Protein AF-A0A139HG02-F1 (afdb_monomer_lite)

Organism: NCBI:txid321146

Radius of gyration: 39.72 Å; chains: 1; bounding box: 131×90×153 Å

InterPro domains:
  IPR017946 PLC-like phosphodiesterase, TIM beta/alpha-barrel domain superfamily [G3DSA:3.20.20.190] (86-419)
  IPR017946 PLC-like phosphodiesterase, TIM beta/alpha-barrel domain superfamily [SSF51695] (91-421)
  IPR019258 Mediator complex, subunit Med4 [PF10018] (516-733)
  IPR051057 Phosphoinositide phospholipase C domain-containing protein [PTHR13593] (82-419)

Foldseek 3Di:
DDDDDDDDDDDPVVVVVVVVVVVVVVVVVVVVVPPDDDDDDDDDDDDDDDDDDDDDDDPDPVVVVVVLVVLQVLQCLQQNHPPPPLPPQDCLLQVLLQFDQQQFLLLALAEEAAQQRLQNQDPVQVVVCVVVCVVQVFDPPDSLQQRQANDHNNVCSSNNHAEYEFEWDARSVSPAIATDGASDGSDPRNGPLSNVSVLLVSLVSRQSDFHEYEYAYHDDDDALSRLVRVLCSCVPPSNVVAAQQAALGRGGSNSRGSHYAYEYQDDNVNDDVVSVVRGGHFYDDVVQPDVLALWHWAQRDPVVSAIEIEGRNQAQPDDAPDFLQVSQVSLLVSQLVLQVCCFDNPCVPHAYAYESFHFHCVHVVGGGRCCQQFNPPDPSNPQGHSQSVVLVVLVVQAQTGRHYYHHGHNPVPPCRSVSSNRRHRSVSSVVSVCPVPPVPDDDDDDDDDDDDDDDDDDDDDDDDDDPDPVVVVVVVVVVVVVVLVVQLVVLVVQLVVLVVVQVVCVVVVHGDPVSVVSNVVSVVSNVVSVVVVVVVVVVVVVVVVVVVVVVVVVVVVVVVVVVVVVVVVVVVPDDDPPPPDDPPDDPVNVVVVCVVCVVVDDDPDPDDDDDDPDPDDDDDDDDDDDDDDDDDDDDDDDDDDDDDDDDDDDDDDDDDDDDDDDDDDPDPDDPCDVDDDPVVCCVDPVVVCVVCVVVVHDPVPDDPPVNVVVVVVVVVVVVVVVVVVVVVVVVVVVVVVVVPPDDDDDDDDDDPPDD

pLDDT: mean 73.69, std 25.15, range [20.31, 98.88]

Structure (mmCIF, N/CA/C/O backbone):
data_AF-A0A139HG02-F1
#
_entry.id   AF-A0A139HG02-F1
#
loop_
_atom_site.group_PDB
_atom_site.id
_atom_site.type_symbol
_atom_site.label_atom_id
_atom_site.label_alt_id
_atom_site.label_comp_id
_atom_site.label_asym_id
_atom_site.label_entity_id
_atom_site.label_seq_id
_atom_site.pdbx_PDB_ins_code
_atom_site.Cartn_x
_atom_site.Cartn_y
_atom_site.Cartn_z
_atom_site.occupancy
_atom_site.B_iso_or_equiv
_atom_site.auth_seq_id
_atom_site.auth_comp_id
_atom_site.auth_asym_id
_atom_site.auth_atom_id
_atom_site.pdbx_PDB_model_num
ATOM 1 N N . MET A 1 1 ? -33.030 -2.960 -78.072 1.00 33.94 1 MET A N 1
ATOM 2 C CA . MET A 1 1 ? -32.926 -1.686 -78.810 1.00 33.94 1 MET A CA 1
ATOM 3 C C . MET A 1 1 ? -33.630 -0.615 -77.997 1.00 33.94 1 MET A C 1
ATOM 5 O O . MET A 1 1 ? -34.845 -0.666 -77.882 1.00 33.94 1 MET A O 1
ATOM 9 N N . SER A 1 2 ? -32.875 0.294 -77.387 1.00 34.50 2 SER A N 1
ATOM 10 C CA . SER A 1 2 ? -33.403 1.589 -76.930 1.00 34.50 2 SER A CA 1
ATOM 11 C C . SER A 1 2 ? -33.631 2.479 -78.164 1.00 34.50 2 SER A C 1
ATOM 13 O O . SER A 1 2 ? -32.903 2.297 -79.146 1.00 34.50 2 SER A O 1
ATOM 15 N N . PRO A 1 3 ? -34.607 3.411 -78.148 1.00 44.06 3 PRO A N 1
ATOM 16 C CA . PRO A 1 3 ? -34.309 4.747 -77.619 1.00 44.06 3 PRO A CA 1
ATOM 17 C C . PRO A 1 3 ? -35.466 5.489 -76.897 1.00 44.06 3 PRO A C 1
ATOM 19 O O . PRO A 1 3 ? -36.642 5.343 -77.203 1.00 44.06 3 PRO A O 1
ATOM 22 N N . THR A 1 4 ? -35.045 6.303 -75.923 1.00 37.75 4 THR A N 1
ATOM 23 C CA . THR A 1 4 ? -35.511 7.637 -75.473 1.00 37.75 4 THR A CA 1
ATOM 24 C C . THR A 1 4 ? -36.967 8.107 -75.650 1.00 37.75 4 THR A C 1
ATOM 26 O O . THR A 1 4 ? -37.408 8.368 -76.764 1.00 37.75 4 THR A O 1
ATOM 29 N N . CYS A 1 5 ? -37.583 8.501 -74.524 1.00 30.02 5 CYS A N 1
ATOM 30 C CA . CYS A 1 5 ? -38.516 9.634 -74.427 1.00 30.02 5 CYS A CA 1
ATOM 31 C C . CYS A 1 5 ? -38.403 10.308 -73.038 1.00 30.02 5 CYS A C 1
ATOM 33 O O . CYS A 1 5 ? -38.447 9.628 -72.015 1.00 30.02 5 CYS A O 1
ATOM 35 N N . ARG A 1 6 ? -38.239 11.642 -73.007 1.00 37.41 6 ARG A N 1
ATOM 36 C CA . ARG A 1 6 ? -38.422 12.511 -71.817 1.00 37.41 6 ARG A CA 1
ATOM 37 C C . ARG A 1 6 ? -39.921 12.713 -71.526 1.00 37.41 6 ARG A C 1
ATOM 39 O O . ARG A 1 6 ? -40.717 12.629 -72.460 1.00 37.41 6 ARG A O 1
ATOM 46 N N . PRO A 1 7 ? -40.278 13.094 -70.286 1.00 37.56 7 PRO A N 1
ATOM 47 C CA . PRO A 1 7 ? -40.934 14.399 -70.043 1.00 37.56 7 PRO A CA 1
ATOM 48 C C . PRO A 1 7 ? -40.360 15.104 -68.784 1.00 37.56 7 PRO A C 1
ATOM 50 O O . PRO A 1 7 ? -40.078 14.467 -67.780 1.00 37.56 7 PRO A O 1
ATOM 53 N N . SER A 1 8 ? -39.866 16.345 -68.866 1.00 35.78 8 SER A N 1
ATOM 54 C CA . SER A 1 8 ? -40.541 17.640 -68.603 1.00 35.78 8 SER A CA 1
ATOM 55 C C . SER A 1 8 ? -40.883 17.961 -67.128 1.00 35.78 8 SER A C 1
ATOM 57 O O . SER A 1 8 ? -41.797 17.398 -66.541 1.00 35.78 8 SER A O 1
ATOM 59 N N . CYS A 1 9 ? -40.123 18.941 -66.619 1.00 43.62 9 CYS A N 1
ATOM 60 C CA . CYS A 1 9 ? -40.184 19.812 -65.434 1.00 43.62 9 CYS A CA 1
ATOM 61 C C . CYS A 1 9 ? -41.458 19.948 -64.575 1.00 43.62 9 CYS A C 1
ATOM 63 O O . CYS A 1 9 ? -42.548 20.191 -65.082 1.00 43.62 9 CYS A O 1
ATOM 65 N N . SER A 1 10 ? -41.237 20.130 -63.266 1.00 41.66 10 SER A N 1
ATOM 66 C CA . SER A 1 10 ? -41.460 21.395 -62.518 1.00 41.66 10 SER A CA 1
ATOM 67 C C . SER A 1 10 ? -40.918 21.234 -61.085 1.00 41.66 10 SER A C 1
ATOM 69 O O . SER A 1 10 ? -40.721 20.099 -60.680 1.00 41.66 10 SER A O 1
ATOM 71 N N . HIS A 1 11 ? -40.703 22.318 -60.325 1.00 47.59 11 HIS A N 1
ATOM 72 C CA . HIS A 1 11 ? -40.311 22.417 -58.887 1.00 47.59 11 HIS A CA 1
ATOM 73 C C . HIS A 1 11 ? -38.894 22.941 -58.559 1.00 47.59 11 HIS A C 1
ATOM 75 O O . HIS A 1 11 ? -38.659 23.346 -57.423 1.00 47.59 11 HIS A O 1
ATOM 81 N N . ALA A 1 12 ? -37.978 23.079 -59.522 1.00 48.41 12 ALA A N 1
ATOM 82 C CA . ALA A 1 12 ? -36.640 23.632 -59.248 1.00 48.41 12 ALA A CA 1
ATOM 83 C C . ALA A 1 12 ? -36.593 25.114 -58.772 1.00 48.41 12 ALA A C 1
ATOM 85 O O . ALA A 1 12 ? -35.780 25.415 -57.897 1.00 48.41 12 ALA A O 1
ATOM 86 N N . PRO A 1 13 ? -37.434 26.056 -59.257 1.00 48.25 13 PRO A N 1
ATOM 87 C CA . PRO A 1 13 ? -37.307 27.459 -58.845 1.00 48.25 13 PRO A CA 1
ATOM 88 C C . PRO A 1 13 ? -37.924 27.763 -57.469 1.00 48.25 13 PRO A C 1
ATOM 90 O O . PRO A 1 13 ? -37.571 28.771 -56.865 1.00 48.25 13 PRO A O 1
ATOM 93 N N . LEU A 1 14 ? -38.801 26.897 -56.941 1.00 50.59 14 LEU A N 1
ATOM 94 C CA . LEU A 1 14 ? -39.416 27.087 -55.620 1.00 50.59 14 LEU A CA 1
ATOM 95 C C . LEU A 1 14 ? -38.447 26.709 -54.487 1.00 50.59 14 LEU A C 1
ATOM 97 O O . LEU A 1 14 ? -38.392 27.386 -53.464 1.00 50.59 14 LEU A O 1
ATOM 101 N N . LEU A 1 15 ? -37.635 25.666 -54.700 1.00 50.88 15 LEU A N 1
ATOM 102 C CA . LEU A 1 15 ? -36.619 25.240 -53.735 1.0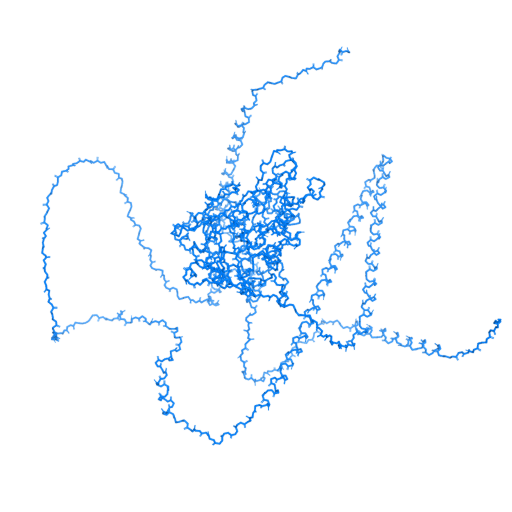0 50.88 15 LEU A CA 1
ATOM 103 C C . LEU A 1 15 ? -35.509 26.286 -53.588 1.00 50.88 15 LEU A C 1
ATOM 105 O O . LEU A 1 15 ? -35.099 26.590 -52.472 1.00 50.88 15 LEU A O 1
ATOM 109 N N . LEU A 1 16 ? -35.063 26.886 -54.696 1.00 52.38 16 LEU A N 1
ATOM 110 C CA . LEU A 1 16 ? -34.003 27.894 -54.659 1.00 52.38 16 LEU A CA 1
ATOM 111 C C . LEU A 1 16 ? -34.452 29.178 -53.937 1.00 52.38 16 LEU A C 1
ATOM 113 O O . LEU A 1 16 ? -33.644 29.811 -53.266 1.00 52.38 16 LEU A O 1
ATOM 117 N N . PHE A 1 17 ? -35.741 29.527 -54.020 1.00 56.34 17 PHE A N 1
ATOM 118 C CA . PHE A 1 17 ? -36.314 30.696 -53.343 1.00 56.34 17 PHE A CA 1
ATOM 119 C C . PHE A 1 17 ? -36.539 30.469 -51.838 1.00 56.34 17 PHE A C 1
ATOM 121 O O . PHE A 1 17 ? -36.362 31.380 -51.031 1.00 56.34 17 PHE A O 1
ATOM 128 N N . LEU A 1 18 ? -36.895 29.243 -51.441 1.00 54.66 18 LEU A N 1
ATOM 129 C CA . LEU A 1 18 ? -37.015 28.862 -50.030 1.00 54.66 18 LEU A CA 1
ATOM 130 C C . LEU A 1 18 ? -35.646 28.815 -49.339 1.00 54.66 18 LEU A C 1
ATOM 132 O O . LEU A 1 18 ? -35.521 29.285 -48.210 1.00 54.66 18 LEU A O 1
ATOM 136 N N . PHE A 1 19 ? -34.607 28.330 -50.026 1.00 56.47 19 PHE A N 1
ATOM 137 C CA . PHE A 1 19 ? -33.247 28.295 -49.481 1.00 56.47 19 PHE A CA 1
ATOM 138 C C . PHE A 1 19 ? -32.631 29.689 -49.310 1.00 56.47 19 PHE A C 1
ATOM 140 O O . PHE A 1 19 ? -31.953 29.935 -48.312 1.00 56.47 19 PHE A O 1
ATOM 147 N N . THR A 1 20 ? -32.891 30.626 -50.226 1.00 57.34 20 THR A N 1
ATOM 148 C CA . THR A 1 20 ? -32.394 32.005 -50.090 1.00 57.34 20 THR A CA 1
ATOM 149 C C . THR A 1 20 ? -33.116 32.774 -48.986 1.00 57.34 20 THR A C 1
ATOM 151 O O . THR A 1 20 ? -32.465 33.497 -48.235 1.00 57.34 20 THR A O 1
ATOM 154 N N . MET A 1 21 ? -34.425 32.568 -48.804 1.00 61.12 21 MET A N 1
ATOM 155 C CA . MET A 1 21 ? -35.171 33.175 -47.693 1.00 61.12 21 MET A CA 1
ATOM 156 C C . MET A 1 21 ? -34.748 32.624 -46.324 1.00 61.12 21 MET A C 1
ATOM 158 O O . MET A 1 21 ? -34.620 33.394 -45.372 1.00 61.12 21 MET A O 1
ATOM 162 N N . LEU A 1 22 ? -34.462 31.320 -46.222 1.00 55.12 22 LEU A N 1
ATOM 163 C CA . LEU A 1 22 ? -33.982 30.716 -44.974 1.00 55.12 22 LEU A CA 1
ATOM 164 C C . LEU A 1 22 ? -32.573 31.211 -44.603 1.00 55.12 22 LEU A C 1
ATOM 166 O O . LEU A 1 22 ? -32.296 31.463 -43.432 1.00 55.12 22 LEU A O 1
ATOM 170 N N . ALA A 1 23 ? -31.702 31.405 -45.599 1.00 56.62 23 ALA A N 1
ATOM 171 C CA . ALA A 1 23 ? -30.357 31.942 -45.398 1.00 56.62 23 ALA A CA 1
ATOM 172 C C . ALA A 1 23 ? -30.380 33.409 -44.936 1.00 56.62 23 ALA A C 1
ATOM 174 O O . ALA A 1 23 ? -29.629 33.779 -44.036 1.00 56.62 23 ALA A O 1
ATOM 175 N N . ILE A 1 24 ? -31.276 34.232 -45.491 1.00 56.09 24 ILE A N 1
ATOM 176 C CA . ILE A 1 24 ? -31.432 35.633 -45.072 1.00 56.09 24 ILE A CA 1
ATOM 177 C C . ILE A 1 24 ? -31.978 35.711 -43.637 1.00 56.09 24 ILE A C 1
ATOM 179 O O . ILE A 1 24 ? -31.460 36.494 -42.844 1.00 56.09 24 ILE A O 1
ATOM 183 N N . LEU A 1 25 ? -32.934 34.848 -43.266 1.00 51.19 25 LEU A N 1
ATOM 184 C CA . LEU A 1 25 ? -33.480 34.785 -41.904 1.00 51.19 25 LEU A CA 1
ATOM 185 C C . LEU A 1 25 ? -32.407 34.400 -40.864 1.00 51.19 25 LEU A C 1
ATOM 187 O O . LEU A 1 25 ? -32.317 35.018 -39.800 1.00 51.19 25 LEU A O 1
ATOM 191 N N . LEU A 1 26 ? -31.550 33.427 -41.191 1.00 49.06 26 LEU A N 1
ATOM 192 C CA . LEU A 1 26 ? -30.442 32.992 -40.332 1.00 49.06 26 LEU A CA 1
ATOM 193 C C . LEU A 1 26 ? -29.360 34.070 -40.170 1.00 49.06 26 LEU A C 1
ATOM 195 O O . LEU A 1 26 ? -28.855 34.261 -39.066 1.00 49.06 26 LEU A O 1
ATOM 199 N N . ILE A 1 27 ? -29.052 34.825 -41.228 1.00 52.62 27 ILE A N 1
ATOM 200 C CA . ILE A 1 27 ? -28.083 35.930 -41.161 1.00 52.62 27 ILE A CA 1
ATOM 201 C C . ILE A 1 27 ? -28.640 37.098 -40.326 1.00 52.62 27 ILE A C 1
ATOM 203 O O . ILE A 1 27 ? -27.899 37.705 -39.554 1.00 52.62 27 ILE A O 1
ATOM 207 N N . THR A 1 28 ? -29.949 37.372 -40.389 1.00 45.06 28 THR A N 1
ATOM 208 C CA . THR A 1 28 ? -30.578 38.407 -39.548 1.00 45.06 28 THR A CA 1
ATOM 209 C C . THR A 1 28 ? -30.662 38.032 -38.065 1.00 45.06 28 THR A C 1
ATOM 211 O O . THR A 1 28 ? -30.508 38.904 -37.215 1.00 45.06 28 THR A O 1
ATOM 214 N N . LEU A 1 29 ? -30.832 36.749 -37.726 1.00 42.75 29 LEU A N 1
ATOM 215 C CA . LEU A 1 29 ? -30.878 36.284 -36.330 1.00 42.75 29 LEU A CA 1
ATOM 216 C C . LEU A 1 29 ? -29.500 36.308 -35.647 1.00 42.75 29 LEU A C 1
ATOM 218 O O . LEU A 1 29 ? -29.413 36.618 -34.461 1.00 42.75 29 LEU A O 1
ATOM 222 N N . VAL A 1 30 ? -28.419 36.067 -36.395 1.00 44.09 30 VAL A N 1
ATOM 223 C CA . VAL A 1 30 ? -27.041 36.150 -35.873 1.00 44.09 30 VAL A CA 1
ATOM 224 C C . VAL A 1 30 ? -26.601 37.604 -35.646 1.00 44.09 30 VAL A C 1
ATOM 226 O O . VAL A 1 30 ? -25.858 37.876 -34.707 1.00 44.09 30 VAL A O 1
ATOM 229 N N . ALA A 1 31 ? -27.114 38.560 -36.428 1.00 38.41 31 ALA A N 1
ATOM 230 C CA . ALA A 1 31 ? -26.829 39.984 -36.232 1.00 38.41 31 ALA A CA 1
ATOM 231 C C . ALA A 1 31 ? -27.541 40.595 -35.004 1.00 38.41 31 ALA A C 1
ATOM 233 O O . ALA A 1 31 ? -27.031 41.546 -34.418 1.00 38.41 31 ALA A O 1
ATOM 234 N N . ILE A 1 32 ? -28.686 40.040 -34.579 1.00 41.84 32 ILE A N 1
ATOM 235 C CA . ILE A 1 32 ? -29.447 40.529 -33.410 1.00 41.84 32 ILE A CA 1
ATOM 236 C C . ILE A 1 32 ? -28.875 39.988 -32.085 1.00 41.84 32 ILE A C 1
ATOM 238 O O . ILE A 1 32 ? -28.971 40.657 -31.062 1.00 41.84 32 ILE A O 1
ATOM 242 N N . ALA A 1 33 ? -28.207 38.830 -32.092 1.00 41.16 33 ALA A N 1
ATOM 243 C CA . ALA A 1 33 ? -27.561 38.268 -30.899 1.00 41.16 33 ALA A CA 1
ATOM 244 C C . ALA A 1 33 ? -26.152 38.841 -30.609 1.00 41.16 33 ALA A C 1
ATOM 246 O O . ALA A 1 33 ? -25.582 38.552 -29.561 1.00 41.16 33 ALA A O 1
ATOM 247 N N . GLY A 1 34 ? -25.587 39.645 -31.520 1.00 38.16 34 GLY A N 1
ATOM 248 C CA . GLY A 1 34 ? -24.236 40.216 -31.411 1.00 38.16 34 GLY A CA 1
ATOM 249 C C . GLY A 1 34 ? -24.152 41.644 -30.853 1.00 38.16 34 GLY A C 1
ATOM 250 O O . GLY A 1 34 ? -23.065 42.213 -30.836 1.00 38.16 34 GLY A O 1
ATOM 251 N N . LEU A 1 35 ? -25.268 42.243 -30.423 1.00 38.25 35 LEU A N 1
ATOM 252 C CA . LEU A 1 35 ? -25.324 43.617 -29.903 1.00 38.25 35 LEU A CA 1
ATOM 253 C C . LEU A 1 35 ? -26.102 43.675 -28.577 1.00 38.25 35 LEU A C 1
ATOM 255 O O . LEU A 1 35 ? -27.202 44.215 -28.517 1.00 38.25 35 LEU A O 1
ATOM 259 N N . ALA A 1 36 ? -25.533 43.117 -27.508 1.00 33.19 36 ALA A N 1
ATOM 260 C CA . ALA A 1 36 ? -25.916 43.443 -26.131 1.00 33.19 36 ALA A CA 1
ATOM 261 C C . ALA A 1 36 ? -24.731 43.165 -25.190 1.00 33.19 36 ALA A C 1
ATOM 263 O O . ALA A 1 36 ? -24.519 42.045 -24.736 1.00 33.19 36 ALA A O 1
ATOM 264 N N . ASP A 1 37 ? -23.939 44.206 -24.956 1.00 33.44 37 ASP A N 1
ATOM 265 C CA . ASP A 1 37 ? -22.829 44.266 -24.003 1.00 33.44 37 ASP A CA 1
ATOM 266 C C . ASP A 1 37 ? -23.398 44.556 -22.591 1.00 33.44 37 ASP A C 1
ATOM 268 O O . ASP A 1 37 ? -24.159 45.521 -22.452 1.00 33.44 37 ASP A O 1
ATOM 272 N N . PRO A 1 38 ? -23.136 43.749 -21.540 1.00 38.75 38 PRO A N 1
ATOM 273 C CA . PRO A 1 38 ? -23.718 43.967 -20.221 1.00 38.75 38 PRO A CA 1
ATOM 274 C C . PRO A 1 38 ? -22.762 44.775 -19.335 1.00 38.75 38 PRO A C 1
ATOM 276 O O . PRO A 1 38 ? -21.902 44.232 -18.644 1.00 38.75 38 PRO A O 1
ATOM 279 N N . GLY A 1 39 ? -22.956 46.092 -19.303 1.00 32.38 39 GLY A N 1
ATOM 280 C CA . GLY A 1 39 ? -22.269 46.976 -18.370 1.00 32.38 39 GLY A CA 1
ATOM 281 C C . GLY A 1 39 ? -23.038 48.272 -18.132 1.00 32.38 39 GLY A C 1
ATOM 282 O O . GLY A 1 39 ? -23.148 49.098 -19.029 1.00 32.38 39 GLY A O 1
ATOM 283 N N . LEU A 1 40 ? -23.466 48.457 -16.879 1.00 27.50 40 LEU A N 1
ATOM 284 C CA . LEU A 1 40 ? -24.012 49.668 -16.246 1.00 27.50 40 LEU A CA 1
ATOM 285 C C . LEU A 1 40 ? -25.533 49.944 -16.327 1.00 27.50 40 LEU A C 1
ATOM 287 O O . LEU A 1 40 ? -26.157 49.927 -17.379 1.00 27.50 40 LEU A O 1
ATOM 291 N N . VAL A 1 41 ? -26.043 50.379 -15.163 1.00 26.69 41 VAL A N 1
ATOM 292 C CA . VAL A 1 41 ? -27.340 51.022 -14.853 1.00 26.69 41 VAL A CA 1
ATOM 293 C C . VAL A 1 41 ? -28.464 50.095 -14.356 1.00 26.69 41 VAL A C 1
ATOM 295 O O . VAL A 1 41 ? -29.357 49.721 -15.102 1.00 26.69 41 VAL A O 1
ATOM 298 N N . LEU A 1 42 ? -28.483 49.830 -13.041 1.00 26.95 42 LEU A N 1
ATOM 299 C CA . LEU A 1 42 ? -29.572 50.289 -12.155 1.00 26.95 42 LEU A CA 1
ATOM 300 C C . LEU A 1 42 ? -29.269 49.968 -10.685 1.00 26.95 42 LEU A C 1
ATOM 302 O O . LEU A 1 42 ? -29.398 48.840 -10.216 1.00 26.95 42 LEU A O 1
ATOM 306 N N . ALA A 1 43 ? -28.888 51.014 -9.957 1.00 26.22 43 ALA A N 1
ATOM 307 C CA . ALA A 1 43 ? -29.032 51.084 -8.516 1.00 26.22 43 ALA A CA 1
ATOM 308 C C . ALA A 1 43 ? -30.457 51.564 -8.168 1.00 26.22 43 ALA A C 1
ATOM 310 O O . ALA A 1 43 ? -31.017 52.393 -8.883 1.00 26.22 43 ALA A O 1
ATOM 311 N N . PHE A 1 44 ? -30.955 51.088 -7.022 1.00 25.28 44 PHE A N 1
ATOM 312 C CA . PHE A 1 44 ? -32.141 51.524 -6.266 1.00 25.28 44 PHE A CA 1
ATOM 313 C C . PHE A 1 44 ? -33.532 51.206 -6.851 1.00 25.28 44 PHE A C 1
ATOM 315 O O . PHE A 1 44 ? -33.996 51.842 -7.788 1.00 25.28 44 PHE A O 1
ATOM 322 N N . VAL A 1 45 ? -34.256 50.283 -6.202 1.00 26.69 45 VAL A N 1
ATOM 323 C CA . VAL A 1 45 ? -35.392 50.564 -5.288 1.00 26.69 45 VAL A CA 1
ATOM 324 C C . VAL A 1 45 ? -35.959 49.224 -4.776 1.00 26.69 45 VAL A C 1
ATOM 326 O O . VAL A 1 45 ? -36.263 48.321 -5.550 1.00 26.69 45 VAL A O 1
ATOM 329 N N . SER A 1 46 ? -36.077 49.102 -3.451 1.00 25.08 46 SER A N 1
ATOM 330 C CA . SER A 1 46 ? -36.625 47.955 -2.712 1.00 25.08 46 SER A CA 1
ATOM 331 C C . SER A 1 46 ? -38.063 47.575 -3.093 1.00 25.08 46 SER A C 1
ATOM 333 O O . SER A 1 46 ? -38.863 48.435 -3.463 1.00 25.08 46 SER A O 1
ATOM 335 N N . PRO A 1 47 ? -38.464 46.343 -2.739 1.00 27.45 47 PRO A N 1
ATOM 336 C CA . PRO A 1 47 ? -39.586 46.199 -1.817 1.00 27.45 47 PRO A CA 1
ATOM 337 C C . PRO A 1 47 ? -39.223 45.366 -0.576 1.00 27.45 47 PRO A C 1
ATOM 339 O O . PRO A 1 47 ? -38.551 44.342 -0.645 1.00 27.45 47 PRO A O 1
ATOM 342 N N . SER A 1 48 ? -39.680 45.858 0.576 1.00 25.61 48 SER A N 1
ATOM 343 C CA . SER A 1 48 ? -39.618 45.224 1.902 1.00 25.61 48 SER A CA 1
ATOM 344 C C . SER A 1 48 ? -40.499 43.951 1.973 1.00 25.61 48 SER A C 1
ATOM 346 O O . SER A 1 48 ? -41.363 43.764 1.112 1.00 25.61 48 SER A O 1
ATOM 348 N N . PRO A 1 49 ? -40.304 43.072 2.978 1.00 31.77 49 PRO A N 1
ATOM 349 C CA . PRO A 1 49 ? -40.618 41.651 2.912 1.00 31.77 49 PRO A CA 1
ATOM 350 C C . PRO A 1 49 ? -42.075 41.348 3.268 1.00 31.77 49 PRO A C 1
ATOM 352 O O . PRO A 1 49 ? -42.671 41.972 4.149 1.00 31.77 49 PRO A O 1
ATOM 355 N N . ARG A 1 50 ? -42.630 40.309 2.641 1.00 24.39 50 ARG A N 1
ATOM 356 C CA . ARG A 1 50 ? -43.832 39.638 3.137 1.00 24.39 50 ARG A CA 1
ATOM 357 C C . ARG A 1 50 ? -43.368 38.466 4.006 1.00 24.39 50 ARG A C 1
ATOM 359 O O . ARG A 1 50 ? -42.672 37.583 3.520 1.00 24.39 50 ARG A O 1
ATOM 366 N N . LYS A 1 51 ? -43.692 38.526 5.301 1.00 30.94 51 LYS A N 1
ATOM 367 C CA . LYS A 1 51 ? -43.497 37.440 6.267 1.00 30.94 51 LYS A CA 1
ATOM 368 C C . LYS A 1 51 ? -44.265 36.205 5.795 1.00 30.94 51 LYS A C 1
ATOM 370 O O . LYS A 1 51 ? -45.489 36.262 5.748 1.00 30.94 51 LYS A O 1
ATOM 375 N N . GLU A 1 52 ? -43.561 35.114 5.536 1.00 27.28 52 GLU A N 1
ATOM 376 C CA . GLU A 1 52 ? -44.095 33.775 5.760 1.00 27.28 52 GLU A CA 1
ATOM 377 C C . GLU A 1 52 ? -43.128 33.019 6.667 1.00 27.28 52 GLU A C 1
ATOM 379 O O . GLU A 1 52 ? -41.906 33.093 6.547 1.00 27.28 52 GLU A O 1
ATOM 384 N N . GLU A 1 53 ? -43.736 32.417 7.673 1.00 28.56 53 GLU A N 1
ATOM 385 C CA . GLU A 1 53 ? -43.149 31.878 8.880 1.00 28.56 53 GLU A CA 1
ATOM 386 C C . GLU A 1 53 ? -42.950 30.368 8.689 1.00 28.56 53 GLU A C 1
ATOM 388 O O . GLU A 1 53 ? -43.881 29.658 8.326 1.00 28.56 53 GLU A O 1
ATOM 393 N N . SER A 1 54 ? -41.740 29.895 8.994 1.00 29.20 54 SER A N 1
ATOM 394 C CA . SER A 1 54 ? -41.367 28.504 9.294 1.00 29.20 54 SER A CA 1
ATOM 395 C C . SER A 1 54 ? -41.507 27.426 8.198 1.00 29.20 54 SER A C 1
ATOM 397 O O . SER A 1 54 ? -42.596 26.987 7.850 1.00 29.20 54 SER A O 1
ATOM 399 N N . SER A 1 55 ? -40.369 26.843 7.808 1.00 27.20 55 SER A N 1
ATOM 400 C CA . SER A 1 55 ? -40.024 25.492 8.280 1.00 27.20 55 SER A CA 1
ATOM 401 C C . SER A 1 55 ? -38.527 25.226 8.075 1.00 27.20 55 SER A C 1
ATOM 403 O O . SER A 1 55 ? -38.077 24.893 6.980 1.00 27.20 55 SER A O 1
ATOM 405 N N . ASP A 1 56 ? -37.756 25.371 9.151 1.00 39.16 56 ASP A N 1
ATOM 406 C CA . ASP A 1 56 ? -36.406 24.824 9.267 1.00 39.16 56 ASP A CA 1
ATOM 407 C C . ASP A 1 56 ? -36.442 23.296 9.135 1.00 39.16 56 ASP A C 1
ATOM 409 O O . ASP A 1 56 ? -37.140 22.632 9.907 1.00 39.16 56 ASP A O 1
ATOM 413 N N . LYS A 1 57 ? -35.657 22.752 8.194 1.00 39.12 57 LYS A N 1
ATOM 414 C CA . LYS A 1 57 ? -34.814 21.543 8.329 1.00 39.12 57 LYS A CA 1
ATOM 415 C C . LYS A 1 57 ? -34.182 21.194 6.973 1.00 39.12 57 LYS A C 1
ATOM 417 O O . LYS A 1 57 ? -34.903 21.003 6.002 1.00 39.12 57 LYS A O 1
ATOM 422 N N . HIS A 1 58 ? -32.856 21.008 6.983 1.00 36.91 58 HIS A N 1
ATOM 423 C CA . HIS A 1 58 ? -31.922 20.684 5.879 1.00 36.91 58 HIS A CA 1
ATOM 424 C C . HIS A 1 58 ? -31.136 21.862 5.280 1.00 36.91 58 HIS A C 1
ATOM 426 O O . HIS A 1 58 ? -31.030 22.023 4.071 1.00 36.91 58 HIS A O 1
ATOM 432 N N . SER A 1 59 ? -30.482 22.634 6.149 1.00 39.19 59 SER A N 1
ATOM 433 C CA . SER A 1 59 ? -29.203 23.264 5.812 1.00 39.19 59 SER A CA 1
ATOM 434 C C . SER A 1 59 ? -28.097 22.317 6.286 1.00 39.19 59 SER A C 1
ATOM 436 O O . SER A 1 59 ? -27.712 22.333 7.456 1.00 39.19 59 SER A O 1
ATOM 438 N N . ALA A 1 60 ? -27.644 21.406 5.422 1.00 52.19 60 ALA A N 1
ATOM 439 C CA . ALA A 1 60 ? -26.358 20.760 5.654 1.00 52.19 60 ALA A CA 1
ATOM 440 C C . ALA A 1 60 ? -25.283 21.846 5.502 1.00 52.19 60 ALA A C 1
ATOM 442 O O . ALA A 1 60 ? -25.279 22.582 4.515 1.00 52.19 60 ALA A O 1
ATOM 443 N N . SER A 1 61 ? -24.408 21.986 6.498 1.00 56.09 61 SER A N 1
ATOM 444 C CA . SER A 1 61 ? -23.318 22.960 6.444 1.00 56.09 61 SER A CA 1
ATOM 445 C C . SER A 1 61 ? -22.465 22.711 5.196 1.00 56.09 61 SER A C 1
ATOM 447 O O . SER A 1 61 ? -21.983 21.603 4.971 1.00 56.09 61 SER A O 1
ATOM 449 N N . ILE A 1 62 ? -22.281 23.747 4.383 1.00 75.19 62 ILE A N 1
ATOM 450 C CA . ILE A 1 62 ? -21.506 23.701 3.135 1.00 75.19 62 ILE A CA 1
ATOM 451 C C . ILE A 1 62 ? -19.991 23.575 3.424 1.00 75.19 62 ILE A C 1
ATOM 453 O O . ILE A 1 62 ? -19.221 23.094 2.594 1.00 75.19 62 ILE A O 1
ATOM 457 N N . LEU A 1 63 ? -19.549 23.973 4.623 1.00 73.50 63 LEU A N 1
ATOM 458 C CA . LEU A 1 63 ? -18.134 24.011 4.995 1.00 73.50 63 LEU A CA 1
ATOM 459 C C . LEU A 1 63 ? -17.489 22.611 5.127 1.00 73.50 63 LEU A C 1
ATOM 461 O O . LEU A 1 63 ? -16.445 22.413 4.511 1.00 73.50 63 LEU A O 1
ATOM 465 N N . PRO A 1 64 ? -18.076 21.622 5.840 1.00 78.88 64 PRO A N 1
ATOM 466 C CA . PRO A 1 64 ? -17.574 20.244 5.857 1.00 78.88 64 PRO A CA 1
ATOM 467 C C . PRO A 1 64 ? -17.404 19.631 4.468 1.00 78.88 64 PRO A C 1
ATOM 469 O O . PRO A 1 64 ? -16.432 18.922 4.227 1.00 78.88 64 PRO A O 1
ATOM 472 N N . TYR A 1 65 ? -18.316 19.936 3.543 1.00 77.00 65 TYR A N 1
ATOM 473 C CA . TYR A 1 65 ? -18.231 19.453 2.169 1.00 77.00 65 TYR A CA 1
ATOM 474 C C . TYR A 1 65 ? -16.993 20.005 1.452 1.00 77.00 65 TYR A C 1
ATOM 476 O O . TYR A 1 65 ? -16.204 19.233 0.912 1.00 77.00 65 TYR A O 1
ATOM 484 N N . PHE A 1 66 ? -16.768 21.323 1.496 1.00 84.19 66 PHE A N 1
ATOM 485 C CA . PHE A 1 66 ? -15.573 21.918 0.889 1.00 84.19 66 PHE A CA 1
ATOM 486 C C . PHE A 1 66 ? -14.274 21.506 1.590 1.00 84.19 66 PHE A C 1
ATOM 488 O O . PHE A 1 66 ? -13.258 21.333 0.919 1.00 84.19 66 PHE A O 1
ATOM 495 N N . ALA A 1 67 ? -14.300 21.310 2.911 1.00 84.44 67 ALA A N 1
ATOM 496 C CA . ALA A 1 67 ? -13.153 20.798 3.655 1.00 84.44 67 ALA A CA 1
ATOM 497 C C . ALA A 1 67 ? -12.779 19.384 3.190 1.00 84.44 67 ALA A C 1
ATOM 499 O O . ALA A 1 67 ? -11.621 19.140 2.861 1.00 84.44 67 ALA A O 1
ATOM 500 N N . LEU A 1 68 ? -13.761 18.485 3.068 1.00 85.69 68 LEU A N 1
ATOM 501 C CA . LEU A 1 68 ? -13.539 17.143 2.536 1.00 85.69 68 LEU A CA 1
ATOM 502 C C . LEU A 1 68 ? -13.017 17.193 1.094 1.00 85.69 68 LEU A C 1
ATOM 504 O O . LEU A 1 68 ? -12.045 16.521 0.777 1.00 85.69 68 LEU A O 1
ATOM 508 N N . GLN A 1 69 ? -13.601 18.024 0.226 1.00 86.38 69 GLN A N 1
ATOM 509 C CA . GLN A 1 69 ? -13.115 18.173 -1.150 1.00 86.38 69 GLN A CA 1
ATOM 510 C C . GLN A 1 69 ? -11.664 18.659 -1.226 1.00 86.38 69 GLN A C 1
ATOM 512 O O . GLN A 1 69 ? -10.915 18.192 -2.083 1.00 86.38 69 GLN A O 1
ATOM 517 N N . LYS A 1 70 ? -11.261 19.587 -0.349 1.00 88.56 70 LYS A N 1
ATOM 518 C CA . LYS A 1 70 ? -9.871 20.045 -0.256 1.00 88.56 70 LYS A CA 1
ATOM 519 C C . LYS A 1 70 ? -8.947 18.887 0.121 1.00 88.56 70 LYS A C 1
ATOM 521 O O . LYS A 1 70 ? -7.991 18.647 -0.607 1.00 88.56 70 LYS A O 1
ATOM 526 N N . VAL A 1 71 ? -9.283 18.146 1.176 1.00 91.50 71 VAL A N 1
ATOM 527 C CA . VAL A 1 71 ? -8.503 16.989 1.646 1.00 91.50 71 VAL A CA 1
ATOM 528 C C . VAL A 1 71 ? -8.367 15.927 0.552 1.00 91.50 71 VAL A C 1
ATOM 530 O O . VAL A 1 71 ? -7.262 15.502 0.233 1.00 91.50 71 VAL A O 1
ATOM 533 N N . LEU A 1 72 ? -9.469 15.555 -0.110 1.00 89.62 72 LEU A N 1
ATOM 534 C CA . LEU A 1 72 ? -9.445 14.579 -1.209 1.00 89.62 72 LEU A CA 1
ATOM 535 C C . LEU A 1 72 ? -8.593 15.058 -2.396 1.00 89.62 72 LEU A C 1
ATOM 537 O O . LEU A 1 72 ? -7.938 14.259 -3.064 1.00 89.62 72 LEU A O 1
ATOM 541 N N . LYS A 1 73 ? -8.588 16.367 -2.671 1.00 90.75 73 LYS A N 1
ATOM 542 C CA . LYS A 1 73 ? -7.748 16.959 -3.716 1.00 90.75 73 LYS A CA 1
ATOM 543 C C . LYS A 1 73 ? -6.267 16.919 -3.333 1.00 90.75 73 LYS A C 1
ATOM 545 O O . LYS A 1 73 ? -5.447 16.567 -4.179 1.00 90.75 73 LYS A O 1
ATOM 550 N N . GLU A 1 74 ? -5.928 17.266 -2.096 1.00 92.88 74 GLU A N 1
ATOM 551 C CA . GLU A 1 74 ? -4.550 17.258 -1.583 1.00 92.88 74 GLU A CA 1
ATOM 552 C C . GLU A 1 74 ? -3.984 15.838 -1.499 1.00 92.88 74 GLU A C 1
ATOM 554 O O . GLU A 1 74 ? -2.838 15.623 -1.883 1.00 92.88 74 GLU A O 1
ATOM 559 N N . ALA A 1 75 ? -4.816 14.852 -1.148 1.00 95.00 75 ALA A N 1
ATOM 560 C CA . ALA A 1 75 ? -4.456 13.436 -1.160 1.00 95.00 75 ALA A CA 1
ATOM 561 C C . ALA A 1 75 ? -4.206 12.871 -2.569 1.00 95.00 75 ALA A C 1
ATOM 563 O O . ALA A 1 75 ? -3.549 11.838 -2.701 1.00 95.00 75 ALA A O 1
ATOM 564 N N . SER A 1 76 ? -4.736 13.496 -3.627 1.00 93.31 76 SER A N 1
ATOM 565 C CA . SER A 1 76 ? -4.819 12.889 -4.965 1.00 93.31 76 SER A CA 1
ATOM 566 C C . SER A 1 76 ? -3.494 12.423 -5.594 1.00 93.31 76 SER A C 1
ATOM 568 O O . SER A 1 76 ? -3.539 11.403 -6.283 1.00 93.31 76 SER A O 1
ATOM 570 N N . PRO A 1 77 ? -2.315 13.036 -5.354 1.00 93.56 77 PRO A N 1
ATOM 571 C CA . PRO A 1 77 ? -1.047 12.501 -5.861 1.00 93.56 77 PRO A CA 1
ATOM 572 C C . PRO A 1 77 ? -0.693 11.109 -5.323 1.00 93.56 77 PRO A C 1
ATOM 574 O O . PRO A 1 77 ? 0.017 10.367 -5.993 1.00 93.56 77 PRO A O 1
ATOM 577 N N . ILE A 1 78 ? -1.206 10.741 -4.144 1.00 95.94 78 ILE A N 1
ATOM 578 C CA . ILE A 1 78 ? -0.942 9.456 -3.479 1.00 95.94 78 ILE A CA 1
ATOM 579 C C . ILE A 1 78 ? -2.184 8.565 -3.499 1.00 95.94 78 ILE A C 1
ATOM 581 O O . ILE A 1 78 ? -2.117 7.406 -3.899 1.00 95.94 78 ILE A O 1
ATOM 585 N N . TYR A 1 79 ? -3.341 9.104 -3.129 1.00 95.69 79 TYR A N 1
ATOM 586 C CA . TYR A 1 79 ? -4.593 8.358 -3.094 1.00 95.69 79 TYR A CA 1
ATOM 587 C C . TYR A 1 79 ? -5.196 8.137 -4.494 1.00 95.69 79 TYR A C 1
ATOM 589 O O . TYR A 1 79 ? -5.812 7.104 -4.764 1.00 95.69 79 TYR A O 1
ATOM 597 N N . GLY A 1 80 ? -4.965 9.071 -5.419 1.00 92.06 80 GLY A N 1
ATOM 598 C CA . GLY A 1 80 ? -5.629 9.151 -6.720 1.00 92.06 80 GLY A CA 1
ATOM 599 C C . GLY A 1 80 ? -6.875 10.029 -6.700 1.00 92.06 80 GLY A C 1
ATOM 600 O O . GLY A 1 80 ? -7.385 10.409 -5.646 1.00 92.06 80 GLY A O 1
ATOM 601 N N . THR A 1 81 ? -7.383 10.363 -7.884 1.00 82.44 81 THR A N 1
ATOM 602 C CA . THR A 1 81 ? -8.667 11.050 -8.001 1.00 82.44 81 THR A CA 1
ATOM 603 C C . THR A 1 81 ? -9.793 10.044 -7.813 1.00 82.44 81 THR A C 1
ATOM 605 O O . THR A 1 81 ? -9.901 9.058 -8.540 1.00 82.44 81 THR A O 1
ATOM 608 N N . THR A 1 82 ? -10.675 10.303 -6.853 1.00 60.78 82 THR A N 1
ATOM 609 C CA . THR A 1 82 ? -11.952 9.602 -6.801 1.00 60.78 82 THR A CA 1
ATOM 610 C C . THR A 1 82 ? -12.777 10.076 -7.990 1.00 60.78 82 THR A C 1
ATOM 612 O O . THR A 1 82 ? -13.265 11.207 -8.027 1.00 60.78 82 THR A O 1
ATOM 615 N N . ALA A 1 83 ? -12.956 9.225 -9.002 1.00 49.16 83 ALA A N 1
ATOM 616 C CA . ALA A 1 83 ? -14.190 9.328 -9.760 1.00 49.16 83 ALA A CA 1
ATOM 617 C C . ALA A 1 83 ? -15.280 9.047 -8.730 1.00 49.16 83 ALA A C 1
ATOM 619 O O . ALA A 1 83 ? -15.380 7.939 -8.215 1.00 49.16 83 ALA A O 1
ATOM 620 N N . VAL A 1 84 ? -16.018 10.080 -8.340 1.00 44.97 84 VAL A N 1
ATOM 621 C CA . VAL A 1 84 ? -17.152 9.975 -7.427 1.00 44.97 84 VAL A CA 1
ATOM 622 C C . VAL A 1 84 ? -18.274 9.230 -8.163 1.00 44.97 84 VAL A C 1
ATOM 624 O O . VAL A 1 84 ? -19.282 9.814 -8.533 1.00 44.97 84 VAL A O 1
ATOM 627 N N . ASN A 1 85 ? -18.062 7.950 -8.460 1.00 44.19 85 ASN A N 1
ATOM 628 C CA . ASN A 1 85 ? -19.041 7.030 -9.019 1.00 44.19 85 ASN A CA 1
ATOM 629 C C . ASN A 1 85 ? -19.550 6.148 -7.877 1.00 44.19 85 ASN A C 1
ATOM 631 O O . ASN A 1 85 ? -19.422 4.927 -7.896 1.00 44.19 85 ASN A O 1
ATOM 635 N N . TYR A 1 86 ? -20.136 6.792 -6.864 1.00 48.81 86 TYR A N 1
ATOM 636 C CA . TYR A 1 86 ? -20.964 6.105 -5.879 1.00 48.81 86 TYR A CA 1
ATOM 637 C C . TYR A 1 86 ? -22.145 5.466 -6.634 1.00 48.81 86 TYR A C 1
ATOM 639 O O . TYR A 1 86 ? -23.076 6.171 -7.026 1.00 48.81 86 TYR A O 1
ATOM 647 N N . GLY A 1 87 ? -22.077 4.159 -6.916 1.00 41.78 87 GLY A N 1
ATOM 648 C CA . GLY A 1 87 ? -23.176 3.401 -7.533 1.00 41.78 87 GLY A CA 1
ATOM 649 C C . GLY A 1 87 ? -22.823 2.465 -8.695 1.00 41.78 87 GLY A C 1
ATOM 650 O O . GLY A 1 87 ? -23.706 1.743 -9.151 1.00 41.78 87 GLY A O 1
ATOM 651 N N . ALA A 1 88 ? -21.574 2.437 -9.170 1.00 45.16 88 ALA A N 1
ATOM 652 C CA . ALA A 1 88 ? -21.085 1.414 -10.105 1.00 45.16 88 ALA A CA 1
ATOM 653 C C . ALA A 1 88 ? -19.964 0.605 -9.437 1.00 45.16 88 ALA A C 1
ATOM 655 O O . ALA A 1 88 ? -18.827 0.596 -9.900 1.00 45.16 88 ALA A O 1
ATOM 656 N N . GLU A 1 89 ? -20.277 0.005 -8.291 1.00 61.22 89 GLU A N 1
ATOM 657 C CA . GLU A 1 89 ? -19.328 -0.808 -7.531 1.00 61.22 89 GLU A CA 1
ATOM 658 C C . GLU A 1 89 ? -19.062 -2.107 -8.298 1.00 61.22 89 GLU A C 1
ATOM 660 O O . GLU A 1 89 ? -19.991 -2.823 -8.675 1.00 61.22 89 GLU A O 1
ATOM 665 N N . SER A 1 90 ? -17.792 -2.393 -8.584 1.00 71.56 90 SER A N 1
ATOM 666 C CA . SER A 1 90 ? -17.392 -3.705 -9.084 1.00 71.56 90 SER A CA 1
ATOM 667 C C . SER A 1 90 ? -17.595 -4.747 -7.982 1.00 71.56 90 SER A C 1
ATOM 669 O O . SER A 1 90 ? -17.449 -4.444 -6.797 1.00 71.56 90 SER A O 1
ATOM 671 N N . ASP A 1 91 ? -17.849 -6.004 -8.352 1.00 79.94 91 ASP A N 1
ATOM 672 C CA . ASP A 1 91 ? -17.926 -7.104 -7.376 1.00 79.94 91 ASP A CA 1
ATOM 673 C C . ASP A 1 91 ? -16.632 -7.214 -6.536 1.00 79.94 91 ASP A C 1
ATOM 675 O O . ASP A 1 91 ? -16.649 -7.638 -5.381 1.00 79.94 91 ASP A O 1
ATOM 679 N N . THR A 1 92 ? -15.493 -6.779 -7.090 1.00 87.69 92 THR A N 1
ATOM 680 C CA . THR A 1 92 ? -14.202 -6.709 -6.392 1.00 87.69 92 THR A CA 1
ATOM 681 C C . THR A 1 92 ? -14.085 -5.521 -5.434 1.00 87.69 92 THR A C 1
ATOM 683 O O . THR A 1 92 ? -13.266 -5.566 -4.524 1.00 87.69 92 THR A O 1
ATOM 686 N N . ALA A 1 93 ? -14.889 -4.466 -5.559 1.00 90.62 93 ALA A N 1
ATOM 687 C CA . ALA A 1 93 ? -14.902 -3.361 -4.598 1.00 90.62 93 ALA A CA 1
ATOM 688 C C . ALA A 1 93 ? -15.612 -3.737 -3.283 1.00 90.62 93 ALA A C 1
ATOM 690 O O . ALA A 1 93 ? -15.349 -3.123 -2.253 1.00 90.62 93 ALA A O 1
ATOM 691 N N . THR A 1 94 ? -16.451 -4.778 -3.287 1.00 94.06 94 THR A N 1
ATOM 692 C CA . THR A 1 94 ? -17.249 -5.217 -2.126 1.00 94.06 94 THR A CA 1
ATOM 693 C C . THR A 1 94 ? -17.079 -6.704 -1.797 1.00 94.06 94 THR A C 1
ATOM 695 O O . THR A 1 94 ? -17.939 -7.319 -1.162 1.00 94.06 94 THR A O 1
ATOM 698 N N . TRP A 1 95 ? -15.971 -7.318 -2.220 1.00 95.56 95 TRP A N 1
ATOM 699 C CA . TRP A 1 95 ? -15.782 -8.771 -2.144 1.00 95.56 95 TRP A CA 1
ATOM 700 C C . TRP A 1 95 ? -15.813 -9.334 -0.715 1.00 95.56 95 TRP A C 1
ATOM 702 O O . TRP A 1 95 ? -16.235 -10.477 -0.516 1.00 95.56 95 TRP A O 1
ATOM 712 N N . MET A 1 96 ? -15.411 -8.554 0.298 1.00 97.00 96 MET A N 1
ATOM 713 C CA . MET A 1 96 ? -15.456 -9.016 1.686 1.00 97.00 96 MET A CA 1
ATOM 714 C C . MET A 1 96 ? -16.896 -9.148 2.200 1.00 97.00 96 MET A C 1
ATOM 716 O O . MET A 1 96 ? -17.120 -9.887 3.162 1.00 97.00 96 MET A O 1
ATOM 720 N N . SER A 1 97 ? -17.889 -8.498 1.579 1.00 95.56 97 SER A N 1
ATOM 721 C CA . SER A 1 97 ? -19.313 -8.621 1.945 1.00 95.56 97 SER A CA 1
ATOM 722 C C . SER A 1 97 ? -19.845 -10.057 1.892 1.00 95.56 97 SER A C 1
ATOM 724 O O . SER A 1 97 ? -20.760 -10.394 2.640 1.00 95.56 97 SER A O 1
ATOM 726 N N . ALA A 1 98 ? -19.248 -10.916 1.061 1.00 94.75 98 ALA A N 1
ATOM 727 C CA . ALA A 1 98 ? -19.650 -12.312 0.917 1.00 94.75 98 ALA A CA 1
ATOM 728 C C . ALA A 1 98 ? -19.176 -13.215 2.072 1.00 94.75 98 ALA A C 1
ATOM 730 O O . ALA A 1 98 ? -19.690 -14.320 2.235 1.00 94.75 98 ALA A O 1
ATOM 731 N N . TYR A 1 99 ? -18.188 -12.774 2.857 1.00 95.44 99 TYR A N 1
ATOM 732 C CA . TYR A 1 99 ? -17.614 -13.535 3.969 1.00 95.44 99 TYR A CA 1
ATOM 733 C C . TYR A 1 99 ? -18.428 -13.355 5.248 1.00 95.44 99 TYR A C 1
ATOM 735 O O . TYR A 1 99 ? -19.001 -12.296 5.478 1.00 95.44 99 TYR A O 1
ATOM 743 N N . HIS A 1 100 ? -18.445 -14.377 6.106 1.00 95.50 100 HIS A N 1
ATOM 744 C CA . HIS A 1 100 ? -19.109 -14.313 7.413 1.00 95.50 100 HIS A CA 1
ATOM 745 C C . HIS A 1 100 ? -18.314 -13.447 8.393 1.00 95.50 100 HIS A C 1
ATOM 747 O O . HIS A 1 100 ? -17.078 -13.447 8.363 1.00 95.50 100 HIS A O 1
ATOM 753 N N . ASP A 1 101 ? -19.008 -12.754 9.293 1.00 96.62 101 ASP A N 1
ATOM 754 C CA . ASP A 1 101 ? -18.400 -11.832 10.258 1.00 96.62 101 ASP A CA 1
ATOM 755 C C . ASP A 1 101 ? -17.445 -12.532 11.232 1.00 96.62 101 ASP A C 1
ATOM 757 O O . ASP A 1 101 ? -16.460 -11.929 11.649 1.00 96.62 101 ASP A O 1
ATOM 761 N N . GLU A 1 102 ? -17.673 -13.809 11.543 1.00 95.69 102 GLU A N 1
ATOM 762 C CA . GLU A 1 102 ? -16.833 -14.636 12.417 1.00 95.69 102 GLU A CA 1
ATOM 763 C C . GLU A 1 102 ? -15.546 -15.140 11.737 1.00 95.69 102 GLU A C 1
ATOM 765 O O . GLU A 1 102 ? -14.716 -15.804 12.369 1.00 95.69 102 GLU A O 1
ATOM 770 N N . THR A 1 103 ? -15.358 -14.858 10.445 1.00 95.88 103 THR A N 1
ATOM 771 C CA . THR A 1 103 ? -14.128 -15.221 9.730 1.00 95.88 103 THR A CA 1
ATOM 772 C C . THR A 1 103 ? -12.951 -14.482 10.359 1.00 95.88 103 THR A C 1
ATOM 774 O O . THR A 1 103 ? -12.952 -13.255 10.425 1.00 95.88 103 THR A O 1
ATOM 777 N N . LEU A 1 104 ? -11.934 -15.204 10.829 1.00 95.81 104 LEU A N 1
ATOM 778 C CA . LEU A 1 104 ? -10.721 -14.575 11.350 1.00 95.81 104 LEU A CA 1
ATOM 779 C C . LEU A 1 104 ? -9.935 -13.955 10.195 1.00 95.81 104 LEU A C 1
ATOM 781 O O . LEU A 1 104 ? -9.761 -14.609 9.168 1.00 95.81 104 LEU A O 1
ATOM 785 N N . LEU A 1 105 ? -9.410 -12.737 10.368 1.00 96.94 105 LEU A N 1
ATOM 786 C CA . LEU A 1 105 ? -8.627 -12.075 9.311 1.00 96.94 105 LEU A CA 1
ATOM 787 C C . LEU A 1 105 ? -7.410 -12.907 8.902 1.00 96.94 105 LEU A C 1
ATOM 789 O O . LEU A 1 105 ? -7.065 -12.969 7.725 1.00 96.94 105 LEU A O 1
ATOM 793 N N . VAL A 1 106 ? -6.796 -13.607 9.863 1.00 96.19 106 VAL A N 1
ATOM 794 C CA . VAL A 1 106 ? -5.704 -14.536 9.566 1.00 96.19 106 VAL A CA 1
ATOM 795 C C . VAL A 1 106 ? -6.150 -15.638 8.607 1.00 96.19 106 VAL A C 1
ATOM 797 O O . VAL A 1 106 ? -5.351 -16.039 7.780 1.00 96.19 106 VAL A O 1
ATOM 800 N N . HIS A 1 107 ? -7.405 -16.089 8.615 1.00 95.25 107 HIS A N 1
ATOM 801 C CA . HIS A 1 107 ? -7.902 -17.185 7.771 1.00 95.25 107 HIS A CA 1
ATOM 802 C C . HIS A 1 107 ? -8.289 -16.788 6.341 1.00 95.25 107 HIS A C 1
ATOM 804 O O . HIS A 1 107 ? -8.744 -17.639 5.577 1.00 95.25 107 HIS A O 1
ATOM 810 N N . MET A 1 108 ? -8.109 -15.523 5.967 1.00 96.62 108 MET A N 1
ATOM 811 C CA . MET A 1 108 ? -8.466 -15.012 4.646 1.00 96.62 108 MET A CA 1
ATOM 812 C C . MET A 1 108 ? -7.254 -14.944 3.713 1.00 96.62 108 MET A C 1
ATOM 814 O O . MET A 1 108 ? -6.113 -14.810 4.156 1.00 96.62 108 MET A O 1
ATOM 818 N N . ASN A 1 109 ? -7.528 -14.976 2.408 1.00 97.69 109 ASN A N 1
ATOM 819 C CA . ASN A 1 109 ? -6.569 -14.598 1.374 1.00 97.69 109 ASN A CA 1
ATOM 820 C C . ASN A 1 109 ? -6.804 -13.127 1.048 1.00 97.69 109 ASN A C 1
ATOM 822 O O . ASN A 1 109 ? -7.854 -12.785 0.510 1.00 97.69 109 ASN A O 1
ATOM 826 N N . ILE A 1 110 ? -5.872 -12.252 1.424 1.00 98.44 110 ILE A N 1
ATOM 827 C CA . ILE A 1 110 ? -6.066 -10.801 1.318 1.00 98.44 110 ILE A CA 1
ATOM 828 C C . ILE A 1 110 ? -4.982 -10.216 0.406 1.00 98.44 110 ILE A C 1
ATOM 830 O O . ILE A 1 110 ? -3.806 -10.237 0.776 1.00 98.44 110 ILE A O 1
ATOM 834 N N . PRO A 1 111 ? -5.335 -9.716 -0.792 1.00 98.56 111 PRO A N 1
ATOM 835 C CA . PRO A 1 111 ? -4.353 -9.136 -1.688 1.00 98.56 111 PRO A CA 1
ATOM 836 C C . PRO A 1 111 ? -3.921 -7.765 -1.167 1.00 98.56 111 PRO A C 1
ATOM 838 O O . PRO A 1 111 ? -4.728 -6.962 -0.677 1.00 98.56 111 PRO A O 1
ATOM 841 N N . GLY A 1 112 ? -2.626 -7.510 -1.281 1.00 98.69 112 GLY A N 1
ATOM 842 C CA . GLY A 1 112 ? -1.984 -6.291 -0.840 1.00 98.69 112 GLY A CA 1
ATOM 843 C C . GLY A 1 112 ? -1.055 -5.703 -1.887 1.00 98.69 112 GLY A C 1
ATOM 844 O O . GLY A 1 112 ? -0.688 -6.363 -2.856 1.00 98.69 112 GLY A O 1
ATOM 845 N N . THR A 1 113 ? -0.639 -4.464 -1.672 1.00 98.69 113 THR A N 1
ATOM 846 C CA . THR A 1 113 ? 0.308 -3.761 -2.545 1.00 98.69 113 THR A CA 1
ATOM 847 C C . THR A 1 113 ? 1.471 -3.218 -1.740 1.00 98.69 113 THR A C 1
ATOM 849 O O . THR A 1 113 ? 1.269 -2.517 -0.741 1.00 98.69 113 THR A O 1
ATOM 852 N N . HIS A 1 114 ? 2.680 -3.538 -2.186 1.00 98.31 114 HIS A N 1
ATOM 853 C CA . HIS A 1 114 ? 3.915 -2.998 -1.638 1.00 98.31 114 HIS A CA 1
ATOM 854 C C . HIS A 1 114 ? 4.124 -1.556 -2.126 1.00 98.31 114 HIS A C 1
ATOM 856 O O . HIS A 1 114 ? 3.814 -1.236 -3.277 1.00 98.31 114 HIS A O 1
ATOM 862 N N . HIS A 1 115 ? 4.583 -0.673 -1.229 1.00 96.75 115 HIS A N 1
ATOM 863 C CA . HIS A 1 115 ? 4.821 0.749 -1.513 1.00 96.75 115 HIS A CA 1
ATOM 864 C C . HIS A 1 115 ? 3.694 1.412 -2.323 1.00 96.75 115 HIS A C 1
ATOM 866 O O . HIS A 1 115 ? 3.912 1.999 -3.388 1.00 96.75 115 HIS A O 1
ATOM 872 N N . ALA A 1 116 ? 2.458 1.317 -1.824 1.00 97.56 116 ALA A N 1
ATOM 873 C CA . ALA A 1 116 ? 1.256 1.703 -2.572 1.00 97.56 116 ALA A CA 1
ATOM 874 C C . ALA A 1 116 ? 1.241 3.187 -2.993 1.00 97.56 116 ALA A C 1
ATOM 876 O O . ALA A 1 116 ? 0.677 3.554 -4.024 1.00 97.56 116 ALA A O 1
ATOM 877 N N . ALA A 1 117 ? 1.915 4.037 -2.216 1.00 96.50 117 ALA A N 1
ATOM 878 C CA . ALA A 1 117 ? 2.066 5.464 -2.479 1.00 96.50 117 ALA A CA 1
ATOM 879 C C . ALA A 1 117 ? 2.893 5.793 -3.736 1.00 96.50 117 ALA A C 1
ATOM 881 O O . ALA A 1 117 ? 2.815 6.910 -4.239 1.00 96.50 117 ALA A O 1
ATOM 882 N N . SER A 1 118 ? 3.656 4.835 -4.268 1.00 95.38 118 SER A N 1
ATOM 883 C CA . SER A 1 118 ? 4.614 5.077 -5.353 1.00 95.38 118 SER A CA 1
ATOM 884 C C . SER A 1 118 ? 4.018 5.139 -6.758 1.00 95.38 118 SER A C 1
ATOM 886 O O . SER A 1 118 ? 4.744 5.318 -7.734 1.00 95.38 118 SER A O 1
ATOM 888 N N . TRP A 1 119 ? 2.698 5.000 -6.900 1.00 94.06 119 TRP A N 1
ATOM 889 C CA . TRP A 1 119 ? 2.068 4.804 -8.207 1.00 94.06 119 TRP A CA 1
ATOM 890 C C . TRP A 1 119 ? 2.296 5.944 -9.207 1.00 94.06 119 TRP A C 1
ATOM 892 O O . TRP A 1 119 ? 2.381 5.703 -10.417 1.00 94.06 119 TRP A O 1
ATOM 902 N N . ASN A 1 120 ? 2.393 7.171 -8.691 1.00 91.31 120 ASN A N 1
ATOM 903 C CA . ASN A 1 120 ? 2.569 8.392 -9.467 1.00 91.31 120 ASN A CA 1
ATOM 904 C C . ASN A 1 120 ? 4.046 8.808 -9.596 1.00 91.31 120 ASN A C 1
ATOM 906 O O . ASN A 1 120 ? 4.340 9.839 -10.196 1.00 91.31 120 ASN A O 1
ATOM 910 N N . HIS A 1 121 ? 4.986 8.029 -9.049 1.00 86.81 121 HIS A N 1
ATOM 911 C CA . HIS A 1 121 ? 6.412 8.355 -9.044 1.00 86.81 121 HIS A CA 1
ATOM 912 C C . HIS A 1 121 ? 7.059 8.079 -10.413 1.00 86.81 121 HIS A C 1
ATOM 914 O O . HIS A 1 121 ? 7.758 7.090 -10.628 1.00 86.81 121 HIS A O 1
ATOM 920 N N . ALA A 1 122 ? 6.761 8.944 -11.380 1.00 84.75 122 ALA A N 1
ATOM 921 C CA . ALA A 1 122 ? 7.341 8.964 -12.721 1.00 84.75 122 ALA A CA 1
ATOM 922 C C . ALA A 1 122 ? 8.221 10.212 -12.914 1.00 84.75 122 ALA A C 1
ATOM 924 O O . ALA A 1 122 ? 8.235 11.091 -12.056 1.00 84.75 122 ALA A O 1
ATOM 925 N N . SER A 1 123 ? 8.903 10.328 -14.062 1.00 82.31 123 SER A N 1
ATOM 926 C CA . SER A 1 123 ? 9.787 11.468 -14.365 1.00 82.31 123 SER A CA 1
ATOM 927 C C . SER A 1 123 ? 9.120 12.821 -14.114 1.00 82.31 123 SER A C 1
ATOM 929 O O . SER A 1 123 ? 9.669 13.627 -13.386 1.00 82.31 123 SER A O 1
ATOM 931 N N . ALA A 1 124 ? 7.879 13.025 -14.569 1.00 80.75 124 ALA A N 1
ATOM 932 C CA . ALA A 1 124 ? 7.164 14.285 -14.341 1.00 80.75 124 ALA A CA 1
ATOM 933 C C . ALA A 1 124 ? 6.933 14.612 -12.851 1.00 80.75 124 ALA A C 1
ATOM 935 O O . ALA A 1 124 ? 6.979 15.776 -12.459 1.00 80.75 124 ALA A O 1
ATOM 936 N N . ALA A 1 125 ? 6.678 13.600 -12.014 1.00 82.31 125 ALA A N 1
ATOM 937 C CA . ALA A 1 125 ? 6.542 13.804 -10.574 1.00 82.31 125 ALA A CA 1
ATOM 938 C C . ALA A 1 125 ? 7.902 14.128 -9.946 1.00 82.31 125 ALA A C 1
ATOM 940 O O . ALA A 1 125 ? 8.004 15.043 -9.138 1.00 82.31 125 ALA A O 1
ATOM 941 N N . GLN A 1 126 ? 8.957 13.435 -10.365 1.00 81.00 126 GLN A N 1
ATOM 942 C CA . GLN A 1 126 ? 10.312 13.699 -9.900 1.00 81.00 126 GLN A CA 1
ATOM 943 C C . GLN A 1 126 ? 10.804 15.098 -10.303 1.00 81.00 126 GLN A C 1
ATOM 945 O O . GLN A 1 126 ? 11.357 15.798 -9.459 1.00 81.00 126 GLN A O 1
ATOM 950 N N . ASP A 1 127 ? 10.521 15.535 -11.532 1.00 82.38 127 ASP A N 1
ATOM 951 C CA . ASP A 1 127 ? 10.815 16.882 -12.033 1.00 82.38 127 ASP A CA 1
ATOM 952 C C . ASP A 1 127 ? 10.062 17.938 -11.209 1.00 82.38 127 ASP A C 1
ATOM 954 O O . ASP A 1 127 ? 10.626 18.954 -10.813 1.00 82.38 127 ASP A O 1
ATOM 958 N N . SER A 1 128 ? 8.796 17.676 -10.856 1.00 83.44 128 SER A N 1
ATOM 959 C CA . SER A 1 128 ? 8.030 18.584 -9.986 1.00 83.44 128 SER A CA 1
ATOM 960 C C . SER A 1 128 ? 8.607 18.706 -8.570 1.00 83.44 128 SER A C 1
ATOM 962 O O . SER A 1 128 ? 8.383 19.712 -7.902 1.00 83.44 128 SER A O 1
ATOM 964 N N . LEU A 1 129 ? 9.374 17.705 -8.128 1.00 84.88 129 LEU A N 1
ATOM 965 C CA . LEU A 1 129 ? 10.040 17.669 -6.828 1.00 84.88 129 LEU A CA 1
ATOM 966 C C . LEU A 1 129 ? 11.503 18.131 -6.898 1.00 84.88 129 LEU A C 1
ATOM 968 O O . LEU A 1 129 ? 12.149 18.203 -5.856 1.00 84.88 129 LEU A O 1
ATOM 972 N N . GLU A 1 130 ? 12.035 18.469 -8.079 1.00 82.62 130 GLU A N 1
ATOM 973 C CA . GLU A 1 130 ? 13.452 18.800 -8.297 1.00 82.62 130 GLU A CA 1
ATOM 974 C C . GLU A 1 130 ? 13.951 19.871 -7.317 1.00 82.62 130 GLU A C 1
ATOM 976 O O . GLU A 1 130 ? 14.973 19.686 -6.655 1.00 82.62 130 GLU A O 1
ATOM 981 N N . TYR A 1 131 ? 13.193 20.957 -7.144 1.00 83.00 131 TYR A N 1
ATOM 982 C CA . TYR A 1 131 ? 13.556 22.037 -6.223 1.00 83.00 131 TYR A CA 1
ATOM 983 C C . TYR A 1 131 ? 13.682 21.559 -4.767 1.00 83.00 131 TYR A C 1
ATOM 985 O O . TYR A 1 131 ? 14.642 21.898 -4.072 1.00 83.00 131 TYR A O 1
ATOM 993 N N . ILE A 1 132 ? 12.732 20.745 -4.305 1.00 83.56 132 ILE A N 1
ATOM 994 C CA . ILE A 1 132 ? 12.704 20.214 -2.936 1.00 83.56 132 ILE A CA 1
ATOM 995 C C . ILE A 1 132 ? 13.812 19.186 -2.744 1.00 83.56 132 ILE A C 1
ATOM 997 O O . ILE A 1 132 ? 14.499 19.202 -1.724 1.00 83.56 132 ILE A O 1
ATOM 1001 N N . ASN A 1 133 ? 14.028 18.338 -3.747 1.00 82.06 133 ASN A N 1
ATOM 1002 C CA . ASN A 1 133 ? 15.102 17.357 -3.761 1.00 82.06 133 ASN A CA 1
ATOM 1003 C C . ASN A 1 133 ? 16.467 18.045 -3.670 1.00 82.06 133 ASN A C 1
ATOM 1005 O O . ASN A 1 133 ? 17.311 17.613 -2.888 1.00 82.06 133 ASN A O 1
ATOM 1009 N N . HIS A 1 134 ? 16.668 19.155 -4.384 1.00 81.19 134 HIS A N 1
ATOM 1010 C CA . HIS A 1 134 ? 17.875 19.969 -4.255 1.00 81.19 134 HIS A CA 1
ATOM 1011 C C . HIS A 1 134 ? 18.016 20.599 -2.871 1.00 81.19 134 HIS A C 1
ATOM 1013 O O . HIS A 1 134 ? 19.102 20.542 -2.295 1.00 81.19 134 HIS A O 1
ATOM 1019 N N . LEU A 1 135 ? 16.939 21.167 -2.321 1.00 80.56 135 LEU A N 1
ATOM 1020 C CA . LEU A 1 135 ? 16.957 21.775 -0.988 1.00 80.56 135 LEU A CA 1
ATOM 1021 C C . LEU A 1 135 ? 17.332 20.757 0.100 1.00 80.56 135 LEU A C 1
ATOM 1023 O O . LEU A 1 135 ? 18.081 21.081 1.019 1.00 80.56 135 LEU A O 1
ATOM 1027 N N . ALA A 1 136 ? 16.835 19.528 -0.024 1.00 76.50 136 ALA A N 1
ATOM 1028 C CA . ALA A 1 136 ? 17.087 18.428 0.901 1.00 76.50 136 ALA A CA 1
ATOM 1029 C C . ALA A 1 136 ? 18.315 17.570 0.544 1.00 76.50 136 ALA A C 1
ATOM 1031 O O . ALA A 1 136 ? 18.591 16.597 1.244 1.00 76.50 136 ALA A O 1
ATOM 1032 N N . ASN A 1 137 ? 19.053 17.916 -0.518 1.00 78.81 137 ASN A N 1
ATOM 1033 C CA . ASN A 1 137 ? 20.193 17.148 -1.026 1.00 78.81 137 ASN A CA 1
ATOM 1034 C C . ASN A 1 137 ? 19.874 15.648 -1.237 1.00 78.81 137 ASN A C 1
ATOM 1036 O O . ASN A 1 137 ? 20.652 14.772 -0.854 1.00 78.81 137 ASN A O 1
ATOM 1040 N N . LEU A 1 138 ? 18.705 15.355 -1.814 1.00 76.94 138 LEU A N 1
ATOM 1041 C CA . LEU A 1 138 ? 18.241 13.994 -2.094 1.00 76.94 138 LEU A CA 1
ATOM 1042 C C . LEU A 1 138 ? 18.898 13.432 -3.362 1.00 76.94 138 LEU A C 1
ATOM 1044 O O . LEU A 1 138 ? 19.067 14.138 -4.356 1.00 76.94 138 LEU A O 1
ATOM 1048 N N . SER A 1 139 ? 19.250 12.143 -3.330 1.00 71.31 139 SER A N 1
ATOM 1049 C CA . SER A 1 139 ? 19.977 11.443 -4.401 1.00 71.31 139 SER A CA 1
ATOM 1050 C C . SER A 1 139 ? 19.099 10.577 -5.307 1.00 71.31 139 SER A C 1
ATOM 1052 O O . SER A 1 139 ? 19.621 9.876 -6.176 1.00 71.31 139 SER A O 1
ATOM 1054 N N . ALA A 1 140 ? 17.777 10.626 -5.150 1.00 73.69 140 ALA A N 1
ATOM 1055 C CA . ALA A 1 140 ? 16.848 9.876 -5.981 1.00 73.69 140 ALA A CA 1
ATOM 1056 C C . ALA A 1 140 ? 16.848 10.431 -7.416 1.00 73.69 140 ALA A C 1
ATOM 1058 O O . ALA A 1 140 ? 16.163 11.407 -7.720 1.00 73.69 140 ALA A O 1
ATOM 1059 N N . VAL A 1 141 ? 17.636 9.813 -8.307 1.00 69.00 141 VAL A N 1
ATOM 1060 C CA . VAL A 1 141 ? 17.756 10.217 -9.727 1.00 69.00 141 VAL A CA 1
ATOM 1061 C C . VAL A 1 141 ? 16.960 9.299 -10.664 1.00 69.00 141 VAL A C 1
ATOM 1063 O O . VAL A 1 141 ? 16.616 9.695 -11.774 1.00 69.00 141 VAL A O 1
ATOM 1066 N N . ARG A 1 142 ? 16.624 8.077 -10.237 1.00 84.62 142 ARG A N 1
ATOM 1067 C CA . ARG A 1 142 ? 16.005 7.049 -11.090 1.00 84.62 142 ARG A CA 1
ATOM 1068 C C . ARG A 1 142 ? 14.588 6.709 -10.618 1.00 84.62 142 ARG A C 1
ATOM 1070 O O . ARG A 1 142 ? 14.458 5.914 -9.693 1.00 84.62 142 ARG A O 1
ATOM 1077 N N . PRO A 1 143 ? 13.524 7.244 -11.246 1.00 86.06 143 PRO A N 1
ATOM 1078 C CA . PRO A 1 143 ? 12.155 7.043 -10.760 1.00 86.06 143 PRO A CA 1
ATOM 1079 C C . PRO A 1 143 ? 11.734 5.571 -10.858 1.00 86.06 143 PRO A C 1
ATOM 1081 O O . PRO A 1 143 ? 10.980 5.062 -10.033 1.00 86.06 143 PRO A O 1
ATOM 1084 N N . ASP A 1 144 ? 12.294 4.846 -11.826 1.00 90.56 144 ASP A N 1
ATOM 1085 C CA . ASP A 1 144 ? 12.098 3.413 -12.014 1.00 90.56 144 ASP A CA 1
ATOM 1086 C C . ASP A 1 144 ? 12.691 2.549 -10.891 1.00 90.56 144 ASP A C 1
ATOM 1088 O O . ASP A 1 144 ? 12.379 1.365 -10.833 1.00 90.56 144 ASP A O 1
ATOM 1092 N N . PHE A 1 145 ? 13.516 3.101 -9.993 1.00 92.81 145 PHE A N 1
ATOM 1093 C CA . PHE A 1 145 ? 14.023 2.374 -8.821 1.00 92.81 145 PHE A CA 1
ATOM 1094 C C . PHE A 1 145 ? 13.023 2.383 -7.659 1.00 92.81 145 PHE A C 1
ATOM 1096 O O . PHE A 1 145 ? 13.046 1.466 -6.843 1.00 92.81 145 PHE A O 1
ATOM 1103 N N . TYR A 1 146 ? 12.144 3.387 -7.612 1.00 92.81 146 TYR A N 1
ATOM 1104 C CA . TYR A 1 146 ? 11.230 3.637 -6.493 1.00 92.81 146 TYR A CA 1
ATOM 1105 C C . TYR A 1 146 ? 9.761 3.406 -6.855 1.00 92.81 146 TYR A C 1
ATOM 1107 O O . TYR A 1 146 ? 8.901 3.314 -5.980 1.00 92.81 146 TYR A O 1
ATOM 1115 N N . ARG A 1 147 ? 9.428 3.318 -8.142 1.00 94.81 147 ARG A N 1
ATOM 1116 C CA . ARG A 1 147 ? 8.057 3.045 -8.565 1.00 94.81 147 ARG A CA 1
ATOM 1117 C C . ARG A 1 147 ? 7.734 1.557 -8.430 1.00 94.81 147 ARG A C 1
ATOM 1119 O O . ARG A 1 147 ? 8.317 0.738 -9.136 1.00 94.81 147 ARG A O 1
ATOM 1126 N N . CYS A 1 148 ? 6.755 1.234 -7.589 1.00 97.00 148 CYS A N 1
ATOM 1127 C CA . CYS A 1 148 ? 6.270 -0.131 -7.345 1.00 97.00 148 CYS A CA 1
ATOM 1128 C C . CYS A 1 148 ? 4.852 -0.381 -7.880 1.00 97.00 148 CYS A C 1
ATOM 1130 O O . CYS A 1 148 ? 4.405 -1.523 -7.949 1.00 97.00 148 CYS A O 1
ATOM 1132 N N . GLN A 1 149 ? 4.125 0.675 -8.256 1.00 97.00 149 GLN A N 1
ATOM 1133 C CA . GLN A 1 149 ? 2.734 0.576 -8.702 1.00 97.00 149 GLN A CA 1
ATOM 1134 C C . GLN A 1 149 ? 2.470 1.438 -9.944 1.00 97.00 149 GLN A C 1
ATOM 1136 O O . GLN A 1 149 ? 3.162 2.427 -10.206 1.00 97.00 149 GLN A O 1
ATOM 1141 N N . ALA A 1 150 ? 1.436 1.081 -10.708 1.00 94.19 150 ALA A N 1
ATOM 1142 C CA . ALA A 1 150 ? 0.948 1.867 -11.847 1.00 94.19 150 ALA A CA 1
ATOM 1143 C C . ALA A 1 150 ? -0.432 2.505 -11.604 1.00 94.19 150 ALA A C 1
ATOM 1145 O O . ALA A 1 150 ? -0.833 3.416 -12.332 1.00 94.19 150 ALA A O 1
ATOM 1146 N N . ARG A 1 151 ? -1.155 2.048 -10.576 1.00 94.56 151 ARG A N 1
ATOM 1147 C CA . ARG A 1 151 ? -2.514 2.483 -10.227 1.00 94.56 151 ARG A CA 1
ATOM 1148 C C . ARG A 1 151 ? -2.542 3.150 -8.873 1.00 94.56 151 ARG A C 1
ATOM 1150 O O . ARG A 1 151 ? -1.770 2.772 -8.011 1.00 94.56 151 ARG A O 1
ATOM 1157 N N . SER A 1 152 ? -3.444 4.105 -8.686 1.00 95.56 152 SER A N 1
ATOM 1158 C CA . SER A 1 152 ? -3.614 4.789 -7.407 1.00 95.56 152 SER A CA 1
ATOM 1159 C C . SER A 1 152 ? -4.303 3.913 -6.363 1.00 95.56 152 SER A C 1
ATOM 1161 O O . SER A 1 152 ? -4.984 2.949 -6.714 1.00 95.56 152 SER A O 1
ATOM 1163 N N . ILE A 1 153 ? -4.198 4.288 -5.085 1.00 97.19 153 ILE A N 1
ATOM 1164 C CA . ILE A 1 153 ? -4.855 3.581 -3.971 1.00 97.19 153 ILE A CA 1
ATOM 1165 C C . ILE A 1 153 ? -6.371 3.458 -4.196 1.00 97.19 153 ILE A C 1
ATOM 1167 O O . ILE A 1 153 ? -6.932 2.392 -3.965 1.00 97.19 153 ILE A O 1
ATOM 1171 N N . ALA A 1 154 ? -7.033 4.501 -4.709 1.00 94.50 154 ALA A N 1
ATOM 1172 C CA . ALA A 1 154 ? -8.454 4.446 -5.063 1.00 94.50 154 ALA A CA 1
ATOM 1173 C C . ALA A 1 154 ? -8.769 3.307 -6.055 1.00 94.50 154 ALA A C 1
ATOM 1175 O O . ALA A 1 154 ? -9.676 2.517 -5.823 1.00 94.50 154 ALA A O 1
ATOM 1176 N N . VAL A 1 155 ? -7.969 3.163 -7.116 1.00 93.81 155 VAL A N 1
ATOM 1177 C CA . VAL A 1 155 ? -8.148 2.090 -8.108 1.00 93.81 155 VAL A CA 1
ATOM 1178 C C . VAL A 1 155 ? -7.782 0.721 -7.525 1.00 93.81 155 VAL A C 1
ATOM 1180 O O . VAL A 1 155 ? -8.440 -0.268 -7.831 1.00 93.81 155 VAL A O 1
ATOM 1183 N N . MET A 1 156 ? -6.762 0.647 -6.663 1.00 96.00 156 MET A N 1
ATOM 1184 C CA . MET A 1 156 ? -6.403 -0.584 -5.945 1.00 96.00 156 MET A CA 1
ATOM 1185 C C . MET A 1 156 ? -7.562 -1.102 -5.088 1.00 96.00 156 MET A C 1
ATOM 1187 O O . MET A 1 156 ? -7.843 -2.301 -5.093 1.00 96.00 156 MET A O 1
ATOM 1191 N N . LEU A 1 157 ? -8.253 -0.208 -4.374 1.00 96.19 157 LEU A N 1
ATOM 1192 C CA . LEU A 1 157 ? -9.431 -0.553 -3.579 1.00 96.19 157 LEU A CA 1
ATOM 1193 C C . LEU A 1 157 ? -10.537 -1.151 -4.461 1.00 96.19 157 LEU A C 1
ATOM 1195 O O . LEU A 1 157 ? -11.044 -2.231 -4.150 1.00 96.19 157 LEU A O 1
ATOM 1199 N N . ASP A 1 158 ? -10.842 -0.522 -5.595 1.00 91.81 158 ASP A N 1
ATOM 1200 C CA . ASP A 1 158 ? -11.858 -1.013 -6.537 1.00 91.81 158 ASP A CA 1
ATOM 1201 C C . ASP A 1 158 ? -11.464 -2.359 -7.179 1.00 91.81 158 ASP A C 1
ATOM 1203 O O . ASP A 1 158 ? -12.318 -3.195 -7.489 1.00 91.81 158 ASP A O 1
ATOM 1207 N N . ALA A 1 159 ? -10.162 -2.614 -7.333 1.00 93.56 159 ALA A N 1
ATOM 1208 C CA . ALA A 1 159 ? -9.624 -3.880 -7.832 1.00 93.56 159 ALA A CA 1
ATOM 1209 C C . ALA A 1 159 ? -9.594 -5.009 -6.781 1.00 93.56 159 ALA A C 1
ATOM 1211 O O . ALA A 1 159 ? -9.258 -6.146 -7.110 1.00 93.56 159 ALA A O 1
ATOM 1212 N N . GLY A 1 160 ? -9.953 -4.722 -5.526 1.00 95.81 160 GLY A N 1
ATOM 1213 C CA . GLY A 1 160 ? -10.035 -5.707 -4.445 1.00 95.81 160 GLY A CA 1
ATOM 1214 C C . GLY A 1 160 ? -8.836 -5.748 -3.497 1.00 95.81 160 GLY A C 1
ATOM 1215 O O . GLY A 1 160 ? -8.852 -6.547 -2.560 1.00 95.81 160 GLY A O 1
ATOM 1216 N N . ILE A 1 161 ? -7.835 -4.875 -3.667 1.00 98.25 161 ILE A N 1
ATOM 1217 C CA . ILE A 1 161 ? -6.714 -4.733 -2.724 1.00 98.25 161 ILE A CA 1
ATOM 1218 C C . ILE A 1 161 ? -7.232 -4.230 -1.374 1.00 98.25 161 ILE A C 1
ATOM 1220 O O . ILE A 1 161 ? -8.016 -3.280 -1.302 1.00 98.25 161 ILE A O 1
ATOM 1224 N N . ARG A 1 162 ? -6.793 -4.867 -0.285 1.00 98.62 162 ARG A N 1
ATOM 1225 C CA . ARG A 1 162 ? -7.190 -4.501 1.087 1.00 98.62 162 ARG A CA 1
ATOM 1226 C C . ARG A 1 162 ? -6.012 -4.357 2.044 1.00 98.62 162 ARG A C 1
ATOM 1228 O O . ARG A 1 162 ? -6.231 -3.918 3.168 1.00 98.62 162 ARG A O 1
ATOM 1235 N N . VAL A 1 163 ? -4.786 -4.683 1.623 1.00 98.88 163 VAL A N 1
ATOM 1236 C CA . VAL A 1 163 ? -3.573 -4.443 2.423 1.00 98.88 163 VAL A CA 1
ATOM 1237 C C . VAL A 1 163 ? -2.664 -3.433 1.732 1.00 98.88 163 VAL A C 1
ATOM 1239 O O . VAL A 1 163 ? -2.213 -3.664 0.616 1.00 98.88 163 VAL A O 1
ATOM 1242 N N . PHE A 1 164 ? -2.358 -2.324 2.395 1.00 98.88 164 PHE A N 1
ATOM 1243 C CA . PHE A 1 164 ? -1.486 -1.289 1.834 1.00 98.88 164 PHE A CA 1
ATOM 1244 C C . PHE A 1 164 ? -0.213 -1.174 2.662 1.00 98.88 164 PHE A C 1
ATOM 1246 O O . PHE A 1 164 ? -0.295 -0.969 3.871 1.00 98.88 164 PHE A O 1
ATOM 1253 N N . ASP A 1 165 ? 0.950 -1.297 2.020 1.00 98.69 165 ASP A N 1
ATOM 1254 C CA . ASP A 1 165 ? 2.222 -0.874 2.606 1.00 98.69 165 ASP A CA 1
ATOM 1255 C C . ASP A 1 165 ? 2.452 0.599 2.280 1.00 98.69 165 ASP A C 1
ATOM 1257 O O . ASP A 1 165 ? 2.657 0.970 1.120 1.00 98.69 165 ASP A O 1
ATOM 1261 N N . LEU A 1 166 ? 2.363 1.439 3.308 1.00 98.12 166 LEU A N 1
ATOM 1262 C CA . LEU A 1 166 ? 2.606 2.868 3.223 1.00 98.12 166 LEU A CA 1
ATOM 1263 C C . LEU A 1 166 ? 3.766 3.229 4.138 1.00 98.12 166 LEU A C 1
ATOM 1265 O O . LEU A 1 166 ? 3.765 2.914 5.331 1.00 98.12 166 LEU A O 1
ATOM 1269 N N . ARG A 1 167 ? 4.751 3.921 3.572 1.00 97.31 167 ARG A N 1
ATOM 1270 C CA . ARG A 1 167 ? 5.959 4.277 4.300 1.00 97.31 167 ARG A CA 1
ATOM 1271 C C . ARG A 1 167 ? 6.075 5.776 4.444 1.00 97.31 167 ARG A C 1
ATOM 1273 O O . ARG A 1 167 ? 5.947 6.513 3.467 1.00 97.31 167 ARG A O 1
ATOM 1280 N N . TYR A 1 168 ? 6.231 6.214 5.684 1.00 96.44 168 TYR A N 1
ATOM 1281 C CA . TYR A 1 168 ? 6.116 7.610 6.061 1.00 96.44 168 TYR A CA 1
ATOM 1282 C C . TYR A 1 168 ? 7.431 8.138 6.622 1.00 96.44 168 TYR A C 1
ATOM 1284 O O . TYR A 1 168 ? 8.247 7.412 7.196 1.00 96.44 168 TYR A O 1
ATOM 1292 N N . ALA A 1 169 ? 7.592 9.443 6.493 1.00 94.62 169 ALA A N 1
ATOM 1293 C CA . ALA A 1 169 ? 8.533 10.239 7.255 1.00 94.62 169 ALA A CA 1
ATOM 1294 C C . ALA A 1 169 ? 8.071 11.696 7.229 1.00 94.62 169 ALA A C 1
ATOM 1296 O O . ALA A 1 169 ? 7.062 12.035 6.608 1.00 94.62 169 ALA A O 1
ATOM 1297 N N . LEU A 1 170 ? 8.800 12.556 7.927 1.00 92.75 170 LEU A N 1
ATOM 1298 C CA . LEU A 1 170 ? 8.591 13.989 7.818 1.00 92.75 170 LEU A CA 1
ATOM 1299 C C . LEU A 1 170 ? 8.872 14.494 6.399 1.00 92.75 170 LEU A C 1
ATOM 1301 O O . LEU A 1 170 ? 9.742 13.971 5.705 1.00 92.75 170 LEU A O 1
ATOM 1305 N N . ASP A 1 171 ? 8.135 15.520 5.985 1.00 90.50 171 ASP A N 1
ATOM 1306 C CA . ASP A 1 171 ? 8.492 16.345 4.835 1.00 90.50 171 ASP A CA 1
ATOM 1307 C C . ASP A 1 171 ? 9.809 17.105 5.089 1.00 90.50 171 ASP A C 1
ATOM 1309 O O . ASP A 1 171 ? 10.337 17.165 6.204 1.00 90.50 171 ASP A O 1
ATOM 1313 N N . VAL A 1 172 ? 10.359 17.702 4.030 1.00 86.06 172 VAL A N 1
ATOM 1314 C CA . VAL A 1 172 ? 11.638 18.433 4.086 1.00 86.06 172 VAL A CA 1
ATOM 1315 C C . VAL A 1 172 ? 11.585 19.614 5.063 1.00 86.06 172 VAL A C 1
ATOM 1317 O O . VAL A 1 172 ? 12.581 19.939 5.707 1.00 86.06 172 VAL A O 1
ATOM 1320 N N . THR A 1 173 ? 10.416 20.234 5.221 1.00 86.69 173 THR A N 1
ATOM 1321 C CA . THR A 1 173 ? 10.169 21.334 6.164 1.00 86.69 173 THR A CA 1
ATOM 1322 C C . THR A 1 173 ? 9.906 20.864 7.594 1.00 86.69 173 THR A C 1
ATOM 1324 O O . THR A 1 173 ? 9.845 21.695 8.500 1.00 86.69 173 THR A O 1
ATOM 1327 N N . ARG A 1 174 ? 9.791 19.549 7.822 1.00 88.88 174 ARG A N 1
ATOM 1328 C CA . ARG A 1 174 ? 9.486 18.913 9.111 1.00 88.88 174 ARG A CA 1
ATOM 1329 C C . ARG A 1 174 ? 8.172 19.390 9.739 1.00 88.88 174 ARG A C 1
ATOM 1331 O O . ARG A 1 174 ? 8.054 19.485 10.961 1.00 88.88 174 ARG A O 1
ATOM 1338 N N . THR A 1 175 ? 7.193 19.688 8.897 1.00 89.56 175 THR A N 1
ATOM 1339 C CA . THR A 1 175 ? 5.866 20.195 9.250 1.00 89.56 175 THR A CA 1
ATOM 1340 C C . THR A 1 175 ? 4.771 19.147 9.143 1.00 89.56 175 THR A C 1
ATOM 1342 O O . THR A 1 175 ? 3.835 19.189 9.937 1.00 89.56 175 THR A O 1
ATOM 1345 N N . ASN A 1 176 ? 4.879 18.213 8.198 1.00 93.00 176 ASN A N 1
ATOM 1346 C CA . ASN A 1 176 ? 3.859 17.196 7.958 1.00 93.00 176 ASN A CA 1
ATOM 1347 C C . ASN A 1 176 ? 4.494 15.822 7.787 1.00 93.00 176 ASN A C 1
ATOM 1349 O O . ASN A 1 176 ? 5.612 15.690 7.292 1.00 93.00 176 ASN A O 1
ATOM 1353 N N . LEU A 1 177 ? 3.749 14.780 8.147 1.00 95.81 177 LEU A N 1
ATOM 1354 C CA . LEU A 1 177 ? 4.085 13.430 7.717 1.00 95.81 177 LEU A CA 1
ATOM 1355 C C . LEU A 1 177 ? 3.641 13.248 6.267 1.00 95.81 177 LEU A C 1
ATOM 1357 O O . LEU A 1 177 ? 2.484 13.503 5.937 1.00 95.81 177 LEU A O 1
ATOM 1361 N N . VAL A 1 178 ? 4.553 12.778 5.425 1.00 95.88 178 VAL A N 1
ATOM 1362 C CA . VAL A 1 178 ? 4.345 12.491 4.000 1.00 95.88 178 VAL A CA 1
ATOM 1363 C C . VAL A 1 178 ? 4.920 11.114 3.661 1.00 95.88 178 VAL A C 1
ATOM 1365 O O . VAL A 1 178 ? 5.469 10.427 4.528 1.00 95.88 178 VAL A O 1
ATOM 1368 N N . PHE A 1 179 ? 4.775 10.688 2.407 1.00 96.19 179 PHE A N 1
ATOM 1369 C CA . PHE A 1 179 ? 5.167 9.350 1.964 1.00 96.19 179 PHE A CA 1
ATOM 1370 C C . PHE A 1 179 ? 6.508 9.337 1.232 1.00 96.19 179 PHE A C 1
ATOM 1372 O O . PHE A 1 179 ? 6.801 10.222 0.425 1.00 96.19 179 PHE A O 1
ATOM 1379 N N . TRP A 1 180 ? 7.287 8.288 1.485 1.00 93.94 180 TRP A N 1
ATOM 1380 C CA . TRP A 1 180 ? 8.648 8.107 0.984 1.00 93.94 180 TRP A CA 1
ATOM 1381 C C . TRP A 1 180 ? 8.870 6.675 0.497 1.00 93.94 180 TRP A C 1
ATOM 1383 O O . TRP A 1 180 ? 8.224 5.743 0.971 1.00 93.94 180 TRP A O 1
ATOM 1393 N N . HIS A 1 181 ? 9.822 6.502 -0.416 1.00 93.50 181 HIS A N 1
ATOM 1394 C CA . HIS A 1 181 ? 10.404 5.204 -0.750 1.00 93.50 181 HIS A CA 1
ATOM 1395 C C . HIS A 1 181 ? 11.917 5.385 -0.848 1.00 93.50 181 HIS A C 1
ATOM 1397 O O . HIS A 1 181 ? 12.396 6.084 -1.736 1.00 93.50 181 HIS A O 1
ATOM 1403 N N . GLY A 1 182 ? 12.674 4.810 0.088 1.00 88.81 182 GLY A N 1
ATOM 1404 C CA . GLY A 1 182 ? 14.078 5.162 0.276 1.00 88.81 182 GLY A CA 1
ATOM 1405 C C . GLY A 1 182 ? 14.247 6.674 0.463 1.00 88.81 182 GLY A C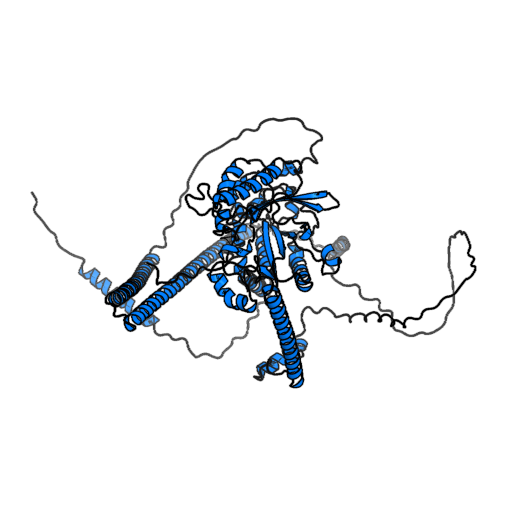 1
ATOM 1406 O O . GLY A 1 182 ? 13.570 7.292 1.281 1.00 88.81 182 GLY A O 1
ATOM 1407 N N . ASP A 1 183 ? 15.122 7.282 -0.330 1.00 86.25 183 ASP A N 1
ATOM 1408 C CA . ASP A 1 183 ? 15.358 8.728 -0.380 1.00 86.25 183 ASP A CA 1
ATOM 1409 C C . ASP A 1 183 ? 14.441 9.476 -1.369 1.00 86.25 183 ASP A C 1
ATOM 1411 O O . ASP A 1 183 ? 14.614 10.677 -1.576 1.00 86.25 183 ASP A O 1
ATOM 1415 N N . ALA A 1 184 ? 13.460 8.799 -1.977 1.00 89.44 184 ALA A N 1
ATOM 1416 C CA . ALA A 1 184 ? 12.526 9.402 -2.920 1.00 89.44 184 ALA A CA 1
ATOM 1417 C C . ALA A 1 184 ? 11.233 9.861 -2.230 1.00 89.44 184 ALA A C 1
ATOM 1419 O O . ALA A 1 184 ? 10.408 9.046 -1.795 1.00 89.44 184 ALA A O 1
ATOM 1420 N N . LEU A 1 185 ? 11.025 11.179 -2.188 1.00 92.12 185 LEU A N 1
ATOM 1421 C CA . LEU A 1 185 ? 9.755 11.784 -1.793 1.00 92.12 185 LEU A CA 1
ATOM 1422 C C . LEU A 1 185 ? 8.670 11.431 -2.823 1.00 92.12 185 LEU A C 1
ATOM 1424 O O . LEU A 1 185 ? 8.880 11.560 -4.029 1.00 92.12 185 LEU A O 1
ATOM 1428 N N . GLN A 1 186 ? 7.504 10.977 -2.359 1.00 92.81 186 GLN A N 1
ATOM 1429 C CA . GLN A 1 186 ? 6.420 10.546 -3.253 1.00 92.81 186 GLN A CA 1
ATOM 1430 C C . GLN A 1 186 ? 5.470 11.689 -3.630 1.00 92.81 186 GLN A C 1
ATOM 1432 O O . GLN A 1 186 ? 4.880 11.677 -4.708 1.00 92.81 186 GLN A O 1
ATOM 1437 N N . SER A 1 187 ? 5.322 12.684 -2.754 1.00 91.25 187 SER A N 1
ATOM 1438 C CA . SER A 1 187 ? 4.510 13.877 -2.994 1.00 91.25 187 SER A CA 1
ATOM 1439 C C . SER A 1 187 ? 4.877 14.982 -2.005 1.00 91.25 187 SER A C 1
ATOM 1441 O O . SER A 1 187 ? 5.048 14.708 -0.823 1.00 91.25 187 SER A O 1
ATOM 1443 N N . GLU A 1 188 ? 4.868 16.237 -2.457 1.00 85.88 188 GLU A N 1
ATOM 1444 C CA . GLU A 1 188 ? 4.961 17.415 -1.579 1.00 85.88 188 GLU A CA 1
ATOM 1445 C C . GLU A 1 188 ? 3.626 17.721 -0.881 1.00 85.88 188 GLU A C 1
ATOM 1447 O O . GLU A 1 188 ? 3.605 18.135 0.272 1.00 85.88 188 GLU A O 1
ATOM 1452 N N . THR A 1 189 ? 2.499 17.522 -1.572 1.00 87.56 189 THR A N 1
ATOM 1453 C CA . THR A 1 189 ? 1.201 18.036 -1.102 1.00 87.56 189 THR A CA 1
ATOM 1454 C C . THR A 1 189 ? 0.352 17.037 -0.322 1.00 87.56 189 THR A C 1
ATOM 1456 O O . THR A 1 189 ? -0.485 17.456 0.467 1.00 87.56 189 THR A O 1
ATOM 1459 N N . ALA A 1 190 ? 0.505 15.735 -0.569 1.00 94.69 190 ALA A N 1
ATOM 1460 C CA . ALA A 1 190 ? -0.296 14.701 0.072 1.00 94.69 190 ALA A CA 1
ATOM 1461 C C . ALA A 1 190 ? 0.323 14.280 1.409 1.00 94.69 190 ALA A C 1
ATOM 1463 O O . ALA A 1 190 ? 1.327 13.559 1.440 1.00 94.69 190 ALA A O 1
ATOM 1464 N N . SER A 1 191 ? -0.305 14.694 2.508 1.00 96.81 191 SER A N 1
ATOM 1465 C CA . SER A 1 191 ? 0.087 14.252 3.844 1.00 96.81 191 SER A CA 1
ATOM 1466 C C . SER A 1 191 ? -0.488 12.875 4.193 1.00 96.81 191 SER A C 1
ATOM 1468 O O . SER A 1 191 ? -1.413 12.363 3.551 1.00 96.81 191 SER A O 1
ATOM 1470 N N . VAL A 1 192 ? 0.046 12.272 5.256 1.00 97.88 192 VAL A N 1
ATOM 1471 C CA . VAL A 1 192 ? -0.508 11.049 5.849 1.00 97.88 192 VAL A CA 1
ATOM 1472 C C . VAL A 1 192 ? -1.954 11.263 6.295 1.00 97.88 192 VAL A C 1
ATOM 1474 O O . VAL A 1 192 ? -2.790 10.396 6.035 1.00 97.88 192 VAL A O 1
ATOM 1477 N N . ASP A 1 193 ? -2.269 12.403 6.917 1.00 96.25 193 ASP A N 1
ATOM 1478 C CA . ASP A 1 193 ? -3.639 12.739 7.310 1.00 96.25 193 ASP A CA 1
ATOM 1479 C C . ASP A 1 193 ? -4.573 12.733 6.096 1.00 96.25 193 ASP A C 1
ATOM 1481 O O . ASP A 1 193 ? -5.606 12.063 6.127 1.00 96.25 193 ASP A O 1
ATOM 1485 N N . ASP A 1 194 ? -4.197 13.392 4.996 1.00 96.62 194 ASP A N 1
ATOM 1486 C CA . ASP A 1 194 ? -5.061 13.502 3.814 1.00 96.62 194 ASP A CA 1
ATOM 1487 C C . ASP A 1 194 ? -5.410 12.132 3.217 1.00 96.62 194 ASP A C 1
ATOM 1489 O O . ASP A 1 194 ? -6.563 11.853 2.858 1.00 96.62 194 ASP A O 1
ATOM 1493 N N . VAL A 1 195 ? -4.421 11.239 3.150 1.00 98.00 195 VAL A N 1
ATOM 1494 C CA . VAL A 1 195 ? -4.611 9.873 2.649 1.00 98.00 195 VAL A CA 1
ATOM 1495 C C . VAL A 1 195 ? -5.447 9.038 3.620 1.00 98.00 195 VAL A C 1
ATOM 1497 O O . VAL A 1 195 ? -6.341 8.317 3.174 1.00 98.00 195 VAL A O 1
ATOM 1500 N N . LEU A 1 196 ? -5.238 9.162 4.934 1.00 98.06 196 LEU A N 1
ATOM 1501 C CA . LEU A 1 196 ? -6.069 8.480 5.930 1.00 98.06 196 LEU A CA 1
ATOM 1502 C C . LEU A 1 196 ? -7.530 8.938 5.861 1.00 98.06 196 LEU A C 1
ATOM 1504 O O . LEU A 1 196 ? -8.422 8.094 5.825 1.00 98.06 196 LEU A O 1
ATOM 1508 N N . TYR A 1 197 ? -7.796 10.243 5.759 1.00 96.00 197 TYR A N 1
ATOM 1509 C CA . TYR A 1 197 ? -9.157 10.759 5.572 1.00 96.00 197 TYR A CA 1
ATOM 1510 C C . TYR A 1 197 ? -9.797 10.268 4.271 1.00 96.00 197 TYR A C 1
ATOM 1512 O O . TYR A 1 197 ? -10.997 9.988 4.247 1.00 96.00 197 TYR A O 1
ATOM 1520 N N . SER A 1 198 ? -9.009 10.106 3.208 1.00 95.75 198 SER A N 1
ATOM 1521 C CA . SER A 1 198 ? -9.487 9.530 1.948 1.00 95.75 198 SER A CA 1
ATOM 1522 C C . SER A 1 198 ? -9.882 8.054 2.106 1.00 95.75 198 SER A C 1
ATOM 1524 O O . SER A 1 198 ? -10.940 7.646 1.622 1.00 95.75 198 SER A O 1
ATOM 1526 N N . LEU A 1 199 ? -9.104 7.267 2.860 1.00 97.06 199 LEU A N 1
ATOM 1527 C CA . LEU A 1 199 ? -9.448 5.884 3.216 1.00 97.06 199 LEU A CA 1
ATOM 1528 C C . LEU A 1 199 ? -10.689 5.809 4.119 1.00 97.06 199 LEU A C 1
ATOM 1530 O O . LEU A 1 199 ? -11.560 4.971 3.890 1.00 97.06 199 LEU A O 1
ATOM 1534 N N . TYR A 1 200 ? -10.813 6.701 5.107 1.00 96.69 200 TYR A N 1
ATOM 1535 C CA . TYR A 1 200 ? -12.000 6.791 5.966 1.00 96.69 200 TYR A CA 1
ATOM 1536 C C . TYR A 1 200 ? -13.252 7.102 5.145 1.00 96.69 200 TYR A C 1
ATOM 1538 O O . TYR A 1 200 ? -14.286 6.463 5.326 1.00 96.69 200 TYR A O 1
ATOM 1546 N N . ASN A 1 201 ? -13.148 8.045 4.204 1.00 93.44 201 ASN A N 1
ATOM 1547 C CA . ASN A 1 201 ? -14.236 8.365 3.290 1.00 93.44 201 ASN A CA 1
ATOM 1548 C C . ASN A 1 201 ? -14.617 7.152 2.431 1.00 93.44 201 ASN A C 1
ATOM 1550 O O . ASN A 1 201 ? -15.799 6.878 2.278 1.00 93.44 201 ASN A O 1
ATOM 1554 N N . TRP A 1 202 ? -13.653 6.392 1.906 1.00 94.00 202 TRP A N 1
ATOM 1555 C CA . TRP A 1 202 ? -13.962 5.181 1.138 1.00 94.00 202 TRP A CA 1
ATOM 1556 C C . TRP A 1 202 ? -14.698 4.126 1.977 1.00 94.00 202 TRP A C 1
ATOM 1558 O O . TRP A 1 202 ? -15.704 3.581 1.523 1.00 94.00 202 TRP A O 1
ATOM 1568 N N . LEU A 1 203 ? -14.274 3.912 3.227 1.00 95.62 203 LEU A N 1
ATOM 1569 C CA . LEU A 1 203 ? -14.946 3.019 4.182 1.00 95.62 203 LEU A CA 1
ATOM 1570 C C . LEU A 1 203 ? -16.345 3.506 4.591 1.00 95.62 203 LEU A C 1
ATOM 1572 O O . LEU A 1 203 ? -17.149 2.706 5.066 1.00 95.62 203 LEU A O 1
ATOM 1576 N N . GLU A 1 204 ? -16.667 4.793 4.424 1.00 91.19 204 GLU A N 1
ATOM 1577 C CA . GLU A 1 204 ? -18.034 5.293 4.620 1.00 91.19 204 GLU A CA 1
ATOM 1578 C C . GLU A 1 204 ? -19.008 4.695 3.603 1.00 91.19 204 GLU A C 1
ATOM 1580 O O . GLU A 1 204 ? -20.140 4.368 3.951 1.00 91.19 204 GLU A O 1
ATOM 1585 N N . TRP A 1 205 ? -18.541 4.477 2.377 1.00 89.62 205 TRP A N 1
ATOM 1586 C CA . TRP A 1 205 ? -19.340 3.901 1.298 1.00 89.62 205 TRP A CA 1
ATOM 1587 C C . TRP A 1 205 ? -19.198 2.380 1.203 1.00 89.62 205 TRP A C 1
ATOM 1589 O O . TRP A 1 205 ? -20.127 1.710 0.774 1.00 89.62 205 TRP A O 1
ATOM 1599 N N . HIS A 1 206 ? -18.100 1.820 1.712 1.00 93.50 206 HIS A N 1
ATOM 1600 C CA . HIS A 1 206 ? -17.799 0.388 1.665 1.00 93.50 206 HIS A CA 1
ATOM 1601 C C . HIS A 1 206 ? -17.785 -0.215 3.073 1.00 93.50 206 HIS A C 1
ATOM 1603 O O . HIS A 1 206 ? -16.790 -0.772 3.536 1.00 93.50 206 HIS A O 1
ATOM 1609 N N . LYS A 1 207 ? -18.915 -0.102 3.786 1.00 95.19 207 LYS A N 1
ATOM 1610 C CA . LYS A 1 207 ? -19.055 -0.566 5.180 1.00 95.19 207 LYS A CA 1
ATOM 1611 C C . LYS A 1 207 ? -18.855 -2.069 5.349 1.00 95.19 207 LYS A C 1
ATOM 1613 O O . LYS A 1 207 ? -18.566 -2.504 6.460 1.00 95.19 207 LYS A O 1
ATOM 1618 N N . SER A 1 208 ? -19.017 -2.860 4.288 1.00 96.56 208 SER A N 1
ATOM 1619 C CA . SER A 1 208 ? -18.732 -4.291 4.335 1.00 96.56 208 SER A CA 1
ATOM 1620 C C . SER A 1 208 ? -17.235 -4.599 4.315 1.00 96.56 208 SER A C 1
ATOM 1622 O O . SER A 1 208 ? -16.840 -5.691 4.703 1.00 96.56 208 SER A O 1
ATOM 1624 N N . GLU A 1 209 ? -16.389 -3.673 3.879 1.00 98.00 209 GLU A N 1
ATOM 1625 C CA . GLU A 1 209 ? -14.974 -3.928 3.633 1.00 98.00 209 GLU A CA 1
ATOM 1626 C C . GLU A 1 209 ? -14.113 -3.555 4.841 1.00 98.00 209 GLU A C 1
ATOM 1628 O O . GLU A 1 209 ? -14.504 -2.752 5.687 1.00 98.00 209 GLU A O 1
ATOM 1633 N N . ALA A 1 210 ? -12.921 -4.138 4.926 1.00 98.44 210 ALA A N 1
ATOM 1634 C CA . ALA A 1 210 ? -11.931 -3.854 5.956 1.00 98.44 210 ALA A CA 1
ATOM 1635 C C . ALA A 1 210 ? -10.563 -3.639 5.308 1.00 98.44 210 ALA A C 1
ATOM 1637 O O . ALA A 1 210 ? -10.211 -4.330 4.354 1.00 98.44 210 ALA A O 1
ATOM 1638 N N . ILE A 1 211 ? -9.779 -2.700 5.833 1.00 98.81 211 ILE A N 1
ATOM 1639 C CA . ILE A 1 211 ? -8.444 -2.383 5.311 1.00 98.81 211 ILE A CA 1
ATOM 1640 C C . ILE A 1 211 ? -7.394 -2.784 6.345 1.00 98.81 211 ILE A C 1
ATOM 1642 O O . ILE A 1 211 ? -7.548 -2.511 7.532 1.00 98.81 211 ILE A O 1
ATOM 1646 N N . LEU A 1 212 ? -6.304 -3.408 5.914 1.00 98.88 212 LEU A N 1
ATOM 1647 C CA . LEU A 1 212 ? -5.105 -3.585 6.726 1.00 98.88 212 LEU A CA 1
ATOM 1648 C C . LEU A 1 212 ? -4.064 -2.576 6.248 1.00 98.88 212 LEU A C 1
ATOM 1650 O O . LEU A 1 212 ? -3.737 -2.511 5.065 1.00 98.88 212 LEU A O 1
ATOM 1654 N N . LEU A 1 213 ? -3.542 -1.775 7.168 1.00 98.75 213 LEU A N 1
ATOM 1655 C CA . LEU A 1 213 ? -2.567 -0.744 6.840 1.00 98.75 213 LEU A CA 1
ATOM 1656 C C . LEU A 1 213 ? -1.219 -1.096 7.462 1.00 98.75 213 LEU A C 1
ATOM 1658 O O . LEU A 1 213 ? -1.054 -0.975 8.674 1.00 98.75 213 LEU A O 1
ATOM 1662 N N . SER A 1 214 ? -0.272 -1.533 6.632 1.00 98.50 214 SER A N 1
ATOM 1663 C CA . SER A 1 214 ? 1.139 -1.634 7.002 1.00 98.50 214 SER A CA 1
ATOM 1664 C C . SER A 1 214 ? 1.752 -0.248 6.977 1.00 98.50 214 SER A C 1
ATOM 1666 O O . SER A 1 214 ? 1.723 0.432 5.953 1.00 98.50 214 SER A O 1
ATOM 1668 N N . PHE A 1 215 ? 2.270 0.174 8.126 1.00 96.31 215 PHE A N 1
ATOM 1669 C CA . PHE A 1 215 ? 2.898 1.475 8.283 1.00 96.31 215 PHE A CA 1
ATOM 1670 C C . PHE A 1 215 ? 4.337 1.297 8.734 1.00 96.31 215 PHE A C 1
ATOM 1672 O O . PHE A 1 215 ? 4.584 0.709 9.789 1.00 96.31 215 PHE A O 1
ATOM 1679 N N . GLN A 1 216 ? 5.271 1.807 7.938 1.00 95.88 216 GLN A N 1
ATOM 1680 C CA . GLN A 1 216 ? 6.706 1.717 8.184 1.00 95.88 216 GLN A CA 1
ATOM 1681 C C . GLN A 1 216 ? 7.344 3.103 8.123 1.00 95.88 216 GLN A C 1
ATOM 1683 O O . GLN A 1 216 ? 6.972 3.940 7.306 1.00 95.88 216 GLN A O 1
ATOM 1688 N N . TYR A 1 217 ? 8.327 3.334 8.982 1.00 93.81 217 TYR A N 1
ATOM 1689 C CA . TYR A 1 217 ? 9.181 4.511 8.905 1.00 93.81 217 TYR A CA 1
ATOM 1690 C C . TYR A 1 217 ? 10.304 4.310 7.865 1.00 93.81 217 TYR A C 1
ATOM 1692 O O . TYR A 1 217 ? 10.971 3.277 7.914 1.00 93.81 217 TYR A O 1
ATOM 1700 N N . GLU A 1 218 ? 10.538 5.277 6.964 1.00 87.69 218 GLU A N 1
ATOM 1701 C CA . GLU A 1 218 ? 11.489 5.119 5.837 1.00 87.69 218 GLU A CA 1
ATOM 1702 C C . GLU A 1 218 ? 12.715 6.061 5.876 1.00 87.69 218 GLU A C 1
ATOM 1704 O O . GLU A 1 218 ? 13.841 5.591 5.723 1.00 87.69 218 GLU A O 1
ATOM 1709 N N . ALA A 1 219 ? 12.539 7.380 6.069 1.00 69.62 219 ALA A N 1
ATOM 1710 C CA . ALA A 1 219 ? 13.575 8.385 5.762 1.00 69.62 219 ALA A CA 1
ATOM 1711 C C . ALA A 1 219 ? 13.769 9.480 6.838 1.00 69.62 219 ALA A C 1
ATOM 1713 O O . ALA A 1 219 ? 12.823 9.875 7.516 1.00 69.62 219 ALA A O 1
ATOM 1714 N N . GLY A 1 220 ? 14.986 10.036 6.968 1.00 62.12 220 GLY A N 1
ATOM 1715 C CA . GLY A 1 220 ? 15.228 11.324 7.659 1.00 62.12 220 GLY A CA 1
ATOM 1716 C C . GLY A 1 220 ? 15.618 11.306 9.150 1.00 62.12 220 GLY A C 1
ATOM 1717 O O . GLY A 1 220 ? 15.604 12.361 9.778 1.00 62.12 220 GLY A O 1
ATOM 1718 N N . GLY A 1 221 ? 15.994 10.151 9.711 1.00 67.44 221 GLY A N 1
ATOM 1719 C CA . GLY A 1 221 ? 16.257 9.963 11.148 1.00 67.44 221 GLY A CA 1
ATOM 1720 C C . GLY A 1 221 ? 14.979 9.918 12.004 1.00 67.44 221 GLY A C 1
ATOM 1721 O O . GLY A 1 221 ? 14.299 10.927 12.169 1.00 67.44 221 GLY A O 1
ATOM 1722 N N . ASN A 1 222 ? 14.639 8.743 12.554 1.00 83.56 222 ASN A N 1
ATOM 1723 C CA . ASN A 1 222 ? 13.456 8.598 13.408 1.00 83.56 222 ASN A CA 1
ATOM 1724 C C . ASN A 1 222 ? 13.703 9.363 14.712 1.00 83.56 222 ASN A C 1
ATOM 1726 O O . ASN A 1 222 ? 14.650 9.057 15.437 1.00 83.56 222 ASN A O 1
ATOM 1730 N N . ASP A 1 223 ? 12.870 10.358 15.004 1.00 91.25 223 ASP A N 1
ATOM 1731 C CA . ASP A 1 223 ? 13.008 11.209 16.180 1.00 91.25 223 ASP A CA 1
ATOM 1732 C C . ASP A 1 223 ? 11.691 11.342 16.958 1.00 91.25 223 ASP A C 1
ATOM 1734 O O . ASP A 1 223 ? 10.610 10.973 16.492 1.00 91.25 223 ASP A O 1
ATOM 1738 N N . ALA A 1 224 ? 11.776 11.880 18.178 1.00 94.38 224 ALA A N 1
ATOM 1739 C CA . ALA A 1 224 ? 10.617 12.024 19.058 1.00 94.38 224 ALA A CA 1
ATOM 1740 C C . ALA A 1 224 ? 9.507 12.901 18.447 1.00 94.38 224 ALA A C 1
ATOM 1742 O O . ALA A 1 224 ? 8.331 12.695 18.738 1.00 94.38 224 ALA A O 1
ATOM 1743 N N . VAL A 1 225 ? 9.856 13.862 17.585 1.00 93.31 225 VAL A N 1
ATOM 1744 C CA . VAL A 1 225 ? 8.884 14.734 16.909 1.00 93.31 225 VAL A CA 1
ATOM 1745 C C . VAL A 1 225 ? 8.084 13.928 15.887 1.00 93.31 225 VAL A C 1
ATOM 1747 O O . VAL A 1 225 ? 6.854 13.955 15.910 1.00 93.31 225 VAL A O 1
ATOM 1750 N N . THR A 1 226 ? 8.770 13.140 15.061 1.00 94.88 226 THR A N 1
ATOM 1751 C CA . THR A 1 226 ? 8.173 12.219 14.087 1.00 94.88 226 THR A CA 1
ATOM 1752 C C . THR A 1 226 ? 7.249 11.218 14.776 1.00 94.88 226 THR A C 1
ATOM 1754 O O . THR A 1 226 ? 6.091 11.073 14.382 1.00 94.88 226 THR A O 1
ATOM 1757 N N . GLN A 1 227 ? 7.717 10.580 15.855 1.00 96.50 227 GLN A N 1
ATOM 1758 C CA . GLN A 1 227 ? 6.914 9.630 16.629 1.00 96.50 227 GLN A CA 1
ATOM 1759 C C . GLN A 1 227 ? 5.680 10.298 17.262 1.00 96.50 227 GLN A C 1
ATOM 1761 O O . GLN A 1 227 ? 4.590 9.723 17.245 1.00 96.50 227 GLN A O 1
ATOM 1766 N N . ALA A 1 228 ? 5.815 11.521 17.791 1.00 96.50 228 ALA A N 1
ATOM 1767 C CA . ALA A 1 228 ? 4.702 12.251 18.399 1.00 96.50 228 ALA A CA 1
ATOM 1768 C C . ALA A 1 228 ? 3.632 12.644 17.370 1.00 96.50 228 ALA A C 1
ATOM 1770 O O . ALA A 1 228 ? 2.442 12.462 17.633 1.00 96.50 228 ALA A O 1
ATOM 1771 N N . MET A 1 229 ? 4.035 13.140 16.194 1.00 96.50 229 MET A N 1
ATOM 1772 C CA . MET A 1 229 ? 3.102 13.459 15.106 1.00 96.50 229 MET A CA 1
ATOM 1773 C C . MET A 1 229 ? 2.397 12.216 14.583 1.00 96.50 229 MET A C 1
ATOM 1775 O O . MET A 1 229 ? 1.183 12.239 14.376 1.00 96.50 229 MET A O 1
ATOM 1779 N N . LEU A 1 230 ? 3.125 11.111 14.432 1.00 97.25 230 LEU A N 1
ATOM 1780 C CA . LEU A 1 230 ? 2.531 9.855 14.002 1.00 97.25 230 LEU A CA 1
ATOM 1781 C C . LEU A 1 230 ? 1.483 9.381 15.004 1.00 97.25 230 LEU A C 1
ATOM 1783 O O . LEU A 1 230 ? 0.359 9.055 14.626 1.00 97.25 230 LEU A O 1
ATOM 1787 N N . TYR A 1 231 ? 1.827 9.378 16.292 1.00 97.88 231 TYR A N 1
ATOM 1788 C CA . TYR A 1 231 ? 0.883 9.010 17.335 1.00 97.88 231 TYR A CA 1
ATOM 1789 C C . TYR A 1 231 ? -0.352 9.919 17.328 1.00 97.88 231 TYR A C 1
ATOM 1791 O O . TYR A 1 231 ? -1.474 9.422 17.428 1.00 97.88 231 TYR A O 1
ATOM 1799 N N . ALA A 1 232 ? -0.178 11.236 17.181 1.00 97.69 232 ALA A N 1
ATOM 1800 C CA . ALA A 1 232 ? -1.290 12.182 17.101 1.00 97.69 232 ALA A CA 1
ATOM 1801 C C . ALA A 1 232 ? -2.209 11.886 15.902 1.00 97.69 232 ALA A C 1
ATOM 1803 O O . ALA A 1 232 ? -3.429 11.853 16.061 1.00 97.69 232 ALA A O 1
ATOM 1804 N N . THR A 1 233 ? -1.622 11.584 14.743 1.00 97.56 233 THR A N 1
ATOM 1805 C CA . THR A 1 233 ? -2.329 11.218 13.507 1.00 97.56 233 THR A CA 1
ATOM 1806 C C . THR A 1 233 ? -3.156 9.941 13.703 1.00 97.56 233 THR A C 1
ATOM 1808 O O . THR A 1 233 ? -4.374 9.929 13.504 1.00 97.56 233 THR A O 1
ATOM 1811 N N . LEU A 1 234 ? -2.513 8.876 14.198 1.00 97.62 234 LEU A N 1
ATOM 1812 C CA . LEU A 1 234 ? -3.103 7.542 14.370 1.00 97.62 234 LEU A CA 1
ATOM 1813 C C . LEU A 1 234 ? -4.031 7.417 15.593 1.00 97.62 234 LEU A C 1
ATOM 1815 O O . LEU A 1 234 ? -4.719 6.410 15.748 1.00 97.62 234 LEU A O 1
ATOM 1819 N N . THR A 1 235 ? -4.073 8.417 16.477 1.00 96.62 235 THR A N 1
ATOM 1820 C CA . THR A 1 235 ? -4.966 8.434 17.654 1.00 96.62 235 THR A CA 1
ATOM 1821 C C . THR A 1 235 ? -5.906 9.637 17.698 1.00 96.62 235 THR A C 1
ATOM 1823 O O . THR A 1 235 ? -6.589 9.854 18.711 1.00 96.62 235 THR A O 1
ATOM 1826 N N . SER A 1 236 ? -5.981 10.387 16.594 1.00 97.00 236 SER A N 1
ATOM 1827 C CA . SER A 1 236 ? -6.936 11.474 16.386 1.00 97.00 236 SER A CA 1
ATOM 1828 C C . SER A 1 236 ? -8.386 10.993 16.577 1.00 97.00 236 SER A C 1
ATOM 1830 O O . SER A 1 236 ? -8.667 9.796 16.464 1.00 97.00 236 SER A O 1
ATOM 1832 N N . PRO A 1 237 ? -9.353 11.887 16.859 1.00 96.19 237 PRO A N 1
ATOM 1833 C CA . PRO A 1 237 ? -10.755 11.492 17.003 1.00 96.19 237 PRO A CA 1
ATOM 1834 C C . PRO A 1 237 ? -11.300 10.712 15.796 1.00 96.19 237 PRO A C 1
ATOM 1836 O O . PRO A 1 237 ? -12.006 9.724 15.984 1.00 96.19 237 PRO A O 1
ATOM 1839 N N . ALA A 1 238 ? -10.918 11.108 14.575 1.00 94.75 238 ALA A N 1
ATOM 1840 C CA . ALA A 1 238 ? -11.271 10.388 13.354 1.00 94.75 238 ALA A CA 1
ATOM 1841 C C . ALA A 1 238 ? -10.601 9.005 13.304 1.00 94.75 238 ALA A C 1
ATOM 1843 O O . ALA A 1 238 ? -11.285 8.002 13.102 1.00 94.75 238 ALA A O 1
ATOM 1844 N N . ALA A 1 239 ? -9.296 8.920 13.581 1.00 96.81 239 ALA A N 1
ATOM 1845 C CA . ALA A 1 239 ? -8.592 7.640 13.624 1.00 96.81 239 ALA A CA 1
ATOM 1846 C C . ALA A 1 239 ? -9.201 6.677 14.656 1.00 96.81 239 ALA A C 1
ATOM 1848 O O . ALA A 1 239 ? -9.393 5.504 14.362 1.00 96.81 239 ALA A O 1
ATOM 1849 N N . ARG A 1 240 ? -9.620 7.151 15.837 1.00 96.38 240 ARG A N 1
ATOM 1850 C CA . ARG A 1 240 ? -10.296 6.300 16.840 1.00 96.38 240 ARG A CA 1
ATOM 1851 C C . ARG A 1 240 ? -11.618 5.706 16.354 1.00 96.38 240 ARG A C 1
ATOM 1853 O O . ARG A 1 240 ? -12.000 4.631 16.812 1.00 96.38 240 ARG A O 1
ATOM 1860 N N . GLN A 1 241 ? -12.321 6.399 15.461 1.00 96.50 241 GLN A N 1
ATOM 1861 C CA . GLN A 1 241 ? -13.565 5.914 14.866 1.00 96.50 241 GLN A CA 1
ATOM 1862 C C . GLN A 1 241 ? -13.301 4.871 13.774 1.00 96.50 241 GLN A C 1
ATOM 1864 O O . GLN A 1 241 ? -13.985 3.846 13.729 1.00 96.50 241 GLN A O 1
ATOM 1869 N N . TYR A 1 242 ? -12.317 5.131 12.913 1.00 97.75 242 TYR A N 1
ATOM 1870 C CA . TYR A 1 242 ? -12.048 4.320 11.725 1.00 97.75 242 TYR A CA 1
ATOM 1871 C C . TYR A 1 242 ? -10.940 3.285 11.901 1.00 97.75 242 TYR A C 1
ATOM 1873 O O . TYR A 1 242 ? -10.744 2.477 11.007 1.00 97.75 242 TYR A O 1
ATOM 1881 N N . MET A 1 243 ? -10.230 3.247 13.025 1.00 97.56 243 MET A N 1
ATOM 1882 C CA . MET A 1 243 ? -9.258 2.196 13.327 1.00 97.56 243 MET A CA 1
ATOM 1883 C C . MET A 1 243 ? -9.829 1.172 14.298 1.00 97.56 243 MET A C 1
ATOM 1885 O O . MET A 1 243 ? -10.529 1.503 15.262 1.00 97.56 243 MET A O 1
ATOM 1889 N N . VAL A 1 244 ? -9.471 -0.091 14.093 1.00 98.00 244 VAL A N 1
ATOM 1890 C CA . VAL A 1 244 ? -9.702 -1.147 15.078 1.00 98.00 244 VAL A CA 1
ATOM 1891 C C . VAL A 1 244 ? -8.862 -0.845 16.317 1.00 98.00 244 VAL A C 1
ATOM 1893 O O . VAL A 1 244 ? -7.643 -0.778 16.247 1.00 98.00 244 VAL A O 1
ATOM 1896 N N . GLN A 1 245 ? -9.521 -0.664 17.464 1.00 96.50 245 GLN A N 1
ATOM 1897 C CA . GLN A 1 245 ? -8.857 -0.261 18.712 1.00 96.50 245 GLN A CA 1
ATOM 1898 C C . GLN A 1 245 ? -8.154 -1.420 19.444 1.00 96.50 245 GLN A C 1
ATOM 1900 O O . GLN A 1 245 ? -7.474 -1.195 20.445 1.00 96.50 245 GLN A O 1
ATOM 1905 N N . ALA A 1 246 ? -8.332 -2.661 18.976 1.00 94.44 246 ALA A N 1
ATOM 1906 C CA . ALA A 1 246 ? -7.675 -3.834 19.544 1.00 94.44 246 ALA A CA 1
ATOM 1907 C C . ALA A 1 246 ? -6.146 -3.742 19.401 1.00 94.44 246 ALA A C 1
ATOM 1909 O O . ALA A 1 246 ? -5.627 -3.095 18.491 1.00 94.44 246 ALA A O 1
ATOM 1910 N N . ARG A 1 247 ? -5.423 -4.389 20.322 1.00 94.31 247 ARG A N 1
ATOM 1911 C CA . ARG A 1 247 ? -3.955 -4.367 20.390 1.00 94.31 247 ARG A CA 1
ATOM 1912 C C . ARG A 1 247 ? -3.409 -5.784 20.428 1.00 94.31 247 ARG A C 1
ATOM 1914 O O . ARG A 1 247 ? -3.861 -6.588 21.239 1.00 94.31 247 ARG A O 1
ATOM 1921 N N . GLY A 1 248 ? -2.431 -6.069 19.570 1.00 93.88 248 GLY A N 1
ATOM 1922 C CA . GLY A 1 248 ? -1.797 -7.390 19.487 1.00 93.88 248 GLY A CA 1
ATOM 1923 C C . GLY A 1 248 ? -2.734 -8.510 19.019 1.00 93.88 248 GLY A C 1
ATOM 1924 O O . GLY A 1 248 ? -2.428 -9.680 19.223 1.00 93.88 248 GLY A O 1
ATOM 1925 N N . ASP A 1 249 ? -3.873 -8.180 18.417 1.00 93.56 249 ASP A N 1
ATOM 1926 C CA . ASP A 1 249 ? -4.807 -9.146 17.843 1.00 93.56 249 ASP A CA 1
ATOM 1927 C C . ASP A 1 249 ? -5.391 -8.581 16.543 1.00 93.56 249 ASP A C 1
ATOM 1929 O O . ASP A 1 249 ? -5.699 -7.391 16.466 1.00 93.56 249 ASP A O 1
ATOM 1933 N N . LEU A 1 250 ? -5.509 -9.438 15.529 1.00 95.56 250 LEU A N 1
ATOM 1934 C CA . LEU A 1 250 ? -6.154 -9.113 14.256 1.00 95.56 250 LEU A CA 1
ATOM 1935 C C . LEU A 1 250 ? -7.669 -9.332 14.328 1.00 95.56 250 LEU A C 1
ATOM 1937 O O . LEU A 1 250 ? -8.411 -8.640 13.637 1.00 95.56 250 LEU A O 1
ATOM 1941 N N . GLY A 1 251 ? -8.132 -10.257 15.172 1.00 95.19 251 GLY A N 1
ATOM 1942 C CA . GLY A 1 251 ? -9.550 -10.534 15.360 1.00 95.19 251 GLY A CA 1
ATOM 1943 C C . GLY A 1 251 ? -10.271 -11.048 14.107 1.00 95.19 251 GLY A C 1
ATOM 1944 O O . GLY A 1 251 ? -9.712 -11.743 13.251 1.00 95.19 251 GLY A O 1
ATOM 1945 N N . THR A 1 252 ? -11.561 -10.732 14.045 1.00 97.25 252 THR A N 1
ATOM 1946 C CA . THR A 1 252 ? -12.503 -11.192 13.014 1.00 97.25 252 THR A CA 1
ATOM 1947 C C . THR A 1 252 ? -12.799 -10.113 11.975 1.00 97.25 252 THR A C 1
ATOM 1949 O O . THR A 1 252 ? -12.666 -8.918 12.244 1.00 97.25 252 THR A O 1
ATOM 1952 N N . LEU A 1 253 ? -13.264 -10.527 10.796 1.00 98.12 253 LEU A N 1
ATOM 1953 C CA . LEU A 1 253 ? -13.693 -9.627 9.734 1.00 98.12 253 LEU A CA 1
ATOM 1954 C C . LEU A 1 253 ? -14.806 -8.695 10.223 1.00 98.12 253 LEU A C 1
ATOM 1956 O O . LEU A 1 253 ? -14.698 -7.491 10.020 1.00 98.12 253 LEU A O 1
ATOM 1960 N N . GLY A 1 254 ? -15.811 -9.208 10.942 1.00 98.00 254 GLY A N 1
ATOM 1961 C CA . GLY A 1 254 ? -16.919 -8.406 11.476 1.00 98.00 254 GLY A CA 1
ATOM 1962 C C . GLY A 1 254 ? -16.465 -7.268 12.397 1.00 98.00 254 GLY A C 1
ATOM 1963 O O . GLY A 1 254 ? -17.029 -6.177 12.368 1.00 98.00 254 GLY A O 1
ATOM 1964 N N . GLN A 1 255 ? -15.395 -7.476 13.173 1.00 97.38 255 GLN A N 1
ATOM 1965 C CA . GLN A 1 255 ? -14.793 -6.423 14.005 1.00 97.38 255 GLN A CA 1
ATOM 1966 C C . GLN A 1 255 ? -14.044 -5.365 13.179 1.00 97.38 255 GLN A C 1
ATOM 1968 O O . GLN A 1 255 ? -13.944 -4.211 13.614 1.00 97.38 255 GLN A O 1
ATOM 1973 N N . ALA A 1 256 ? -13.512 -5.761 12.021 1.00 98.38 256 ALA A N 1
ATOM 1974 C CA . ALA A 1 256 ? -12.699 -4.933 11.139 1.00 98.38 256 ALA A CA 1
ATOM 1975 C C . ALA A 1 256 ? -13.502 -4.211 10.041 1.00 98.38 256 ALA A C 1
ATOM 1977 O O . ALA A 1 256 ? -12.996 -3.250 9.464 1.00 98.38 256 ALA A O 1
ATOM 1978 N N . ARG A 1 257 ? -14.744 -4.627 9.758 1.00 98.44 257 ARG A N 1
ATOM 1979 C CA . ARG A 1 257 ? -15.604 -3.988 8.751 1.00 98.44 257 ARG A CA 1
ATOM 1980 C C . ARG A 1 257 ? -15.795 -2.492 9.008 1.00 98.44 257 ARG A C 1
ATOM 1982 O O . ARG A 1 257 ? -16.014 -2.055 10.141 1.00 98.44 257 ARG A O 1
ATOM 1989 N N . GLY A 1 258 ? -15.708 -1.707 7.938 1.00 98.06 258 GLY A N 1
ATOM 1990 C CA . GLY A 1 258 ? -15.759 -0.248 7.961 1.00 98.06 258 GLY A CA 1
ATOM 1991 C C . GLY A 1 258 ? -14.560 0.405 8.658 1.00 98.06 258 GLY A C 1
ATOM 1992 O O . GLY A 1 258 ? -14.645 1.586 9.001 1.00 98.06 258 GLY A O 1
ATOM 1993 N N . LYS A 1 259 ? -13.477 -0.342 8.921 1.00 98.62 259 LYS A N 1
ATOM 1994 C CA . LYS A 1 259 ? -12.312 0.116 9.688 1.00 98.62 259 LYS A CA 1
ATOM 1995 C C . LYS A 1 259 ? -10.980 -0.321 9.076 1.00 98.62 259 LYS A C 1
ATOM 1997 O O . LYS A 1 259 ? -10.903 -1.158 8.178 1.00 98.62 259 LYS A O 1
ATOM 2002 N N . ILE A 1 260 ? -9.919 0.270 9.615 1.00 98.75 260 ILE A N 1
ATOM 2003 C CA . ILE A 1 260 ? -8.519 -0.032 9.350 1.00 98.75 260 ILE A CA 1
ATOM 2004 C C . ILE A 1 260 ? -7.923 -0.795 10.537 1.00 98.75 260 ILE A C 1
ATOM 2006 O O . ILE A 1 260 ? -7.947 -0.322 11.676 1.00 98.75 260 ILE A O 1
ATOM 2010 N N . THR A 1 261 ? -7.332 -1.952 10.265 1.00 98.62 261 THR A N 1
ATOM 2011 C CA . THR A 1 261 ? -6.472 -2.685 11.198 1.00 98.62 261 THR A CA 1
ATOM 2012 C C . THR A 1 261 ? -5.018 -2.313 10.923 1.00 98.62 261 THR A C 1
ATOM 2014 O O . THR A 1 261 ? -4.498 -2.554 9.835 1.00 98.62 261 THR A O 1
ATOM 2017 N N . LEU A 1 262 ? -4.348 -1.711 11.904 1.00 98.44 262 LEU A N 1
ATOM 2018 C CA . LEU A 1 262 ? -2.977 -1.227 11.747 1.00 98.44 262 LEU A CA 1
ATOM 2019 C C . LEU A 1 262 ? -1.956 -2.361 11.957 1.00 98.44 262 LEU A C 1
ATOM 2021 O O . LEU A 1 262 ? -1.952 -3.008 13.007 1.00 98.44 262 LEU A O 1
ATOM 2025 N N . LEU A 1 263 ? -1.067 -2.560 10.983 1.00 98.56 263 LEU A N 1
ATOM 2026 C CA . LEU A 1 263 ? 0.123 -3.408 11.069 1.00 98.56 263 LEU A CA 1
ATOM 2027 C C . LEU A 1 263 ? 1.334 -2.486 11.257 1.00 98.56 263 LEU A C 1
ATOM 2029 O O . LEU A 1 263 ? 1.782 -1.799 10.340 1.00 98.56 263 LEU A O 1
ATOM 2033 N N . ARG A 1 264 ? 1.833 -2.408 12.486 1.00 97.62 264 ARG A N 1
ATOM 2034 C CA . ARG A 1 264 ? 2.814 -1.402 12.893 1.00 97.62 264 ARG A CA 1
ATOM 2035 C C . ARG A 1 264 ? 4.226 -1.925 12.669 1.00 97.62 264 ARG A C 1
ATOM 2037 O O . ARG A 1 264 ? 4.676 -2.765 13.443 1.00 97.62 264 ARG A O 1
ATOM 2044 N N . ARG A 1 265 ? 4.928 -1.392 11.672 1.00 96.94 265 ARG A N 1
ATOM 2045 C CA . ARG A 1 265 ? 6.366 -1.603 11.428 1.00 96.94 265 ARG A CA 1
ATOM 2046 C C . ARG A 1 265 ? 7.171 -0.384 11.895 1.00 96.94 265 ARG A C 1
ATOM 2048 O O . ARG A 1 265 ? 8.041 0.119 11.190 1.00 96.94 265 ARG A O 1
ATOM 2055 N N . PHE A 1 266 ? 6.827 0.125 13.077 1.00 95.94 266 PHE A N 1
ATOM 2056 C CA . PHE A 1 266 ? 7.471 1.259 13.739 1.00 95.94 266 PHE A CA 1
ATOM 2057 C C . PHE A 1 266 ? 7.360 1.119 15.262 1.00 95.94 266 PHE A C 1
ATOM 2059 O O . PHE A 1 266 ? 6.434 0.475 15.769 1.00 95.94 266 PHE A O 1
ATOM 2066 N N . ASP A 1 267 ? 8.266 1.786 15.973 1.00 95.00 267 ASP A N 1
ATOM 2067 C CA . ASP A 1 267 ? 8.270 1.913 17.431 1.00 95.00 267 ASP A CA 1
ATOM 2068 C C . ASP A 1 267 ? 7.965 3.362 17.851 1.00 95.00 267 ASP A C 1
ATOM 2070 O O . ASP A 1 267 ? 8.226 4.305 17.098 1.00 95.00 267 ASP A O 1
ATOM 2074 N N . LEU A 1 268 ? 7.417 3.538 19.058 1.00 96.56 268 LEU A N 1
ATOM 2075 C CA . LEU A 1 268 ? 7.289 4.832 19.744 1.00 96.56 268 LEU A CA 1
ATOM 2076 C C . LEU A 1 268 ? 8.238 4.925 20.956 1.00 96.56 268 LEU A C 1
ATOM 2078 O O . LEU A 1 268 ? 7.880 5.434 22.019 1.00 96.56 268 LEU A O 1
ATOM 2082 N N . ASP A 1 269 ? 9.436 4.366 20.812 1.00 95.12 269 ASP A N 1
ATOM 2083 C CA . ASP A 1 269 ? 10.443 4.169 21.859 1.00 95.12 269 ASP A CA 1
ATOM 2084 C C . ASP A 1 269 ? 11.171 5.448 22.307 1.00 95.12 269 ASP A C 1
ATOM 2086 O O . ASP A 1 269 ? 11.764 5.474 23.386 1.00 95.12 269 ASP A O 1
ATOM 2090 N N . LEU A 1 270 ? 11.087 6.526 21.523 1.00 96.25 270 LEU A N 1
ATOM 2091 C CA . LEU A 1 270 ? 11.601 7.853 21.880 1.00 96.25 270 LEU A CA 1
ATOM 2092 C C . LEU A 1 270 ? 10.563 8.692 22.643 1.00 96.25 270 LEU A C 1
ATOM 2094 O O . LEU A 1 270 ? 10.865 9.803 23.087 1.00 96.25 270 LEU A O 1
ATOM 2098 N N . LEU A 1 271 ? 9.346 8.170 22.812 1.00 97.25 271 LEU A N 1
ATOM 2099 C CA . LEU A 1 271 ? 8.282 8.759 23.617 1.00 97.25 271 LEU A CA 1
ATOM 2100 C C . LEU A 1 271 ? 8.127 8.026 24.959 1.00 97.25 271 LEU A C 1
ATOM 2102 O O . LEU A 1 271 ? 8.588 6.897 25.129 1.00 97.25 271 LEU A O 1
ATOM 2106 N N . PRO A 1 272 ? 7.440 8.631 25.948 1.00 97.62 272 PRO A N 1
ATOM 2107 C CA . PRO A 1 272 ? 7.104 7.927 27.178 1.00 97.62 272 PRO A CA 1
ATOM 2108 C C . PRO A 1 272 ? 6.348 6.608 26.900 1.00 97.62 272 PRO A C 1
ATOM 2110 O O . PRO A 1 272 ? 5.469 6.583 26.038 1.00 97.62 272 PRO A O 1
ATOM 2113 N N . PRO A 1 273 ? 6.567 5.532 27.681 1.00 96.56 273 PRO A N 1
ATOM 2114 C CA . PRO A 1 273 ? 5.976 4.215 27.408 1.00 96.56 273 PRO A CA 1
ATOM 2115 C C . PRO A 1 273 ? 4.447 4.184 27.290 1.00 96.56 273 PRO A C 1
ATOM 2117 O O . PRO A 1 273 ? 3.890 3.247 26.729 1.00 96.56 273 PRO A O 1
ATOM 2120 N N . VAL A 1 274 ? 3.742 5.186 27.827 1.00 95.62 274 VAL A N 1
ATOM 2121 C CA . VAL A 1 274 ? 2.283 5.309 27.694 1.00 95.62 274 VAL A CA 1
ATOM 2122 C C . VAL A 1 274 ? 1.827 5.367 26.234 1.00 95.62 274 VAL A C 1
ATOM 2124 O O . VAL A 1 274 ? 0.776 4.813 25.942 1.00 95.62 274 VAL A O 1
ATOM 2127 N N . TYR A 1 275 ? 2.615 5.968 25.335 1.00 96.75 275 TYR A N 1
ATOM 2128 C CA . TYR A 1 275 ? 2.284 6.121 23.914 1.00 96.75 275 TYR A CA 1
ATOM 2129 C C . TYR A 1 275 ? 2.301 4.771 23.186 1.00 96.75 275 TYR A C 1
ATOM 2131 O O . TYR A 1 275 ? 1.320 4.367 22.563 1.00 96.75 275 TYR A O 1
ATOM 2139 N N . GLU A 1 276 ? 3.388 4.019 23.349 1.00 95.31 276 GLU A N 1
ATOM 2140 C CA . GLU A 1 276 ? 3.511 2.643 22.854 1.00 95.31 276 GLU A CA 1
ATOM 2141 C C . GLU A 1 276 ? 2.429 1.730 23.468 1.00 95.31 276 GLU A C 1
ATOM 2143 O O . GLU A 1 276 ? 1.841 0.869 22.809 1.00 95.31 276 GLU A O 1
ATOM 2148 N N . ASN A 1 277 ? 2.092 1.974 24.739 1.00 93.00 277 ASN A N 1
ATOM 2149 C CA . ASN A 1 277 ? 1.072 1.233 25.474 1.00 93.00 277 ASN A CA 1
ATOM 2150 C C . ASN A 1 277 ? -0.380 1.625 25.160 1.00 93.00 277 ASN A C 1
ATOM 2152 O O . ASN A 1 277 ? -1.286 0.960 25.660 1.00 93.00 277 ASN A O 1
ATOM 2156 N N . SER A 1 278 ? -0.636 2.660 24.364 1.00 94.81 278 SER A N 1
ATOM 2157 C CA . SER A 1 278 ? -1.997 3.107 24.035 1.00 94.81 278 SER A CA 1
ATOM 2158 C C . SER A 1 278 ? -2.328 3.010 22.551 1.00 94.81 278 SER A C 1
ATOM 2160 O O . SER A 1 278 ? -3.508 2.934 22.211 1.00 94.81 278 SER A O 1
ATOM 2162 N N . ILE A 1 279 ? -1.327 3.000 21.669 1.00 96.25 279 ILE A N 1
ATOM 2163 C CA . ILE A 1 279 ? -1.558 2.957 20.226 1.00 96.25 279 ILE A CA 1
ATOM 2164 C C . ILE A 1 279 ? -2.204 1.613 19.800 1.00 96.25 279 ILE A C 1
ATOM 2166 O O . ILE A 1 279 ? -1.764 0.548 20.262 1.00 96.25 279 ILE A O 1
ATOM 2170 N N . PRO A 1 280 ? -3.268 1.637 18.967 1.00 96.38 280 PRO A N 1
ATOM 2171 C CA . PRO A 1 280 ? -3.963 0.435 18.502 1.00 96.38 280 PRO A CA 1
ATOM 2172 C C . PRO A 1 280 ? -3.167 -0.352 17.454 1.00 96.38 280 PRO A C 1
ATOM 2174 O O . PRO A 1 280 ? -2.193 0.146 16.897 1.00 96.38 280 PRO A O 1
ATOM 2177 N N . GLY A 1 281 ? -3.617 -1.570 17.147 1.00 96.81 281 GLY A N 1
ATOM 2178 C CA . GLY A 1 281 ? -3.067 -2.414 16.088 1.00 96.81 281 GLY A CA 1
ATOM 2179 C C . GLY A 1 281 ? -2.095 -3.492 16.564 1.00 96.81 281 GLY A C 1
ATOM 2180 O O . GLY A 1 281 ? -1.907 -3.744 17.759 1.00 96.81 281 GLY A O 1
ATOM 2181 N N . VAL A 1 282 ? -1.479 -4.159 15.593 1.00 97.56 282 VAL A N 1
ATOM 2182 C CA . VAL A 1 282 ? -0.546 -5.267 15.804 1.00 97.56 282 VAL A CA 1
ATOM 2183 C C . VAL A 1 282 ? 0.879 -4.771 15.609 1.00 97.56 282 VAL A C 1
ATOM 2185 O O . VAL A 1 282 ? 1.183 -4.142 14.599 1.00 97.56 282 VAL A O 1
ATOM 2188 N N . HIS A 1 283 ? 1.746 -5.019 16.591 1.00 97.06 283 HIS A N 1
ATOM 2189 C CA . HIS A 1 283 ? 3.121 -4.528 16.581 1.00 97.06 283 HIS A CA 1
ATOM 2190 C C . HIS A 1 283 ? 4.080 -5.559 15.992 1.00 97.06 283 HIS A C 1
ATOM 2192 O O . HIS A 1 283 ? 4.184 -6.676 16.499 1.00 97.06 283 HIS A O 1
ATOM 2198 N N . PHE A 1 284 ? 4.790 -5.154 14.942 1.00 96.81 284 PHE A N 1
ATOM 2199 C CA . PHE A 1 284 ? 5.887 -5.876 14.310 1.00 96.81 284 PHE A CA 1
ATOM 2200 C C . PHE A 1 284 ? 7.158 -5.034 14.475 1.00 96.81 284 PHE A C 1
ATOM 2202 O O . PHE A 1 284 ? 7.421 -4.162 13.645 1.00 96.81 284 PHE A O 1
ATOM 2209 N N . PRO A 1 285 ? 7.929 -5.239 15.559 1.00 92.62 285 PRO A N 1
ATOM 2210 C CA . PRO A 1 285 ? 9.061 -4.378 15.879 1.00 92.62 285 PRO A CA 1
ATOM 2211 C C . PRO A 1 285 ? 10.080 -4.355 14.728 1.00 92.62 285 PRO A C 1
ATOM 2213 O O . PRO A 1 285 ? 10.532 -5.433 14.326 1.00 92.62 285 PRO A O 1
ATOM 2216 N N . PRO A 1 286 ? 10.491 -3.175 14.226 1.00 92.19 286 PRO A N 1
ATOM 2217 C CA . PRO A 1 286 ? 11.507 -3.050 13.179 1.00 92.19 286 PRO A CA 1
ATOM 2218 C C . PRO A 1 286 ? 12.789 -3.825 13.485 1.00 92.19 286 PRO A C 1
ATOM 2220 O O . PRO A 1 286 ? 13.298 -4.536 12.629 1.00 92.19 286 PRO A O 1
ATOM 2223 N N . ASN A 1 287 ? 13.256 -3.782 14.737 1.00 91.44 287 ASN A N 1
ATOM 2224 C CA . ASN A 1 287 ? 14.469 -4.486 15.172 1.00 91.44 287 ASN A CA 1
ATOM 2225 C C . ASN A 1 287 ? 14.355 -6.020 15.137 1.00 91.44 287 ASN A C 1
ATOM 2227 O O . ASN A 1 287 ? 15.366 -6.716 15.210 1.00 91.44 287 ASN A O 1
ATOM 2231 N N . ASN A 1 288 ? 13.136 -6.553 15.056 1.00 93.69 288 ASN A N 1
ATOM 2232 C CA . ASN A 1 288 ? 12.889 -7.984 14.934 1.00 93.69 288 ASN A CA 1
ATOM 2233 C C . ASN A 1 288 ? 12.602 -8.393 13.484 1.00 93.69 288 ASN A C 1
ATOM 2235 O O . ASN A 1 288 ? 12.641 -9.584 13.180 1.00 93.69 288 ASN A O 1
ATOM 2239 N N . TRP A 1 289 ? 12.320 -7.437 12.598 1.00 95.50 289 TRP A N 1
ATOM 2240 C CA . TRP A 1 289 ? 12.110 -7.694 11.181 1.00 95.50 289 TRP A CA 1
ATOM 2241 C C . TRP A 1 289 ? 13.448 -8.061 10.540 1.00 95.50 289 TRP A C 1
ATOM 2243 O O . TRP A 1 289 ? 14.370 -7.252 10.481 1.00 95.50 289 TRP A O 1
ATOM 2253 N N . THR A 1 290 ? 13.582 -9.312 10.103 1.00 95.88 290 THR A N 1
ATOM 2254 C CA . THR A 1 290 ? 14.838 -9.784 9.512 1.00 95.88 290 THR A CA 1
ATOM 2255 C C . THR A 1 290 ? 15.007 -9.162 8.132 1.00 95.88 290 THR A C 1
ATOM 2257 O O . THR A 1 290 ? 14.194 -9.411 7.244 1.00 95.88 290 THR A O 1
ATOM 2260 N N . ASP A 1 291 ? 16.060 -8.367 7.952 1.00 95.38 291 ASP A N 1
ATOM 2261 C CA . ASP A 1 291 ? 16.373 -7.748 6.664 1.00 95.38 291 ASP A CA 1
ATOM 2262 C C . ASP A 1 291 ? 16.554 -8.810 5.568 1.00 95.38 291 ASP A C 1
ATOM 2264 O O . ASP A 1 291 ? 17.271 -9.798 5.755 1.00 95.38 291 ASP A O 1
ATOM 2268 N N . ASN A 1 292 ? 15.866 -8.610 4.440 1.00 96.88 292 ASN A N 1
ATOM 2269 C CA . ASN A 1 292 ? 15.849 -9.504 3.281 1.00 96.88 292 ASN A CA 1
ATOM 2270 C C . ASN A 1 292 ? 15.539 -10.978 3.642 1.00 96.88 292 ASN A C 1
ATOM 2272 O O . ASN A 1 292 ? 16.120 -11.913 3.082 1.00 96.88 292 ASN A O 1
ATOM 2276 N N . GLY A 1 293 ? 14.675 -11.199 4.639 1.00 96.38 293 GLY A N 1
ATOM 2277 C CA . GLY A 1 293 ? 14.386 -12.519 5.198 1.00 96.38 293 GLY A CA 1
ATOM 2278 C C . GLY A 1 293 ? 13.374 -13.322 4.364 1.00 96.38 293 GLY A C 1
ATOM 2279 O O . GLY A 1 293 ? 12.226 -12.898 4.259 1.00 96.38 293 GLY A O 1
ATOM 2280 N N . PRO A 1 294 ? 13.724 -14.514 3.837 1.00 96.00 294 PRO A N 1
ATOM 2281 C CA . PRO A 1 294 ? 12.810 -15.328 3.025 1.00 96.00 294 PRO A CA 1
ATOM 2282 C C . PRO A 1 294 ? 11.787 -16.143 3.840 1.00 96.00 294 PRO A C 1
ATOM 2284 O O . PRO A 1 294 ? 10.865 -16.716 3.270 1.00 96.00 294 PRO A O 1
ATOM 2287 N N . ASP A 1 295 ? 11.974 -16.250 5.157 1.00 96.00 295 ASP A N 1
ATOM 2288 C CA . ASP A 1 295 ? 11.042 -16.897 6.088 1.00 96.00 295 ASP A CA 1
ATOM 2289 C C . ASP A 1 295 ? 11.402 -16.478 7.522 1.00 96.00 295 ASP A C 1
ATOM 2291 O O . ASP A 1 295 ? 12.330 -17.021 8.127 1.00 96.00 295 ASP A O 1
ATOM 2295 N N . MET A 1 296 ? 10.707 -15.479 8.063 1.00 96.56 296 MET A N 1
ATOM 2296 C CA . MET A 1 296 ? 10.870 -15.026 9.447 1.00 96.56 296 MET A CA 1
ATOM 2297 C C . MET A 1 296 ? 9.604 -15.285 10.264 1.00 96.56 296 MET A C 1
ATOM 2299 O O . MET A 1 296 ? 8.494 -15.227 9.743 1.00 96.56 296 MET A O 1
ATOM 2303 N N . ALA A 1 297 ? 9.768 -15.538 11.563 1.00 97.12 297 ALA A N 1
ATOM 2304 C CA . ALA A 1 297 ? 8.666 -15.754 12.495 1.00 97.12 297 ALA A CA 1
ATOM 2305 C C . ALA A 1 297 ? 8.676 -14.680 13.590 1.00 97.12 297 ALA A C 1
ATOM 2307 O O . ALA A 1 297 ? 9.615 -14.609 14.384 1.00 97.12 297 ALA A O 1
ATOM 2308 N N . LEU A 1 298 ? 7.625 -13.859 13.649 1.00 97.19 298 LEU A N 1
ATOM 2309 C CA . LEU A 1 298 ? 7.484 -12.758 14.602 1.00 97.19 298 LEU A CA 1
ATOM 2310 C C . LEU A 1 298 ? 6.290 -12.983 15.527 1.00 97.19 298 LEU A C 1
ATOM 2312 O O . LEU A 1 298 ? 5.141 -12.997 15.092 1.00 97.19 298 LEU A O 1
ATOM 2316 N N . ILE A 1 299 ? 6.555 -13.114 16.827 1.00 96.75 299 ILE A N 1
ATOM 2317 C CA . ILE A 1 299 ? 5.502 -13.180 17.846 1.00 96.75 299 ILE A CA 1
ATOM 2318 C C . ILE A 1 299 ? 4.978 -11.763 18.082 1.00 96.75 299 ILE A C 1
ATOM 2320 O O . ILE A 1 299 ? 5.649 -10.952 18.723 1.00 96.75 299 ILE A O 1
ATOM 2324 N N . TYR A 1 300 ? 3.773 -11.478 17.595 1.00 95.19 300 TYR A N 1
ATOM 2325 C CA . TYR A 1 300 ? 3.123 -10.176 17.769 1.00 95.19 300 TYR A CA 1
ATOM 2326 C C . TYR A 1 300 ? 2.208 -10.125 19.000 1.00 95.19 300 TYR A C 1
ATOM 2328 O O . TYR A 1 300 ? 1.802 -9.048 19.437 1.00 95.19 300 TYR A O 1
ATOM 2336 N N . ASN A 1 301 ? 1.904 -11.281 19.600 1.00 95.25 301 ASN A N 1
ATOM 2337 C CA . ASN A 1 301 ? 1.201 -11.368 20.874 1.00 95.25 301 ASN A CA 1
ATOM 2338 C C . ASN A 1 301 ? 1.902 -12.350 21.812 1.00 95.25 301 ASN A C 1
ATOM 2340 O O . ASN A 1 301 ? 1.790 -13.567 21.676 1.00 95.25 301 ASN A O 1
ATOM 2344 N N . LYS A 1 302 ? 2.610 -11.816 22.809 1.00 92.38 302 LYS A N 1
ATOM 2345 C CA . LYS A 1 302 ? 3.356 -12.629 23.782 1.00 92.38 302 LYS A CA 1
ATOM 2346 C C . LYS A 1 302 ? 2.452 -13.424 24.728 1.00 92.38 302 LYS A C 1
ATOM 2348 O O . LYS A 1 302 ? 2.905 -14.414 25.290 1.00 92.38 302 LYS A O 1
ATOM 2353 N N . THR A 1 303 ? 1.208 -12.993 24.932 1.00 93.81 303 THR A N 1
ATOM 2354 C CA . THR A 1 303 ? 0.269 -13.645 25.854 1.00 93.81 303 THR A CA 1
ATOM 2355 C C . THR A 1 303 ? -0.384 -14.861 25.213 1.00 93.81 303 THR A C 1
ATOM 2357 O O . THR A 1 303 ? -0.469 -15.908 25.846 1.00 93.81 303 THR A O 1
ATOM 2360 N N . THR A 1 304 ? -0.836 -14.735 23.965 1.00 94.00 304 THR A N 1
ATOM 2361 C CA . THR A 1 304 ? -1.475 -15.840 23.233 1.00 94.00 304 THR A CA 1
ATOM 2362 C C . THR A 1 304 ? -0.473 -16.69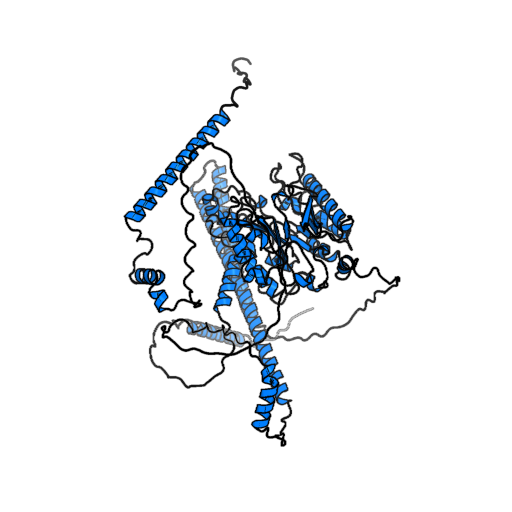5 22.459 1.00 94.00 304 THR A C 1
ATOM 2364 O O . THR A 1 304 ? -0.805 -17.806 22.061 1.00 94.00 304 THR A O 1
ATOM 2367 N N . GLY A 1 305 ? 0.746 -16.194 22.238 1.00 94.94 305 GLY A N 1
ATOM 2368 C CA . GLY A 1 305 ? 1.728 -16.814 21.349 1.00 94.94 305 GLY A CA 1
ATOM 2369 C C . GLY A 1 305 ? 1.427 -16.590 19.864 1.00 94.94 305 GLY A C 1
ATOM 2370 O O . GLY A 1 305 ? 2.041 -17.243 19.020 1.00 94.94 305 GLY A O 1
ATOM 2371 N N . ALA A 1 306 ? 0.493 -15.691 19.526 1.00 96.06 306 ALA A N 1
ATOM 2372 C CA . ALA A 1 306 ? 0.145 -15.428 18.136 1.00 96.06 306 ALA A CA 1
ATOM 2373 C C . ALA A 1 306 ? 1.364 -14.908 17.362 1.00 96.06 306 ALA A C 1
ATOM 2375 O O . ALA A 1 306 ? 2.058 -13.975 17.789 1.00 96.06 306 ALA A O 1
ATOM 2376 N N . THR A 1 307 ? 1.628 -15.572 16.241 1.00 97.38 307 THR A N 1
ATOM 2377 C CA . THR A 1 307 ? 2.858 -15.447 15.463 1.00 97.38 307 THR A CA 1
ATOM 2378 C C . THR A 1 307 ? 2.515 -15.125 14.014 1.00 97.38 307 THR A C 1
ATOM 2380 O O . THR A 1 307 ? 1.521 -15.616 13.477 1.00 97.38 307 THR A O 1
ATOM 2383 N N . ALA A 1 308 ? 3.327 -14.278 13.392 1.00 98.19 308 ALA A N 1
ATOM 2384 C CA . ALA A 1 308 ? 3.311 -14.026 11.964 1.00 98.19 308 ALA A CA 1
ATOM 2385 C C . ALA A 1 308 ? 4.514 -14.693 11.301 1.00 98.19 308 ALA A C 1
ATOM 2387 O O . ALA A 1 308 ? 5.637 -14.543 11.781 1.00 98.19 308 ALA A O 1
ATOM 2388 N N . TYR A 1 309 ? 4.271 -15.392 10.201 1.00 98.38 309 TYR A N 1
ATOM 2389 C CA . TYR A 1 309 ? 5.286 -15.911 9.295 1.00 98.38 309 TYR A CA 1
ATOM 2390 C C . TYR A 1 309 ? 5.349 -14.996 8.080 1.00 98.38 309 TYR A C 1
ATOM 2392 O O . TYR A 1 309 ? 4.320 -14.731 7.448 1.00 98.38 309 TYR A O 1
ATOM 2400 N N . ILE A 1 310 ? 6.530 -14.444 7.823 1.00 98.69 310 ILE A N 1
ATOM 2401 C CA . ILE A 1 310 ? 6.719 -13.371 6.854 1.00 98.69 310 ILE A CA 1
ATOM 2402 C C . ILE A 1 310 ? 7.833 -13.753 5.878 1.00 98.69 310 ILE A C 1
ATOM 2404 O O . ILE A 1 310 ? 8.919 -14.155 6.298 1.00 98.69 310 ILE A O 1
ATOM 2408 N N . GLU A 1 311 ? 7.574 -13.581 4.585 1.00 98.44 311 GLU A N 1
ATOM 2409 C CA . GLU A 1 311 ? 8.583 -13.640 3.524 1.00 98.44 311 GLU A CA 1
ATOM 2410 C C . GLU A 1 311 ? 8.751 -12.241 2.953 1.00 98.44 311 GLU A C 1
ATOM 2412 O O . GLU A 1 311 ? 7.835 -11.725 2.321 1.00 98.44 311 GLU A O 1
ATOM 2417 N N . ASP A 1 312 ? 9.909 -11.640 3.200 1.00 98.25 312 ASP A N 1
ATOM 2418 C CA . ASP A 1 312 ? 10.303 -10.315 2.722 1.00 98.25 312 ASP A CA 1
ATOM 2419 C C . ASP A 1 312 ? 11.700 -10.396 2.083 1.00 98.25 312 ASP A C 1
ATOM 2421 O O . ASP A 1 312 ? 12.632 -9.668 2.430 1.00 98.25 312 ASP A O 1
ATOM 2425 N N . TYR A 1 313 ? 11.875 -11.346 1.156 1.00 98.31 313 TYR A N 1
ATOM 2426 C CA . TYR A 1 313 ? 13.079 -11.477 0.336 1.00 98.31 313 TYR A CA 1
ATOM 2427 C C . TYR A 1 313 ? 13.057 -10.421 -0.776 1.00 98.31 313 TYR A C 1
ATOM 2429 O O . TYR A 1 313 ? 12.863 -10.727 -1.957 1.00 98.31 313 TYR A O 1
ATOM 2437 N N . TYR A 1 314 ? 13.135 -9.148 -0.389 1.00 97.38 314 TYR A N 1
ATOM 2438 C CA . TYR A 1 314 ? 12.966 -8.010 -1.292 1.00 97.38 314 TYR A CA 1
ATOM 2439 C C . TYR A 1 314 ? 14.174 -7.775 -2.205 1.00 97.38 314 TYR A C 1
ATOM 2441 O O . TYR A 1 314 ? 14.037 -7.041 -3.182 1.00 97.38 314 TYR A O 1
ATOM 2449 N N . GLN A 1 315 ? 15.336 -8.377 -1.931 1.00 96.38 315 GLN A N 1
ATOM 2450 C CA . GLN A 1 315 ? 16.536 -8.213 -2.749 1.00 96.38 315 GLN A CA 1
ATOM 2451 C C . GLN A 1 315 ? 17.228 -9.547 -3.054 1.00 96.38 315 GLN A C 1
ATOM 2453 O O . GLN A 1 315 ? 18.143 -9.957 -2.329 1.00 96.38 315 GLN A O 1
ATOM 2458 N N . PRO A 1 316 ? 16.863 -10.237 -4.153 1.00 96.19 316 PRO A N 1
ATOM 2459 C CA . PRO A 1 316 ? 17.538 -11.465 -4.536 1.00 96.19 316 PRO A CA 1
ATOM 2460 C C . PRO A 1 316 ? 19.007 -11.212 -4.888 1.00 96.19 316 PRO A C 1
ATOM 2462 O O . PRO A 1 316 ? 19.321 -10.544 -5.872 1.00 96.19 316 PRO A O 1
ATOM 2465 N N . LEU A 1 317 ? 19.919 -11.773 -4.092 1.00 91.62 317 LEU A N 1
ATOM 2466 C CA . LEU A 1 317 ? 21.368 -11.546 -4.176 1.00 91.62 317 LEU A CA 1
ATOM 2467 C C . LEU A 1 317 ? 22.041 -12.453 -5.219 1.00 91.62 317 LEU A C 1
ATOM 2469 O O . LEU A 1 317 ? 22.974 -13.201 -4.915 1.00 91.62 317 LEU A O 1
ATOM 2473 N N . THR A 1 318 ? 21.545 -12.427 -6.457 1.00 93.00 318 THR A N 1
ATOM 2474 C CA . THR A 1 318 ? 22.166 -13.174 -7.557 1.00 93.00 318 THR A CA 1
ATOM 2475 C C . THR A 1 318 ? 23.549 -12.606 -7.910 1.00 93.00 318 THR A C 1
ATOM 2477 O O . THR A 1 318 ? 23.794 -11.415 -7.710 1.00 93.00 318 THR A O 1
ATOM 2480 N N . PRO A 1 319 ? 24.478 -13.423 -8.452 1.00 90.00 319 PRO A N 1
ATOM 2481 C CA . PRO A 1 319 ? 25.786 -12.932 -8.879 1.00 90.00 319 PRO A CA 1
ATOM 2482 C C . PRO A 1 319 ? 25.686 -11.781 -9.889 1.00 90.00 319 PRO A C 1
ATOM 2484 O O . PRO A 1 319 ? 24.837 -11.803 -10.781 1.00 90.00 319 PRO A O 1
ATOM 2487 N N . ASN A 1 320 ? 26.606 -10.818 -9.807 1.00 78.62 320 ASN A N 1
ATOM 2488 C CA . ASN A 1 320 ? 26.705 -9.738 -10.793 1.00 78.62 320 ASN A CA 1
ATOM 2489 C C . ASN A 1 320 ? 26.858 -10.314 -12.216 1.00 78.62 320 ASN A C 1
ATOM 2491 O O . ASN A 1 320 ? 27.645 -11.240 -12.425 1.00 78.62 320 ASN A O 1
ATOM 2495 N N . ASN A 1 321 ? 26.131 -9.745 -13.187 1.00 81.62 321 ASN A N 1
ATOM 2496 C CA . ASN A 1 321 ? 25.983 -10.210 -14.579 1.00 81.62 321 ASN A CA 1
ATOM 2497 C C . ASN A 1 321 ? 25.076 -11.443 -14.782 1.00 81.62 321 ASN A C 1
ATOM 2499 O O . ASN A 1 321 ? 25.047 -12.005 -15.880 1.00 81.62 321 ASN A O 1
ATOM 2503 N N . SER A 1 322 ? 24.336 -11.878 -13.758 1.00 90.56 322 SER A N 1
ATOM 2504 C CA . SER A 1 322 ? 23.263 -12.867 -13.929 1.00 90.56 322 SER A CA 1
ATOM 2505 C C . SER A 1 322 ? 22.120 -12.325 -14.803 1.00 90.56 322 SER A C 1
ATOM 2507 O O . SER A 1 322 ? 21.979 -11.119 -14.998 1.00 90.56 322 SER A O 1
ATOM 2509 N N . THR A 1 323 ? 21.290 -13.205 -15.368 1.00 92.75 323 THR A N 1
ATOM 2510 C CA . THR A 1 323 ? 20.114 -12.760 -16.135 1.00 92.75 323 THR A CA 1
ATOM 2511 C C . THR A 1 323 ? 18.995 -12.293 -15.208 1.00 92.75 323 THR A C 1
ATOM 2513 O O . THR A 1 323 ? 18.852 -12.808 -14.098 1.00 92.75 323 THR A O 1
ATOM 2516 N N . ALA A 1 324 ? 18.148 -11.378 -15.691 1.00 93.94 324 ALA A N 1
ATOM 2517 C CA . ALA A 1 324 ? 16.936 -10.970 -14.974 1.00 93.94 324 ALA A CA 1
ATOM 2518 C C . ALA A 1 324 ? 16.050 -12.178 -14.619 1.00 93.94 324 ALA A C 1
ATOM 2520 O O . ALA A 1 324 ? 15.597 -12.291 -13.487 1.00 93.94 324 ALA A O 1
ATOM 2521 N N . GLU A 1 325 ? 15.907 -13.143 -15.535 1.00 95.06 325 GLU A N 1
ATOM 2522 C CA . GLU A 1 325 ? 15.228 -14.422 -15.282 1.00 95.06 325 GLU A CA 1
ATOM 2523 C C . GLU A 1 325 ? 15.789 -15.171 -14.069 1.00 95.06 325 GLU A C 1
ATOM 2525 O O . GLU A 1 325 ? 15.022 -15.728 -13.290 1.00 95.06 325 GLU A O 1
ATOM 2530 N N . THR A 1 326 ? 17.111 -15.183 -13.873 1.00 95.38 326 THR A N 1
ATOM 2531 C CA . THR A 1 326 ? 17.710 -15.852 -12.709 1.00 95.38 326 THR A CA 1
ATOM 2532 C C . THR A 1 326 ? 17.289 -15.164 -11.410 1.00 95.38 326 THR A C 1
ATOM 2534 O O . THR A 1 326 ? 16.955 -15.844 -10.441 1.00 95.38 326 THR A O 1
ATOM 2537 N N . ASN A 1 327 ? 17.274 -13.828 -11.396 1.00 96.06 327 ASN A N 1
ATOM 2538 C CA . ASN A 1 327 ? 16.875 -13.041 -10.230 1.00 96.06 327 ASN A CA 1
ATOM 2539 C C . ASN A 1 327 ? 15.381 -13.202 -9.907 1.00 96.06 327 ASN A C 1
ATOM 2541 O O . ASN A 1 327 ? 15.027 -13.504 -8.767 1.00 96.06 327 ASN A O 1
ATOM 2545 N N . ILE A 1 328 ? 14.527 -13.117 -10.932 1.00 97.75 328 ILE A N 1
ATOM 2546 C CA . ILE A 1 328 ? 13.085 -13.376 -10.834 1.00 97.75 328 ILE A CA 1
ATOM 2547 C C . ILE A 1 328 ? 12.845 -14.786 -10.290 1.00 97.75 328 ILE A C 1
ATOM 2549 O O . ILE A 1 328 ? 12.107 -14.957 -9.327 1.00 97.75 328 ILE A O 1
ATOM 2553 N N . ARG A 1 329 ? 13.535 -15.800 -10.825 1.00 97.06 329 ARG A N 1
ATOM 2554 C CA . ARG A 1 329 ? 13.394 -17.192 -10.377 1.00 97.06 329 ARG A CA 1
ATOM 2555 C C . ARG A 1 329 ? 13.775 -17.389 -8.910 1.00 97.06 329 ARG A C 1
ATOM 2557 O O . ARG A 1 329 ? 13.118 -18.158 -8.217 1.00 97.06 329 ARG A O 1
ATOM 2564 N N . TRP A 1 330 ? 14.819 -16.720 -8.416 1.00 97.75 330 TRP A N 1
ATOM 2565 C CA . TRP A 1 330 ? 15.181 -16.787 -6.993 1.00 97.75 330 TRP A CA 1
ATOM 2566 C C . TRP A 1 330 ? 14.079 -16.215 -6.105 1.00 97.75 330 TRP A C 1
ATOM 2568 O O . TRP A 1 330 ? 13.764 -16.818 -5.079 1.00 97.75 330 TRP A O 1
ATOM 2578 N N . LYS A 1 331 ? 13.458 -15.108 -6.528 1.00 98.44 331 LYS A N 1
ATOM 2579 C CA . LYS A 1 331 ? 12.304 -14.547 -5.827 1.00 98.44 331 LYS A CA 1
ATOM 2580 C C . LYS A 1 331 ? 11.103 -15.488 -5.861 1.00 98.44 331 LYS A C 1
ATOM 2582 O O . LYS A 1 331 ? 10.601 -15.844 -4.801 1.00 98.44 331 LYS A O 1
ATOM 2587 N N . VAL A 1 332 ? 10.692 -15.938 -7.048 1.00 98.50 332 VAL A N 1
ATOM 2588 C CA . VAL A 1 332 ? 9.549 -16.853 -7.227 1.00 98.50 332 VAL A CA 1
ATOM 2589 C C . VAL A 1 332 ? 9.712 -18.100 -6.360 1.00 98.50 332 VAL A C 1
ATOM 2591 O O . VAL A 1 332 ? 8.778 -18.479 -5.664 1.00 98.50 332 VAL A O 1
ATOM 2594 N N . ASN A 1 333 ? 10.910 -18.690 -6.311 1.00 98.44 333 ASN A N 1
ATOM 2595 C CA . ASN A 1 333 ? 11.179 -19.852 -5.464 1.00 98.44 333 ASN A CA 1
ATOM 2596 C C . ASN A 1 333 ? 10.947 -19.572 -3.969 1.00 98.44 333 ASN A C 1
ATOM 2598 O O . ASN A 1 333 ? 10.379 -20.418 -3.278 1.00 98.44 333 ASN A O 1
ATOM 2602 N N . ALA A 1 334 ? 11.391 -18.416 -3.464 1.00 98.50 334 ALA A N 1
ATOM 2603 C CA . ALA A 1 334 ? 11.181 -18.027 -2.069 1.00 98.50 334 ALA A CA 1
ATOM 2604 C C . ALA A 1 334 ? 9.692 -17.780 -1.780 1.00 98.50 334 ALA A C 1
ATOM 2606 O O . ALA A 1 334 ? 9.138 -18.349 -0.837 1.00 98.50 334 ALA A O 1
ATOM 2607 N N . THR A 1 335 ? 9.030 -17.012 -2.646 1.00 98.75 335 THR A N 1
ATOM 2608 C CA . THR A 1 335 ? 7.607 -16.682 -2.534 1.00 98.75 335 THR A CA 1
ATOM 2609 C C . THR A 1 335 ? 6.734 -17.939 -2.601 1.00 98.75 335 THR A C 1
ATOM 2611 O O . THR A 1 335 ? 5.917 -18.163 -1.712 1.00 98.75 335 THR A O 1
ATOM 2614 N N . GLU A 1 336 ? 6.937 -18.836 -3.572 1.00 98.62 336 GLU A N 1
ATOM 2615 C CA . GLU A 1 336 ? 6.203 -20.107 -3.641 1.00 98.62 336 GLU A CA 1
ATOM 2616 C C . GLU A 1 336 ? 6.438 -20.988 -2.412 1.00 98.62 336 GLU A C 1
ATOM 2618 O O . GLU A 1 336 ? 5.497 -21.611 -1.915 1.00 98.62 336 GLU A O 1
ATOM 2623 N N . ALA A 1 337 ? 7.674 -21.066 -1.909 1.00 98.44 337 ALA A N 1
ATOM 2624 C CA . ALA A 1 337 ? 7.977 -21.855 -0.720 1.00 98.44 337 ALA A CA 1
ATOM 2625 C C . ALA A 1 337 ? 7.193 -21.347 0.499 1.00 98.44 337 ALA A C 1
ATOM 2627 O O . ALA A 1 337 ? 6.593 -22.148 1.223 1.00 98.44 337 ALA A O 1
ATOM 2628 N N . HIS A 1 338 ? 7.128 -20.027 0.688 1.00 98.62 338 HIS A N 1
ATOM 2629 C CA . HIS A 1 338 ? 6.366 -19.424 1.777 1.00 98.62 338 HIS A CA 1
ATOM 2630 C C . HIS A 1 338 ? 4.848 -19.590 1.595 1.00 98.62 338 HIS A C 1
ATOM 2632 O O . HIS A 1 338 ? 4.145 -19.931 2.546 1.00 98.62 338 HIS A O 1
ATOM 2638 N N . LEU A 1 339 ? 4.329 -19.472 0.369 1.00 98.56 339 LEU A N 1
ATOM 2639 C CA . LEU A 1 339 ? 2.908 -19.708 0.078 1.00 98.56 339 LEU A CA 1
ATOM 2640 C C . LEU A 1 339 ? 2.504 -21.175 0.292 1.00 98.56 339 LEU A C 1
ATOM 2642 O O . LEU A 1 339 ? 1.435 -21.451 0.834 1.00 98.56 339 LEU A O 1
ATOM 2646 N N . ARG A 1 340 ? 3.369 -22.138 -0.053 1.00 98.00 340 ARG A N 1
ATOM 2647 C CA . ARG A 1 340 ? 3.153 -23.561 0.277 1.00 98.00 340 ARG A CA 1
ATOM 2648 C C . ARG A 1 340 ? 3.162 -23.793 1.787 1.00 98.00 340 ARG A C 1
ATOM 2650 O O . ARG A 1 340 ? 2.380 -24.602 2.281 1.00 98.00 340 ARG A O 1
ATOM 2657 N N . LYS A 1 341 ? 4.005 -23.068 2.528 1.00 97.06 341 LYS A N 1
ATOM 2658 C CA . LYS A 1 341 ? 4.010 -23.083 3.997 1.00 97.06 341 LYS A CA 1
ATOM 2659 C C . LYS A 1 341 ? 2.724 -22.486 4.581 1.00 97.06 341 LYS A C 1
ATOM 2661 O O . LYS A 1 341 ? 2.262 -22.988 5.599 1.00 97.06 341 LYS A O 1
ATOM 2666 N N . ALA A 1 342 ? 2.138 -21.466 3.957 1.00 97.06 342 ALA A N 1
ATOM 2667 C CA . ALA A 1 342 ? 0.845 -20.912 4.364 1.00 97.06 342 ALA A CA 1
ATOM 2668 C C . ALA A 1 342 ? -0.309 -21.903 4.142 1.00 97.06 342 ALA A C 1
ATOM 2670 O O . ALA A 1 342 ? -1.135 -22.091 5.035 1.00 97.06 342 ALA A O 1
ATOM 2671 N N . ALA A 1 343 ? -0.309 -22.584 2.992 1.00 95.31 343 ALA A N 1
ATOM 2672 C CA . ALA A 1 343 ? -1.332 -23.565 2.636 1.00 95.31 343 ALA A CA 1
ATOM 2673 C C . ALA A 1 343 ? -1.276 -24.833 3.500 1.00 95.31 343 ALA A C 1
ATOM 2675 O O . ALA A 1 343 ? -2.302 -25.317 3.976 1.00 95.31 343 ALA A O 1
ATOM 2676 N N . TRP A 1 344 ? -0.075 -25.382 3.702 1.00 92.88 344 TRP A N 1
ATOM 2677 C CA . TRP A 1 344 ? 0.100 -26.743 4.227 1.00 92.88 344 TRP A CA 1
ATOM 2678 C C . TRP A 1 344 ? 1.016 -26.843 5.450 1.00 92.88 344 TRP A C 1
ATOM 2680 O O . TRP A 1 344 ? 1.337 -27.950 5.877 1.00 92.88 344 TRP A O 1
ATOM 2690 N N . GLY A 1 345 ? 1.476 -25.718 5.996 1.00 84.31 345 GLY A N 1
ATOM 2691 C CA . GLY A 1 345 ? 2.307 -25.703 7.198 1.00 84.31 345 GLY A CA 1
ATOM 2692 C C . GLY A 1 345 ? 1.532 -26.026 8.479 1.00 84.31 345 GLY A C 1
ATOM 2693 O O . GLY A 1 345 ? 0.305 -26.101 8.504 1.00 84.31 345 GLY A O 1
ATOM 2694 N N . ASP A 1 346 ? 2.270 -26.157 9.581 1.00 87.69 346 ASP A N 1
ATOM 2695 C CA . ASP A 1 346 ? 1.734 -26.578 10.885 1.00 87.69 346 ASP A CA 1
ATOM 2696 C C . ASP A 1 346 ? 1.030 -25.453 11.677 1.00 87.69 346 ASP A C 1
ATOM 2698 O O . ASP A 1 346 ? 0.657 -25.643 12.837 1.00 87.69 346 ASP A O 1
ATOM 2702 N N . HIS A 1 347 ? 0.839 -24.272 11.078 1.00 92.44 347 HIS A N 1
ATOM 2703 C CA . HIS A 1 347 ? 0.371 -23.064 11.770 1.00 92.44 347 HIS A CA 1
ATOM 2704 C C . HIS A 1 347 ? -0.885 -22.439 11.128 1.00 92.44 347 HIS A C 1
ATOM 2706 O O . HIS A 1 347 ? -0.865 -21.271 10.733 1.00 92.44 347 HIS A O 1
ATOM 2712 N N . PRO A 1 348 ? -2.007 -23.178 11.032 1.00 89.00 348 PRO A N 1
ATOM 2713 C CA . PRO A 1 348 ? -3.201 -22.744 10.298 1.00 89.00 348 PRO A CA 1
ATOM 2714 C C . PRO A 1 348 ? -3.856 -21.469 10.853 1.00 89.00 348 PRO A C 1
ATOM 2716 O O . PRO A 1 348 ? -4.475 -20.743 10.082 1.00 89.00 348 PRO A O 1
ATOM 2719 N N . ASP A 1 349 ? -3.668 -21.169 12.143 1.00 92.06 349 ASP A N 1
ATOM 2720 C CA . ASP A 1 349 ? -4.238 -19.990 12.817 1.00 92.06 349 ASP A CA 1
ATOM 2721 C C . ASP A 1 349 ? -3.248 -18.810 12.946 1.00 92.06 349 ASP A C 1
ATOM 2723 O O . ASP A 1 349 ? -3.536 -17.807 13.597 1.00 92.06 349 ASP A O 1
ATOM 2727 N N . SER A 1 350 ? -2.048 -18.916 12.365 1.00 96.19 350 SER A N 1
ATOM 2728 C CA . SER A 1 350 ? -1.025 -17.855 12.399 1.00 96.19 350 SER A CA 1
ATOM 2729 C C . SER A 1 350 ? -1.134 -16.923 11.204 1.00 96.19 350 SER A C 1
ATOM 2731 O O . SER A 1 350 ? -1.552 -17.355 10.137 1.00 96.19 350 SER A O 1
ATOM 2733 N N . LEU A 1 351 ? -0.715 -15.663 11.329 1.00 97.88 351 LEU A N 1
ATOM 2734 C CA . LEU A 1 351 ? -0.662 -14.751 10.183 1.00 97.88 351 LEU A CA 1
ATOM 2735 C C . LEU A 1 351 ? 0.412 -15.224 9.191 1.00 97.88 351 LEU A C 1
ATOM 2737 O O . LEU A 1 351 ? 1.545 -15.461 9.593 1.00 97.88 351 LEU A O 1
ATOM 2741 N N . TYR A 1 352 ? 0.075 -15.309 7.906 1.00 98.56 352 TYR A N 1
ATOM 2742 C CA . TYR A 1 352 ? 1.058 -15.437 6.829 1.00 98.56 352 TYR A CA 1
ATOM 2743 C C . TYR A 1 352 ? 1.048 -14.161 6.003 1.00 98.56 352 TYR A C 1
ATOM 2745 O O . TYR A 1 352 ? -0.022 -13.703 5.597 1.00 98.56 352 TYR A O 1
ATOM 2753 N N . TRP A 1 353 ? 2.225 -13.586 5.782 1.00 98.75 353 TRP A N 1
ATOM 2754 C CA . TRP A 1 353 ? 2.390 -12.337 5.050 1.00 98.75 353 TRP A CA 1
ATOM 2755 C C . TRP A 1 353 ? 3.570 -12.450 4.086 1.00 98.75 353 TRP A C 1
ATOM 2757 O O . TRP A 1 353 ? 4.728 -12.463 4.482 1.00 98.75 353 TRP A O 1
ATOM 2767 N N . THR A 1 354 ? 3.261 -12.584 2.804 1.00 98.81 354 THR A N 1
ATOM 2768 C CA . THR A 1 354 ? 4.238 -12.853 1.744 1.00 98.81 354 THR A CA 1
ATOM 2769 C C . THR A 1 354 ? 4.393 -11.618 0.872 1.00 98.81 354 THR A C 1
ATOM 2771 O O . THR A 1 354 ? 3.393 -11.086 0.393 1.00 98.81 354 THR A O 1
ATOM 2774 N N . PHE A 1 355 ? 5.615 -11.167 0.618 1.00 98.81 355 PHE A N 1
ATOM 2775 C CA . PHE A 1 355 ? 5.885 -10.076 -0.312 1.00 98.81 355 PHE A CA 1
ATOM 2776 C C . PHE A 1 355 ? 6.324 -10.649 -1.655 1.00 98.81 355 PHE A C 1
ATOM 2778 O O . PHE A 1 355 ? 7.467 -11.044 -1.800 1.00 98.81 355 PHE A O 1
ATOM 2785 N N . ALA A 1 356 ? 5.453 -10.671 -2.665 1.00 98.38 356 ALA A N 1
ATOM 2786 C CA . ALA A 1 356 ? 5.848 -11.031 -4.031 1.00 98.38 356 ALA A CA 1
ATOM 2787 C C . ALA A 1 356 ? 6.726 -9.943 -4.685 1.00 98.38 356 ALA A C 1
ATOM 2789 O O . ALA A 1 356 ? 7.510 -10.232 -5.589 1.00 98.38 356 ALA A O 1
ATOM 2790 N N . SER A 1 357 ? 6.629 -8.703 -4.200 1.00 98.25 357 SER A N 1
ATOM 2791 C CA . SER A 1 357 ? 7.494 -7.581 -4.573 1.00 98.25 357 SER A CA 1
ATOM 2792 C C . SER A 1 357 ? 8.968 -7.854 -4.259 1.00 98.25 357 SER A C 1
ATOM 2794 O O . SER A 1 357 ? 9.303 -8.378 -3.193 1.00 98.25 357 SER A O 1
ATOM 2796 N N . SER A 1 358 ? 9.864 -7.455 -5.160 1.00 97.69 358 SER A N 1
ATOM 2797 C CA . SER A 1 358 ? 11.303 -7.380 -4.894 1.00 97.69 358 SER A CA 1
ATOM 2798 C C . SER A 1 358 ? 12.007 -6.514 -5.944 1.00 97.69 358 SER A C 1
ATOM 2800 O O . SER A 1 358 ? 11.408 -6.069 -6.920 1.00 97.69 358 SER A O 1
ATOM 2802 N N . THR A 1 359 ? 13.299 -6.278 -5.761 1.00 95.69 359 THR A N 1
ATOM 2803 C CA . THR A 1 359 ? 14.145 -5.491 -6.658 1.00 95.69 359 THR A CA 1
ATOM 2804 C C . THR A 1 359 ? 15.601 -5.932 -6.526 1.00 95.69 359 THR A C 1
ATOM 2806 O O . THR A 1 359 ? 15.981 -6.566 -5.549 1.00 95.69 359 THR A O 1
ATOM 2809 N N . ASN A 1 360 ? 16.456 -5.603 -7.485 1.00 94.69 360 ASN A N 1
ATOM 2810 C CA . ASN A 1 360 ? 17.902 -5.688 -7.310 1.00 94.69 360 ASN A CA 1
ATOM 2811 C C . ASN A 1 360 ? 18.577 -4.567 -8.110 1.00 94.69 360 ASN A C 1
ATOM 2813 O O . ASN A 1 360 ? 19.268 -4.794 -9.105 1.00 94.69 360 ASN A O 1
ATOM 2817 N N . THR A 1 361 ? 18.348 -3.326 -7.682 1.00 92.12 361 THR A N 1
ATOM 2818 C CA . THR A 1 361 ? 18.873 -2.111 -8.330 1.00 92.12 361 THR A CA 1
ATOM 2819 C C . THR A 1 361 ? 20.397 -2.010 -8.287 1.00 92.12 361 THR A C 1
ATOM 2821 O O . THR A 1 361 ? 20.984 -1.363 -9.150 1.00 92.12 361 THR A O 1
ATOM 2824 N N . GLY A 1 362 ? 21.049 -2.687 -7.334 1.00 88.62 362 GLY A N 1
ATOM 2825 C CA . GLY A 1 362 ? 22.508 -2.821 -7.270 1.00 88.62 362 GLY A CA 1
ATOM 2826 C C . GLY A 1 362 ? 23.102 -3.828 -8.268 1.00 88.62 362 GLY A C 1
ATOM 2827 O O . GLY A 1 362 ? 24.322 -3.879 -8.424 1.00 88.62 362 GLY A O 1
ATOM 2828 N N . HIS A 1 363 ? 22.271 -4.631 -8.945 1.00 90.25 363 HIS A N 1
ATOM 2829 C CA . HIS A 1 363 ? 22.709 -5.549 -9.998 1.00 90.25 363 HIS A CA 1
ATOM 2830 C C . HIS A 1 363 ? 23.216 -4.787 -11.235 1.00 90.25 363 HIS A C 1
ATOM 2832 O O . HIS A 1 363 ? 22.841 -3.644 -11.483 1.00 90.25 363 HIS A O 1
ATOM 2838 N N . ASN A 1 364 ? 24.040 -5.440 -12.059 1.00 87.25 364 ASN A N 1
ATOM 2839 C CA . ASN A 1 364 ? 24.473 -4.903 -13.348 1.00 87.25 364 ASN A CA 1
ATOM 2840 C C . ASN A 1 364 ? 24.064 -5.850 -14.496 1.00 87.25 364 ASN A C 1
ATOM 2842 O O . ASN A 1 364 ? 24.615 -6.953 -14.576 1.00 87.25 364 ASN A O 1
ATOM 2846 N N . PRO A 1 365 ? 23.126 -5.456 -15.383 1.00 88.94 365 PRO A N 1
ATOM 2847 C CA . PRO A 1 365 ? 22.350 -4.206 -15.358 1.00 88.94 365 PRO A CA 1
ATOM 2848 C C . PRO A 1 365 ? 21.314 -4.177 -14.211 1.00 88.94 365 PRO A C 1
ATOM 2850 O O . PRO A 1 365 ? 20.862 -5.250 -13.813 1.00 88.94 365 PRO A O 1
ATOM 2853 N N . PRO A 1 366 ? 20.900 -3.000 -13.703 1.00 92.38 366 PRO A N 1
ATOM 2854 C CA . PRO A 1 366 ? 19.926 -2.904 -12.611 1.00 92.38 366 PRO A CA 1
ATOM 2855 C C . PRO A 1 366 ? 18.623 -3.646 -12.910 1.00 92.38 366 PRO A C 1
ATOM 2857 O O . PRO A 1 366 ? 18.070 -3.524 -14.004 1.00 92.38 366 PRO A O 1
ATOM 2860 N N . ILE A 1 367 ? 18.125 -4.394 -11.926 1.00 94.50 367 ILE A N 1
ATOM 2861 C CA . ILE A 1 367 ? 16.828 -5.071 -11.993 1.00 94.50 367 ILE A CA 1
ATOM 2862 C C . ILE A 1 367 ? 15.861 -4.255 -11.144 1.00 94.50 367 ILE A C 1
ATOM 2864 O O . ILE A 1 367 ? 15.973 -4.229 -9.922 1.00 94.50 367 ILE A O 1
ATOM 2868 N N . THR A 1 368 ? 14.964 -3.530 -11.802 1.00 95.62 368 THR A N 1
ATOM 2869 C CA . THR A 1 368 ? 14.001 -2.628 -11.160 1.00 95.62 368 THR A CA 1
ATOM 2870 C C . THR A 1 368 ? 12.771 -3.384 -10.649 1.00 95.62 368 THR A C 1
ATOM 2872 O O . THR A 1 368 ? 12.532 -4.507 -11.107 1.00 95.62 368 THR A O 1
ATOM 2875 N N . PRO A 1 369 ? 11.938 -2.780 -9.777 1.00 97.06 369 PRO A N 1
ATOM 2876 C CA . PRO A 1 369 ? 10.669 -3.377 -9.353 1.00 97.06 369 PRO A CA 1
ATOM 2877 C C . PRO A 1 369 ? 9.769 -3.790 -10.529 1.00 97.06 369 PRO A C 1
ATOM 2879 O O . PRO A 1 369 ? 9.218 -4.887 -10.532 1.00 97.06 369 PRO A O 1
ATOM 2882 N N . VAL A 1 370 ? 9.697 -2.968 -11.587 1.00 95.56 370 VAL A N 1
ATOM 2883 C CA . VAL A 1 370 ? 8.954 -3.295 -12.823 1.00 95.56 370 VAL A CA 1
ATOM 2884 C C . VAL A 1 370 ? 9.500 -4.562 -13.485 1.00 95.56 370 VAL A C 1
ATOM 2886 O O . VAL A 1 370 ? 8.732 -5.465 -13.806 1.00 95.56 370 VAL A O 1
ATOM 2889 N N . ILE A 1 371 ? 10.825 -4.648 -13.680 1.00 95.88 371 ILE A N 1
ATOM 2890 C CA . ILE A 1 371 ? 11.452 -5.824 -14.308 1.00 95.88 371 ILE A CA 1
ATOM 2891 C C . ILE A 1 371 ? 11.213 -7.069 -13.458 1.00 95.88 371 ILE A C 1
ATOM 2893 O O . ILE A 1 371 ? 11.010 -8.152 -13.996 1.00 95.88 371 ILE A O 1
ATOM 2897 N N . GLN A 1 372 ? 11.241 -6.930 -12.138 1.00 97.38 372 GLN A N 1
ATOM 2898 C CA . GLN A 1 372 ? 11.010 -8.046 -11.244 1.00 97.38 372 GLN A CA 1
ATOM 2899 C C . GLN A 1 372 ? 9.560 -8.546 -11.314 1.00 97.38 372 GLN A C 1
ATOM 2901 O O . GLN A 1 372 ? 9.326 -9.745 -11.463 1.00 97.38 372 GLN A O 1
ATOM 2906 N N . ALA A 1 373 ? 8.590 -7.634 -11.237 1.00 97.38 373 ALA A N 1
ATOM 2907 C CA . ALA A 1 373 ? 7.171 -7.966 -11.217 1.00 97.38 373 ALA A CA 1
ATOM 2908 C C . ALA A 1 373 ? 6.672 -8.502 -12.567 1.00 97.38 373 ALA A C 1
ATOM 2910 O O . ALA A 1 373 ? 5.939 -9.489 -12.585 1.00 97.38 373 ALA A O 1
ATOM 2911 N N . LEU A 1 374 ? 7.102 -7.890 -13.678 1.00 95.75 374 LEU A N 1
ATOM 2912 C CA . LEU A 1 374 ? 6.543 -8.107 -15.025 1.00 95.75 374 LEU A CA 1
ATOM 2913 C C . LEU A 1 374 ? 7.524 -8.755 -16.014 1.00 95.75 374 LEU A C 1
ATOM 2915 O O . LEU A 1 374 ? 7.179 -9.070 -17.152 1.00 95.75 374 LEU A O 1
ATOM 2919 N N . GLY A 1 375 ? 8.784 -8.922 -15.618 1.00 94.25 375 GLY A N 1
ATOM 2920 C CA . GLY A 1 375 ? 9.849 -9.283 -16.541 1.00 94.25 375 GLY A CA 1
ATOM 2921 C C . GLY A 1 375 ? 10.280 -8.089 -17.394 1.00 94.25 375 GLY A C 1
ATOM 2922 O O . GLY A 1 375 ? 9.834 -6.955 -17.238 1.00 94.25 375 GLY A O 1
ATOM 2923 N N . ASN A 1 376 ? 11.191 -8.340 -18.331 1.00 86.94 376 ASN A N 1
ATOM 2924 C CA . ASN A 1 376 ? 11.678 -7.319 -19.265 1.00 86.94 376 ASN A CA 1
ATOM 2925 C C . ASN A 1 376 ? 11.117 -7.492 -20.687 1.00 86.94 376 ASN A C 1
ATOM 2927 O O . ASN A 1 376 ? 11.653 -6.907 -21.630 1.00 86.94 376 ASN A O 1
ATOM 2931 N N . GLY A 1 377 ? 10.091 -8.337 -20.855 1.00 77.38 377 GLY A N 1
ATOM 2932 C CA . GLY A 1 377 ? 9.396 -8.577 -22.127 1.00 77.38 377 GLY A CA 1
ATOM 2933 C C . GLY A 1 377 ? 10.278 -9.125 -23.258 1.00 77.38 377 GLY A C 1
ATOM 2934 O O . GLY A 1 377 ? 9.888 -9.099 -24.425 1.00 77.38 377 GLY A O 1
ATOM 2935 N N . SER A 1 378 ? 11.490 -9.589 -22.948 1.00 79.38 378 SER A N 1
ATOM 2936 C CA . SER A 1 378 ? 12.468 -10.055 -23.934 1.00 79.38 378 SER A CA 1
ATOM 2937 C C . SER A 1 378 ? 12.647 -11.573 -23.877 1.00 79.38 378 SER A C 1
ATOM 2939 O O . SER A 1 378 ? 12.231 -12.232 -22.929 1.00 79.38 378 SER A O 1
ATOM 2941 N N . LYS A 1 379 ? 13.393 -12.142 -24.837 1.00 77.69 379 LYS A N 1
ATOM 2942 C CA . LYS A 1 379 ? 13.819 -13.558 -24.789 1.00 77.69 379 LYS A CA 1
ATOM 2943 C C . LYS A 1 379 ? 14.589 -13.939 -23.514 1.00 77.69 379 LYS A C 1
ATOM 2945 O O . LYS A 1 379 ? 14.786 -15.123 -23.282 1.00 77.69 379 LYS A O 1
ATOM 2950 N N . SER A 1 380 ? 15.065 -12.961 -22.737 1.00 81.81 380 SER A N 1
ATOM 2951 C CA . SER A 1 380 ? 15.778 -13.191 -21.476 1.00 81.81 380 SER A CA 1
ATOM 2952 C C . SER A 1 380 ? 14.872 -13.316 -20.250 1.00 81.81 380 SER A C 1
ATOM 2954 O O . SER A 1 380 ? 15.396 -13.590 -19.181 1.00 81.81 380 SER A O 1
ATOM 2956 N N . THR A 1 381 ? 13.555 -13.111 -20.388 1.00 90.94 381 THR A N 1
ATOM 2957 C CA . THR A 1 381 ? 12.530 -13.420 -19.372 1.00 90.94 381 THR A CA 1
ATOM 2958 C C . THR A 1 381 ? 11.321 -14.092 -20.048 1.00 90.94 381 THR A C 1
ATOM 2960 O O . THR A 1 381 ? 10.240 -13.514 -20.117 1.00 90.94 381 THR A O 1
ATOM 2963 N N . PRO A 1 382 ? 11.495 -15.299 -20.625 1.00 90.69 382 PRO A N 1
ATOM 2964 C CA . PRO A 1 382 ? 10.455 -15.938 -21.440 1.00 90.69 382 PRO A CA 1
ATOM 2965 C C . PRO A 1 382 ? 9.189 -16.298 -20.650 1.00 90.69 382 PRO A C 1
ATOM 2967 O O . PRO A 1 382 ? 8.111 -16.329 -21.236 1.00 90.69 382 PRO A O 1
ATOM 2970 N N . ASP A 1 383 ? 9.326 -16.530 -19.343 1.00 92.12 383 ASP A N 1
ATOM 2971 C CA . ASP A 1 383 ? 8.229 -16.869 -18.429 1.00 92.12 383 ASP A CA 1
ATOM 2972 C C . ASP A 1 383 ? 7.599 -15.624 -17.766 1.00 92.12 383 ASP A C 1
ATOM 2974 O O . ASP A 1 383 ? 6.778 -15.760 -16.863 1.00 92.12 383 ASP A O 1
ATOM 2978 N N . GLY A 1 384 ? 7.993 -14.414 -18.183 1.00 94.88 384 GLY A N 1
ATOM 2979 C CA . GLY A 1 384 ? 7.553 -13.161 -17.569 1.00 94.88 384 GLY A CA 1
ATOM 2980 C C . GLY A 1 384 ? 8.189 -12.893 -16.202 1.00 94.88 384 GLY A C 1
ATOM 2981 O O . GLY A 1 384 ? 9.255 -13.428 -15.868 1.00 94.88 384 GLY A O 1
ATOM 2982 N N . GLY A 1 385 ? 7.557 -12.011 -15.431 1.00 97.12 385 GLY A N 1
ATOM 2983 C CA . GLY A 1 385 ? 8.001 -11.632 -14.090 1.00 97.12 385 GLY A CA 1
ATOM 2984 C C . GLY A 1 385 ? 7.461 -12.535 -12.987 1.00 97.12 385 GLY A C 1
ATOM 2985 O O . GLY A 1 385 ? 6.913 -13.609 -13.240 1.00 97.12 385 GLY A O 1
ATOM 2986 N N . VAL A 1 386 ? 7.604 -12.088 -11.738 1.00 98.25 386 VAL A N 1
ATOM 2987 C CA . VAL A 1 386 ? 7.028 -12.781 -10.576 1.00 98.25 386 VAL A CA 1
ATOM 2988 C C . VAL A 1 386 ? 5.507 -12.917 -10.726 1.00 98.25 386 VAL A C 1
ATOM 2990 O O . VAL A 1 386 ? 4.972 -13.995 -10.479 1.00 98.25 386 VAL A O 1
ATOM 2993 N N . ASN A 1 387 ? 4.810 -11.872 -11.182 1.00 97.94 387 ASN A N 1
ATOM 2994 C CA . ASN A 1 387 ? 3.349 -11.881 -11.291 1.00 97.94 387 ASN A CA 1
ATOM 2995 C C . ASN A 1 387 ? 2.850 -12.893 -12.335 1.00 97.94 387 ASN A C 1
ATOM 2997 O O . ASN A 1 387 ? 1.910 -13.642 -12.059 1.00 97.94 387 ASN A O 1
ATOM 3001 N N . ASP A 1 388 ? 3.504 -12.968 -13.499 1.00 96.38 388 ASP A N 1
ATOM 3002 C CA . ASP A 1 388 ? 3.175 -13.945 -14.547 1.00 96.38 388 ASP A CA 1
ATOM 3003 C C . ASP A 1 388 ? 3.338 -15.385 -14.051 1.00 96.38 388 ASP A C 1
ATOM 3005 O O . ASP A 1 388 ? 2.494 -16.241 -14.317 1.00 96.38 388 ASP A O 1
ATOM 3009 N N . GLN A 1 389 ? 4.404 -15.646 -13.290 1.00 97.56 389 GLN A N 1
ATOM 3010 C CA . GLN A 1 389 ? 4.717 -16.975 -12.764 1.00 97.56 389 GLN A CA 1
ATOM 3011 C C . GLN A 1 389 ? 3.829 -17.363 -11.571 1.00 97.56 389 GLN A C 1
ATOM 3013 O O . GLN A 1 389 ? 3.523 -18.543 -11.391 1.00 97.56 389 GLN A O 1
ATOM 3018 N N . LEU A 1 390 ? 3.339 -16.391 -10.792 1.00 98.19 390 LEU A N 1
ATOM 3019 C CA . LEU A 1 390 ? 2.412 -16.647 -9.686 1.00 98.19 390 LEU A CA 1
ATOM 3020 C C . LEU A 1 390 ? 0.993 -16.994 -10.145 1.00 98.19 390 LEU A C 1
ATOM 3022 O O . LEU A 1 390 ? 0.308 -17.739 -9.448 1.00 98.19 390 LEU A O 1
ATOM 3026 N N . LEU A 1 391 ? 0.533 -16.518 -11.305 1.00 97.25 391 LEU A N 1
ATOM 3027 C CA . LEU A 1 391 ? -0.806 -16.843 -11.806 1.00 97.25 391 LEU A CA 1
ATOM 3028 C C . LEU A 1 391 ? -1.058 -18.365 -11.947 1.00 97.25 391 LEU A C 1
ATOM 3030 O O . LEU A 1 391 ? -2.021 -18.859 -11.348 1.00 97.25 391 LEU A O 1
ATOM 3034 N N . PRO A 1 392 ? -0.239 -19.152 -12.679 1.00 97.38 392 PRO A N 1
ATOM 3035 C CA . PRO A 1 392 ? -0.426 -20.601 -12.758 1.00 97.38 392 PRO A CA 1
ATOM 3036 C C . PRO A 1 392 ? -0.201 -21.293 -11.407 1.00 97.38 392 PRO A C 1
ATOM 3038 O O . PRO A 1 392 ? -0.868 -22.289 -11.114 1.00 97.38 392 PRO A O 1
ATOM 3041 N N . PHE A 1 393 ? 0.678 -20.755 -10.552 1.00 98.00 393 PHE A N 1
ATOM 3042 C CA . PHE A 1 393 ? 0.828 -21.241 -9.182 1.00 98.00 393 PHE A CA 1
ATOM 3043 C C . PHE A 1 393 ? -0.485 -21.090 -8.402 1.00 98.00 393 PHE A C 1
ATOM 3045 O O . PHE A 1 393 ? -0.992 -22.085 -7.888 1.00 98.00 393 PHE A O 1
ATOM 3052 N N . PHE A 1 394 ? -1.108 -19.908 -8.383 1.00 98.38 394 PHE A N 1
ATOM 3053 C CA . PHE A 1 394 ? -2.398 -19.686 -7.724 1.00 98.38 394 PHE A CA 1
ATOM 3054 C C . PHE A 1 394 ? -3.489 -20.598 -8.283 1.00 98.38 394 PHE A C 1
ATOM 3056 O O . PHE A 1 394 ? -4.222 -21.216 -7.516 1.00 98.38 394 PHE A O 1
ATOM 3063 N N . GLN A 1 395 ? -3.554 -20.795 -9.600 1.00 96.88 395 GLN A N 1
ATOM 3064 C CA . GLN A 1 395 ? -4.506 -21.740 -10.197 1.00 96.88 395 GLN A CA 1
ATOM 3065 C C . GLN A 1 395 ? -4.353 -23.170 -9.649 1.00 96.88 395 GLN A C 1
ATOM 3067 O O . GLN A 1 395 ? -5.352 -23.886 -9.541 1.00 96.88 395 GLN A O 1
ATOM 3072 N N . SER A 1 396 ? -3.136 -23.575 -9.268 1.00 97.12 396 SER A N 1
ATOM 3073 C CA . SER A 1 396 ? -2.862 -24.870 -8.629 1.00 97.12 396 SER A CA 1
ATOM 3074 C C . SER A 1 396 ? -3.215 -24.928 -7.134 1.00 97.12 396 SER A C 1
ATOM 3076 O O . SER A 1 396 ? -3.350 -26.021 -6.592 1.00 97.12 396 SER A O 1
ATOM 3078 N N . MET A 1 397 ? -3.422 -23.776 -6.489 1.00 96.50 397 MET A N 1
ATOM 3079 C CA . MET A 1 397 ? -3.689 -23.624 -5.051 1.00 96.50 397 MET A CA 1
ATOM 3080 C C . MET A 1 397 ? -5.173 -23.346 -4.747 1.00 96.50 397 MET A C 1
ATOM 3082 O O . MET A 1 397 ? -5.512 -22.771 -3.713 1.00 96.50 397 MET A O 1
ATOM 3086 N N . ARG A 1 398 ? -6.093 -23.719 -5.648 1.00 94.56 398 ARG A N 1
ATOM 3087 C CA . ARG A 1 398 ? -7.537 -23.583 -5.394 1.00 94.56 398 ARG A CA 1
ATOM 3088 C C . ARG A 1 398 ? -7.953 -24.393 -4.163 1.00 94.56 398 ARG A C 1
ATOM 3090 O O . ARG A 1 398 ? -7.642 -25.575 -4.060 1.00 94.56 398 ARG A O 1
ATOM 3097 N N . GLY A 1 399 ? -8.725 -23.763 -3.288 1.00 92.06 399 GLY A N 1
ATOM 3098 C CA . GLY A 1 399 ? -9.169 -24.289 -1.999 1.00 92.06 399 GLY A CA 1
ATOM 3099 C C . GLY A 1 399 ? -8.206 -24.006 -0.845 1.00 92.06 399 GLY A C 1
ATOM 3100 O O . GLY A 1 399 ? -8.525 -24.351 0.290 1.00 92.06 399 GLY A O 1
ATOM 3101 N N . GLU A 1 400 ? -7.050 -23.387 -1.107 1.00 94.06 400 GLU A N 1
ATOM 3102 C CA . GLU A 1 400 ? -6.008 -23.187 -0.101 1.00 94.06 400 GLU A CA 1
ATOM 3103 C C . GLU A 1 400 ? -5.981 -21.762 0.459 1.00 94.06 400 GLU A C 1
ATOM 3105 O O . GLU A 1 400 ? -6.263 -20.766 -0.219 1.00 94.06 400 GLU A O 1
ATOM 3110 N N . ARG A 1 401 ? -5.578 -21.670 1.727 1.00 95.19 401 ARG A N 1
ATOM 3111 C CA . ARG A 1 401 ? -5.323 -20.413 2.426 1.00 95.19 401 ARG A CA 1
ATOM 3112 C C . ARG A 1 401 ? -3.848 -20.036 2.276 1.00 95.19 401 ARG A C 1
ATOM 3114 O O . ARG A 1 401 ? -2.975 -20.759 2.734 1.00 95.19 401 ARG A O 1
ATOM 3121 N N . LEU A 1 402 ? -3.580 -18.877 1.693 1.00 97.06 402 LEU A N 1
ATOM 3122 C CA . LEU A 1 402 ? -2.249 -18.322 1.458 1.00 97.06 402 LEU A CA 1
ATOM 3123 C C . LEU A 1 402 ? -1.932 -17.096 2.336 1.00 97.06 402 LEU A C 1
ATOM 3125 O O . LEU A 1 402 ? -0.768 -16.723 2.459 1.00 97.06 402 LEU A O 1
ATOM 3129 N N . GLY A 1 403 ? -2.941 -16.490 2.972 1.00 97.62 403 GLY A N 1
ATOM 3130 C CA . GLY A 1 403 ? -2.767 -15.315 3.831 1.00 97.62 403 GLY A CA 1
ATOM 3131 C C . GLY A 1 403 ? -2.689 -14.003 3.045 1.00 97.62 403 GLY A C 1
ATOM 3132 O O . GLY A 1 403 ? -3.394 -13.815 2.053 1.00 97.62 403 GLY A O 1
ATOM 3133 N N . ILE A 1 404 ? -1.853 -13.071 3.503 1.00 98.81 404 ILE A N 1
ATOM 3134 C CA . ILE A 1 404 ? -1.615 -11.792 2.825 1.00 98.81 404 ILE A CA 1
ATOM 3135 C C . ILE A 1 404 ? -0.538 -11.978 1.754 1.00 98.81 404 ILE A C 1
ATOM 3137 O O . ILE A 1 404 ? 0.530 -12.520 2.050 1.00 98.81 404 ILE A O 1
ATOM 3141 N N . VAL A 1 405 ? -0.782 -11.474 0.541 1.00 98.88 405 VAL A N 1
ATOM 3142 C CA . VAL A 1 405 ? 0.229 -11.417 -0.529 1.00 98.88 405 VAL A CA 1
ATOM 3143 C C . VAL A 1 405 ? 0.361 -9.991 -1.051 1.00 98.88 405 VAL A C 1
ATOM 3145 O O . VAL A 1 405 ? -0.611 -9.427 -1.544 1.00 98.88 405 VAL A O 1
ATOM 3148 N N . MET A 1 406 ? 1.556 -9.411 -0.923 1.00 98.81 406 MET A N 1
ATOM 3149 C CA . MET A 1 406 ? 1.873 -8.048 -1.356 1.00 98.81 406 MET A CA 1
ATOM 3150 C C . MET A 1 406 ? 2.471 -8.064 -2.761 1.00 98.81 406 MET A C 1
ATOM 3152 O O . MET A 1 406 ? 3.521 -8.669 -2.971 1.00 98.81 406 MET A O 1
ATOM 3156 N N . PHE A 1 407 ? 1.831 -7.385 -3.705 1.00 98.62 407 PHE A N 1
ATOM 3157 C CA . PHE A 1 407 ? 2.252 -7.315 -5.103 1.00 98.62 407 PHE A CA 1
ATOM 3158 C C . PHE A 1 407 ? 2.856 -5.950 -5.448 1.00 98.62 407 PHE A C 1
ATOM 3160 O O . PHE A 1 407 ? 2.425 -4.924 -4.915 1.00 98.62 407 PHE A O 1
ATOM 3167 N N . ASP A 1 408 ? 3.782 -5.943 -6.404 1.00 98.50 408 ASP A N 1
ATOM 3168 C CA . ASP A 1 408 ? 4.114 -4.773 -7.226 1.00 98.50 408 ASP A CA 1
ATOM 3169 C C . ASP A 1 408 ? 3.398 -4.918 -8.573 1.00 98.50 408 ASP A C 1
ATOM 3171 O O . ASP A 1 408 ? 3.281 -6.038 -9.069 1.00 98.50 408 ASP A O 1
ATOM 3175 N N . PHE A 1 409 ? 2.912 -3.820 -9.160 1.00 97.56 409 PHE A N 1
ATOM 3176 C CA . PHE A 1 409 ? 2.263 -3.809 -10.488 1.00 97.56 409 PHE A CA 1
ATOM 3177 C C . PHE A 1 409 ? 1.190 -4.901 -10.669 1.00 97.56 409 PHE A C 1
ATOM 3179 O O . PHE A 1 409 ? 1.190 -5.668 -11.634 1.00 97.56 409 PHE A O 1
ATOM 3186 N N . TYR A 1 410 ? 0.290 -5.007 -9.689 1.00 95.56 410 TYR A N 1
ATOM 3187 C CA . TYR A 1 410 ? -0.674 -6.109 -9.588 1.00 95.56 410 TYR A CA 1
ATOM 3188 C C . TYR A 1 410 ? -1.641 -6.219 -10.783 1.00 95.56 410 TYR A C 1
ATOM 3190 O O . TYR A 1 410 ? -2.204 -7.290 -11.003 1.00 95.56 410 TYR A O 1
ATOM 3198 N N . ASP A 1 411 ? -1.882 -5.123 -11.513 1.00 92.19 411 ASP A N 1
ATOM 3199 C CA . ASP A 1 411 ? -2.918 -5.022 -12.546 1.00 92.19 411 ASP A CA 1
ATOM 3200 C C . ASP A 1 411 ? -2.427 -5.317 -13.969 1.00 92.19 411 ASP A C 1
ATOM 3202 O O . ASP A 1 411 ? -3.248 -5.485 -14.870 1.00 92.19 411 ASP A O 1
ATOM 3206 N N . ASP A 1 412 ? -1.113 -5.418 -14.181 1.00 91.69 412 ASP A N 1
ATOM 3207 C CA . ASP A 1 412 ? -0.546 -5.756 -15.492 1.00 91.69 412 ASP A CA 1
ATOM 3208 C C . ASP A 1 412 ? -0.846 -7.216 -15.891 1.00 91.69 412 ASP A C 1
ATOM 3210 O O . ASP A 1 412 ? -0.975 -7.531 -17.076 1.00 91.69 412 ASP A O 1
ATOM 3214 N N . VAL A 1 413 ? -1.055 -8.102 -14.907 1.00 90.31 413 VAL A N 1
ATOM 3215 C CA . VAL A 1 413 ? -1.558 -9.468 -15.116 1.00 90.31 413 VAL A CA 1
ATOM 3216 C C . VAL A 1 413 ? -3.036 -9.520 -14.719 1.00 90.31 413 VAL A C 1
ATOM 3218 O O . VAL A 1 413 ? -3.376 -9.758 -13.563 1.00 90.31 413 VAL A O 1
ATOM 3221 N N . VAL A 1 414 ? -3.924 -9.323 -15.700 1.00 88.81 414 VAL A N 1
ATOM 3222 C CA . VAL A 1 414 ? -5.381 -9.111 -15.514 1.00 88.81 414 VAL A CA 1
ATOM 3223 C C . VAL A 1 414 ? -6.051 -10.105 -14.552 1.00 88.81 414 VAL A C 1
ATOM 3225 O O . VAL A 1 414 ? -6.858 -9.711 -13.716 1.00 88.81 414 VAL A O 1
ATOM 3228 N N . GLU A 1 415 ? -5.720 -11.394 -14.646 1.00 92.94 415 GLU A N 1
ATOM 3229 C CA . GLU A 1 415 ? -6.366 -12.455 -13.858 1.00 92.94 415 GLU A CA 1
ATOM 3230 C C . GLU A 1 415 ? -5.692 -12.726 -12.504 1.00 92.94 415 GLU A C 1
ATOM 3232 O O . GLU A 1 415 ? -6.151 -13.599 -11.767 1.00 92.94 415 GLU A O 1
ATOM 3237 N N . LEU A 1 416 ? -4.619 -12.012 -12.146 1.00 95.94 416 LEU A N 1
ATOM 3238 C CA . LEU A 1 416 ? -3.828 -12.291 -10.943 1.00 95.94 416 LEU A CA 1
ATOM 3239 C C . LEU A 1 416 ? -4.650 -12.126 -9.659 1.00 95.94 416 LEU A C 1
ATOM 3241 O O . LEU A 1 416 ? -4.832 -13.090 -8.911 1.00 95.94 416 LEU A O 1
ATOM 3245 N N . VAL A 1 417 ? -5.179 -10.922 -9.422 1.00 96.38 417 VAL A N 1
ATOM 3246 C CA . VAL A 1 417 ? -5.984 -10.618 -8.228 1.00 96.38 417 VAL A CA 1
ATOM 3247 C C . VAL A 1 417 ? -7.322 -11.369 -8.229 1.00 96.38 417 VAL A C 1
ATOM 3249 O O . VAL A 1 417 ? -7.625 -11.990 -7.208 1.00 96.38 417 VAL A O 1
ATOM 3252 N N . PRO A 1 418 ? -8.097 -11.424 -9.334 1.00 95.06 418 PRO A N 1
ATOM 3253 C CA . PRO A 1 418 ? -9.313 -12.238 -9.385 1.00 95.06 418 PRO A CA 1
ATOM 3254 C C . PRO A 1 418 ? -9.067 -13.723 -9.082 1.00 95.06 418 PRO A C 1
ATOM 3256 O O . PRO A 1 418 ? -9.820 -14.328 -8.317 1.00 95.06 418 PRO A O 1
ATOM 3259 N N . THR A 1 419 ? -7.990 -14.312 -9.619 1.00 96.56 419 THR A N 1
ATOM 3260 C CA . THR A 1 419 ? -7.625 -15.707 -9.321 1.00 96.56 419 THR A CA 1
ATOM 3261 C C . THR A 1 419 ? -7.278 -15.877 -7.848 1.00 96.56 419 THR A C 1
ATOM 3263 O O . THR A 1 419 ? -7.740 -16.839 -7.239 1.00 96.56 419 THR A O 1
ATOM 3266 N N . PHE A 1 420 ? -6.504 -14.952 -7.271 1.00 97.44 420 PHE A N 1
ATOM 3267 C CA . PHE A 1 420 ? -6.105 -14.989 -5.864 1.00 97.44 420 PHE A CA 1
ATOM 3268 C C . PHE A 1 420 ? -7.303 -14.873 -4.903 1.00 97.44 420 PHE A C 1
ATOM 3270 O O . PHE A 1 420 ? -7.424 -15.662 -3.964 1.00 97.44 420 PHE A O 1
ATOM 3277 N N . LEU A 1 421 ? -8.229 -13.946 -5.169 1.00 95.50 421 LEU A N 1
ATOM 3278 C CA . LEU A 1 421 ? -9.477 -13.804 -4.408 1.00 95.50 421 LEU A CA 1
ATOM 3279 C C . LEU A 1 421 ? -10.368 -15.049 -4.543 1.00 95.50 421 LEU A C 1
ATOM 3281 O O . LEU A 1 421 ? -10.983 -15.488 -3.576 1.00 95.50 421 LEU A O 1
ATOM 3285 N N . GLY A 1 422 ? -10.395 -15.662 -5.729 1.00 94.06 422 GLY A N 1
ATOM 3286 C CA . GLY A 1 422 ? -11.172 -16.867 -6.015 1.00 94.06 422 GLY A CA 1
ATOM 3287 C C . GLY A 1 422 ? -10.582 -18.177 -5.479 1.00 94.06 422 GLY A C 1
ATOM 3288 O O . GLY A 1 422 ? -11.156 -19.237 -5.745 1.00 94.06 422 GLY A O 1
ATOM 3289 N N . LEU A 1 423 ? -9.447 -18.147 -4.767 1.00 94.19 423 LEU A N 1
ATOM 3290 C CA . LEU A 1 423 ? -8.813 -19.360 -4.240 1.00 94.19 423 LEU A CA 1
ATOM 3291 C C . LEU A 1 423 ? -9.640 -20.023 -3.147 1.00 94.19 423 LEU A C 1
ATOM 3293 O O . LEU A 1 423 ? -9.753 -21.243 -3.152 1.00 94.19 423 LEU A O 1
ATOM 3297 N N . LEU A 1 424 ? -10.210 -19.244 -2.229 1.00 89.88 424 LEU A N 1
ATOM 3298 C CA . LEU A 1 424 ? -10.897 -19.770 -1.055 1.00 89.88 424 LEU A CA 1
ATOM 3299 C C . LEU A 1 424 ? -12.305 -19.187 -0.965 1.00 89.88 424 LEU A C 1
ATOM 3301 O O . LEU A 1 424 ? -12.470 -17.983 -0.773 1.00 89.88 424 LEU A O 1
ATOM 3305 N N . ALA A 1 425 ? -13.321 -20.044 -1.081 1.00 86.81 425 ALA A N 1
ATOM 3306 C CA . ALA A 1 425 ? -14.707 -19.596 -1.036 1.00 86.81 425 ALA A CA 1
ATOM 3307 C C . ALA A 1 425 ? -15.094 -19.072 0.367 1.00 86.81 425 ALA A C 1
ATOM 3309 O O . ALA A 1 425 ? -14.587 -19.583 1.371 1.00 86.81 425 ALA A O 1
ATOM 3310 N N . PRO A 1 426 ? -16.045 -18.122 0.468 1.00 86.31 426 PRO A N 1
ATOM 3311 C CA . PRO A 1 426 ? -16.470 -17.550 1.750 1.00 86.31 426 PRO A CA 1
ATOM 3312 C C . PRO A 1 426 ? -16.933 -18.561 2.811 1.00 86.31 426 PRO A C 1
ATOM 3314 O O . PRO A 1 426 ? -16.656 -18.401 3.996 1.00 86.31 426 PRO A O 1
ATOM 3317 N N . ASP A 1 427 ? -17.597 -19.647 2.409 1.00 82.06 427 ASP A N 1
ATOM 3318 C CA . ASP A 1 427 ? -18.026 -20.700 3.346 1.00 82.06 427 ASP A CA 1
ATOM 3319 C C . ASP A 1 427 ? -16.871 -21.619 3.786 1.00 82.06 427 ASP A C 1
ATOM 3321 O O . ASP A 1 427 ? -16.960 -22.331 4.791 1.00 82.06 427 ASP A O 1
ATOM 3325 N N . GLU A 1 428 ? -15.774 -21.640 3.029 1.00 79.81 428 GLU A N 1
ATOM 3326 C CA . GLU A 1 428 ? -14.600 -22.459 3.325 1.00 79.81 428 GLU A CA 1
ATOM 3327 C C . GLU A 1 428 ? -13.643 -21.755 4.289 1.00 79.81 428 GLU A C 1
ATOM 3329 O O . GLU A 1 428 ? -13.042 -22.432 5.123 1.00 79.81 428 GLU A O 1
ATOM 3334 N N . SER A 1 429 ? -13.575 -20.419 4.278 1.00 74.00 429 SER A N 1
ATOM 3335 C CA . SER A 1 429 ? -12.774 -19.651 5.246 1.00 74.00 429 SER A CA 1
ATOM 3336 C C . SER A 1 429 ? -13.247 -19.849 6.691 1.00 74.00 429 SER A C 1
ATOM 3338 O O . SER A 1 429 ? -12.435 -19.895 7.615 1.00 74.00 429 SER A O 1
ATOM 3340 N N . VAL A 1 430 ? -14.549 -20.073 6.904 1.00 68.56 430 VAL A N 1
ATOM 3341 C CA . VAL A 1 430 ? -15.118 -20.372 8.232 1.00 68.56 430 VAL A CA 1
ATOM 3342 C C . VAL A 1 430 ? -14.653 -21.732 8.764 1.00 68.56 430 VAL A C 1
ATOM 3344 O O . VAL A 1 430 ? -14.542 -21.916 9.977 1.00 68.56 430 VAL A O 1
ATOM 3347 N N . ARG A 1 431 ? -14.318 -22.699 7.893 1.00 66.62 431 ARG A N 1
ATOM 3348 C CA . ARG A 1 431 ? -13.828 -24.024 8.328 1.00 66.62 431 ARG A CA 1
ATOM 3349 C C . ARG A 1 431 ? -12.498 -23.938 9.071 1.00 66.62 431 ARG A C 1
ATOM 3351 O O . ARG A 1 431 ? -12.239 -24.790 9.921 1.00 66.62 431 ARG A O 1
ATOM 3358 N N . PHE A 1 432 ? -11.695 -22.915 8.788 1.00 59.84 432 PHE A N 1
ATOM 3359 C CA . PHE A 1 432 ? -10.483 -22.624 9.546 1.00 59.84 432 PHE A CA 1
ATOM 3360 C C . PHE A 1 432 ? -10.822 -22.042 10.927 1.00 59.84 432 PHE A C 1
ATOM 3362 O O . PHE A 1 432 ? -10.242 -22.465 11.918 1.00 59.84 432 PHE A O 1
ATOM 3369 N N . SER A 1 433 ? -11.851 -21.192 11.039 1.00 50.62 433 SER A N 1
ATOM 3370 C CA . SER A 1 433 ? -12.339 -20.683 12.335 1.00 50.62 433 SER A CA 1
ATOM 3371 C C . SER A 1 433 ? -13.056 -21.750 13.193 1.00 50.62 433 SER A C 1
ATOM 3373 O O . SER A 1 433 ? -13.100 -21.650 14.418 1.00 50.62 433 SER A O 1
ATOM 3375 N N . GLY A 1 434 ? -13.634 -22.788 12.575 1.00 40.94 434 GLY A N 1
ATOM 3376 C CA . GLY A 1 434 ? -14.546 -23.748 13.216 1.00 40.94 434 GLY A CA 1
ATOM 3377 C C . GLY A 1 434 ? -13.918 -24.935 13.963 1.00 40.94 434 GLY A C 1
ATOM 3378 O O . GLY A 1 434 ? -14.648 -25.684 14.623 1.00 40.94 434 GLY A O 1
ATOM 3379 N N . LYS A 1 435 ? -12.591 -25.136 13.919 1.00 38.78 435 LYS A N 1
ATOM 3380 C CA . LYS A 1 435 ? -11.945 -26.274 14.614 1.00 38.78 435 LYS A CA 1
ATOM 3381 C C . LYS A 1 435 ? -12.027 -26.204 16.146 1.00 38.78 435 LYS A C 1
ATOM 3383 O O . LYS A 1 435 ? -11.835 -27.231 16.793 1.00 38.78 435 LYS A O 1
ATOM 3388 N N . HIS A 1 436 ? -12.393 -25.058 16.723 1.00 37.81 436 HIS A N 1
ATOM 3389 C CA . HIS A 1 436 ? -12.557 -24.907 18.171 1.00 37.81 436 HIS A CA 1
ATOM 3390 C C . HIS A 1 436 ? -13.986 -25.093 18.708 1.00 37.81 436 HIS A C 1
ATOM 3392 O O . HIS A 1 436 ? -14.149 -25.150 19.924 1.00 37.81 436 HIS A O 1
ATOM 3398 N N . ILE A 1 437 ? -15.014 -25.244 17.859 1.00 37.00 437 ILE A N 1
ATOM 3399 C CA . ILE A 1 437 ? -16.415 -25.321 18.333 1.00 37.00 437 ILE A CA 1
ATOM 3400 C C . ILE A 1 437 ? -17.136 -26.620 17.924 1.00 37.00 437 ILE A C 1
ATOM 3402 O O . ILE A 1 437 ? -18.019 -27.070 18.649 1.00 37.00 437 ILE A O 1
ATOM 3406 N N . CYS A 1 438 ? -16.731 -27.301 16.845 1.00 26.20 438 CYS A N 1
ATOM 3407 C CA . CYS A 1 438 ? -17.529 -28.405 16.278 1.00 26.20 438 CYS A CA 1
ATOM 3408 C C . CYS A 1 438 ? -16.917 -29.817 16.378 1.00 26.20 438 CYS A C 1
ATOM 3410 O O . CYS A 1 438 ? -17.420 -30.742 15.744 1.00 26.20 438 CYS A O 1
ATOM 3412 N N . CYS A 1 439 ? -15.884 -30.040 17.197 1.00 25.61 439 CYS A N 1
ATOM 3413 C CA . CYS A 1 439 ? -15.376 -31.396 17.480 1.00 25.61 439 CYS A CA 1
ATOM 3414 C C . CYS A 1 439 ? -16.066 -32.066 18.684 1.00 25.61 439 CYS A C 1
ATOM 3416 O O . CYS A 1 439 ? -15.455 -32.842 19.414 1.00 25.61 439 CYS A O 1
ATOM 3418 N N . ALA A 1 440 ? -17.359 -31.801 18.870 1.00 29.08 440 ALA A N 1
ATOM 3419 C CA . ALA A 1 440 ? -18.245 -32.637 19.666 1.00 29.08 440 ALA A CA 1
ATOM 3420 C C . ALA A 1 440 ? -19.535 -32.864 18.865 1.00 29.08 440 ALA A C 1
ATOM 3422 O O . ALA A 1 440 ? -20.426 -32.024 18.857 1.00 29.08 440 ALA A O 1
ATOM 3423 N N . ASN A 1 441 ? -19.612 -34.027 18.215 1.00 29.09 441 ASN A N 1
ATOM 3424 C CA . ASN A 1 441 ? -20.788 -34.592 17.542 1.00 29.09 441 ASN A CA 1
ATOM 3425 C C . ASN A 1 441 ? -21.188 -33.964 16.194 1.00 29.09 441 ASN A C 1
ATOM 3427 O O . ASN A 1 441 ? -22.045 -33.093 16.151 1.00 29.09 441 ASN A O 1
ATOM 3431 N N . PHE A 1 442 ? -20.692 -34.521 15.084 1.00 25.67 442 PHE A N 1
ATOM 3432 C CA . PHE A 1 442 ? -21.537 -35.284 14.147 1.00 25.67 442 PHE A CA 1
ATOM 3433 C C . PHE A 1 442 ? -20.697 -35.853 12.992 1.00 25.67 442 PHE A C 1
ATOM 3435 O O . PHE A 1 442 ? -20.214 -35.135 12.119 1.00 25.67 442 PHE A O 1
ATOM 3442 N N . GLU A 1 443 ? -20.572 -37.177 12.955 1.00 28.77 443 GLU A N 1
ATOM 3443 C CA . GLU A 1 443 ? -20.276 -37.910 11.729 1.00 28.77 443 GLU A CA 1
ATOM 3444 C C . GLU A 1 443 ? -21.527 -37.890 10.837 1.00 28.77 443 GLU A C 1
ATOM 3446 O O . GLU A 1 443 ? -22.564 -38.424 11.213 1.00 28.77 443 GLU A O 1
ATOM 3451 N N . SER A 1 444 ? -21.456 -37.306 9.640 1.00 29.11 444 SER A N 1
ATOM 3452 C CA . SER A 1 444 ? -21.821 -38.015 8.403 1.00 29.11 444 SER A CA 1
ATOM 3453 C C . SER A 1 444 ? -21.598 -37.132 7.172 1.00 29.11 444 SER A C 1
ATOM 3455 O O . SER A 1 444 ? -22.090 -36.014 7.051 1.00 29.11 444 SER A O 1
ATOM 3457 N N . ARG A 1 445 ? -20.842 -37.674 6.216 1.00 31.25 445 ARG A N 1
ATOM 3458 C CA . ARG A 1 445 ? -20.776 -37.188 4.836 1.00 31.25 445 ARG A CA 1
ATOM 3459 C C . ARG A 1 445 ? -22.044 -37.621 4.108 1.00 31.25 445 ARG A C 1
ATOM 3461 O O . ARG A 1 445 ? -22.321 -38.818 4.100 1.00 31.25 445 ARG A O 1
ATOM 3468 N N . SER A 1 446 ? -22.719 -36.717 3.393 1.00 27.72 446 SER A N 1
ATOM 3469 C CA . SER A 1 446 ? -23.498 -37.059 2.189 1.00 27.72 446 SER A CA 1
ATOM 3470 C C . SER A 1 446 ? -23.892 -35.834 1.350 1.00 27.72 446 SER A C 1
ATOM 3472 O O . SER A 1 446 ? -24.711 -35.029 1.761 1.00 27.72 446 SER A O 1
ATOM 3474 N N . ARG A 1 447 ? -23.299 -35.770 0.147 1.00 28.17 447 ARG A N 1
ATOM 3475 C CA . ARG A 1 447 ? -23.843 -35.338 -1.162 1.00 28.17 447 ARG A CA 1
ATOM 3476 C C . ARG A 1 447 ? -24.918 -34.237 -1.194 1.00 28.17 447 ARG A C 1
ATOM 3478 O O . ARG A 1 447 ? -26.060 -34.512 -0.855 1.00 28.17 447 ARG A O 1
ATOM 3485 N N . CYS A 1 448 ? -24.630 -33.144 -1.910 1.00 23.52 448 CYS A N 1
ATOM 3486 C CA . CYS A 1 448 ? -25.649 -32.444 -2.701 1.00 23.52 448 CYS A CA 1
ATOM 3487 C C . CYS A 1 448 ? -25.120 -32.040 -4.086 1.00 23.52 448 CYS A C 1
ATOM 3489 O O . CYS A 1 448 ? -23.985 -31.601 -4.243 1.00 23.52 448 CYS A O 1
ATOM 3491 N N . ARG A 1 449 ? -25.960 -32.304 -5.092 1.00 24.09 449 ARG A N 1
ATOM 3492 C CA . ARG A 1 449 ? -25.742 -32.157 -6.537 1.00 24.09 449 ARG A CA 1
ATOM 3493 C C . ARG A 1 449 ? -25.998 -30.719 -6.990 1.00 24.09 449 ARG A C 1
ATOM 3495 O O . ARG A 1 449 ? -26.952 -30.100 -6.535 1.00 24.09 449 ARG A O 1
ATOM 3502 N N . CYS A 1 450 ? -25.219 -30.272 -7.974 1.00 22.31 450 CYS A N 1
ATOM 3503 C CA . CYS A 1 450 ? -25.503 -29.113 -8.817 1.00 22.31 450 CYS A CA 1
ATOM 3504 C C . CYS A 1 450 ? -26.832 -29.264 -9.578 1.00 22.31 450 CYS A C 1
ATOM 3506 O O . CYS A 1 450 ? -27.100 -30.327 -10.142 1.00 22.31 450 CYS A O 1
ATOM 3508 N N . PHE A 1 451 ? -27.599 -28.176 -9.672 1.00 23.06 451 PHE A N 1
ATOM 3509 C CA . PHE A 1 451 ? -28.642 -27.989 -10.680 1.00 23.06 451 PHE A CA 1
ATOM 3510 C C . PHE A 1 451 ? -28.422 -26.642 -11.382 1.00 23.06 451 PHE A C 1
ATOM 3512 O O . PHE A 1 451 ? -28.615 -25.582 -10.797 1.00 23.06 451 PHE A O 1
ATOM 3519 N N . LEU A 1 452 ? -27.991 -26.723 -12.641 1.00 23.39 452 LEU A N 1
ATOM 3520 C CA . LEU A 1 452 ? -28.031 -25.654 -13.638 1.00 23.39 452 LEU A CA 1
ATOM 3521 C C . LEU A 1 452 ? -29.455 -25.563 -14.200 1.00 23.39 452 LEU A C 1
ATOM 3523 O O . LEU A 1 452 ? -30.015 -26.591 -14.586 1.00 23.39 452 LEU A O 1
ATOM 3527 N N . LEU A 1 453 ? -30.002 -24.353 -14.334 1.00 23.38 453 LEU A N 1
ATOM 3528 C CA . LEU A 1 453 ? -31.142 -24.080 -15.212 1.00 23.38 453 LEU A CA 1
ATOM 3529 C C . LEU A 1 453 ? -30.886 -22.816 -16.045 1.00 23.38 453 LEU A C 1
ATOM 3531 O O . LEU A 1 453 ? -30.441 -21.790 -15.543 1.00 23.38 453 LEU A O 1
ATOM 3535 N N . HIS A 1 454 ? -31.151 -22.956 -17.342 1.00 24.05 454 HIS A N 1
ATOM 3536 C CA . HIS A 1 454 ? -30.998 -21.983 -18.420 1.00 24.05 454 HIS A CA 1
ATOM 3537 C C . HIS A 1 454 ? -32.372 -21.412 -18.842 1.00 24.05 454 HIS A C 1
ATOM 3539 O O . HIS A 1 454 ? -33.339 -22.165 -18.927 1.00 24.05 454 HIS A O 1
ATOM 3545 N N . ASN A 1 455 ? -32.344 -20.141 -19.271 1.00 25.20 455 ASN A N 1
ATOM 3546 C CA . ASN A 1 455 ? -33.049 -19.503 -20.406 1.00 25.20 455 ASN A CA 1
ATOM 3547 C C . ASN A 1 455 ? -34.481 -18.900 -20.339 1.00 25.20 455 ASN A C 1
ATOM 3549 O O . ASN A 1 455 ? -35.463 -19.600 -20.103 1.00 25.20 455 ASN A O 1
ATOM 3553 N N . ASN A 1 456 ? -34.509 -17.645 -20.860 1.00 25.17 456 ASN A N 1
ATOM 3554 C CA . ASN A 1 456 ? -35.462 -16.934 -21.764 1.00 25.17 456 ASN A CA 1
ATOM 3555 C C . ASN A 1 456 ? -36.514 -15.944 -21.189 1.00 25.17 456 ASN A C 1
ATOM 3557 O O . ASN A 1 456 ? -37.049 -16.207 -20.118 1.00 25.17 456 ASN A O 1
ATOM 3561 N N . PRO A 1 457 ? -37.005 -14.942 -21.978 1.00 34.09 457 PRO A N 1
ATOM 3562 C CA . PRO A 1 457 ? -36.328 -14.044 -22.946 1.00 34.09 457 PRO A CA 1
ATOM 3563 C C . PRO A 1 457 ? -36.832 -12.556 -22.940 1.00 34.09 457 PRO A C 1
ATOM 3565 O O . PRO A 1 457 ? -37.743 -12.181 -22.211 1.00 34.09 457 PRO A O 1
ATOM 3568 N N . CYS A 1 458 ? -36.214 -11.746 -23.818 1.00 20.31 458 CYS A N 1
ATOM 3569 C CA . CYS A 1 458 ? -36.452 -10.365 -24.298 1.00 20.31 458 CYS A CA 1
ATOM 3570 C C . CYS A 1 458 ? -37.792 -9.626 -24.053 1.00 20.31 458 CYS A C 1
ATOM 3572 O O . CYS A 1 458 ? -38.862 -10.132 -24.381 1.00 20.31 458 CYS A O 1
ATOM 3574 N N . PHE A 1 459 ? -37.679 -8.319 -23.757 1.00 22.83 459 PHE A N 1
ATOM 3575 C CA . PHE A 1 459 ? -38.588 -7.265 -24.240 1.00 22.83 459 PHE A CA 1
ATOM 3576 C C . PHE A 1 459 ? -37.794 -5.989 -24.578 1.00 22.83 459 PHE A C 1
ATOM 3578 O O . PHE A 1 459 ? -36.977 -5.528 -23.787 1.00 22.83 459 PHE A O 1
ATOM 3585 N N . GLN A 1 460 ? -38.030 -5.450 -25.773 1.00 21.56 460 GLN A N 1
ATOM 3586 C CA . GLN A 1 460 ? -37.377 -4.283 -26.367 1.00 21.56 460 GLN A CA 1
ATOM 3587 C C . GLN A 1 460 ? -38.446 -3.191 -26.528 1.00 21.56 460 GLN A C 1
ATOM 3589 O O . GLN A 1 460 ? -39.534 -3.483 -27.027 1.00 21.56 460 GLN A O 1
ATOM 3594 N N . ILE A 1 461 ? -38.170 -1.959 -26.090 1.00 24.50 461 ILE A N 1
ATOM 3595 C CA . ILE A 1 461 ? -39.014 -0.784 -26.356 1.00 24.50 461 ILE A CA 1
ATOM 3596 C C . ILE A 1 461 ? -38.124 0.310 -26.944 1.00 24.50 461 ILE A C 1
ATOM 3598 O O . ILE A 1 461 ? -37.190 0.779 -26.296 1.00 24.50 461 ILE A O 1
ATOM 3602 N N . ASP A 1 462 ? -38.438 0.690 -28.180 1.00 23.00 462 ASP A N 1
ATOM 3603 C CA . ASP A 1 462 ? -37.884 1.838 -28.887 1.00 23.00 462 ASP A CA 1
ATOM 3604 C C . ASP A 1 462 ? -38.430 3.156 -28.316 1.00 23.00 462 ASP A C 1
ATOM 3606 O O . ASP A 1 462 ? -39.637 3.314 -28.124 1.00 23.00 462 ASP A O 1
ATOM 3610 N N . SER A 1 463 ? -37.562 4.157 -28.162 1.00 26.47 463 SER A N 1
ATOM 3611 C CA . SER A 1 463 ? -37.975 5.563 -28.139 1.00 26.47 463 SER A CA 1
ATOM 3612 C C . SER A 1 463 ? -36.978 6.418 -28.919 1.00 26.47 463 SER A C 1
ATOM 3614 O O . SER A 1 463 ? -35.882 6.724 -28.451 1.00 26.47 463 SER A O 1
ATOM 3616 N N . ALA A 1 464 ? -37.378 6.800 -30.130 1.00 26.73 464 ALA A N 1
ATOM 3617 C CA . ALA A 1 464 ? -36.691 7.755 -30.985 1.00 26.73 464 ALA A CA 1
ATOM 3618 C C . ALA A 1 464 ? -37.142 9.186 -30.648 1.00 26.73 464 ALA A C 1
ATOM 3620 O O . ALA A 1 464 ? -38.325 9.486 -30.775 1.00 26.73 464 ALA A O 1
ATOM 3621 N N . SER A 1 465 ? -36.212 10.068 -30.259 1.00 30.05 465 SER A N 1
ATOM 3622 C CA . SER A 1 465 ? -36.362 11.536 -30.328 1.00 30.05 465 SER A CA 1
ATOM 3623 C C . SER A 1 465 ? -35.084 12.253 -29.848 1.00 30.05 465 SER A C 1
ATOM 3625 O O . SER A 1 465 ? -35.041 12.751 -28.728 1.00 30.05 465 SER A O 1
ATOM 3627 N N . ALA A 1 466 ? -34.044 12.330 -30.689 1.00 30.86 466 ALA A N 1
ATOM 3628 C CA . ALA A 1 466 ? -32.937 13.296 -30.535 1.00 30.86 466 ALA A CA 1
ATOM 3629 C C . ALA A 1 466 ? -32.072 13.379 -31.815 1.00 30.86 466 ALA A C 1
ATOM 3631 O O . ALA A 1 466 ? -30.871 13.132 -31.781 1.00 30.86 466 ALA A O 1
ATOM 3632 N N . SER A 1 467 ? -32.664 13.654 -32.986 1.00 35.19 467 SER A N 1
ATOM 3633 C CA . SER A 1 467 ? -31.937 13.520 -34.269 1.00 35.19 467 SER A CA 1
ATOM 3634 C C . SER A 1 467 ? -31.467 14.829 -34.922 1.00 35.19 467 SER A C 1
ATOM 3636 O O . SER A 1 467 ? -30.705 14.764 -35.881 1.00 35.19 467 SER A O 1
ATOM 3638 N N . SER A 1 468 ? -31.879 16.011 -34.466 1.00 35.38 468 SER A N 1
ATOM 3639 C CA . SER A 1 468 ? -31.612 17.258 -35.211 1.00 35.38 468 SER A CA 1
ATOM 3640 C C . SER A 1 468 ? -30.461 18.108 -34.655 1.00 35.38 468 SER A C 1
ATOM 3642 O O . SER A 1 468 ? -29.780 18.771 -35.434 1.00 35.38 468 SER A O 1
ATOM 3644 N N . SER A 1 469 ? -30.173 18.053 -33.350 1.00 37.50 469 SER A N 1
ATOM 3645 C CA . SER A 1 469 ? -29.082 18.843 -32.743 1.00 37.50 469 SER A CA 1
ATOM 3646 C C . SER A 1 469 ? -27.704 18.177 -32.857 1.00 37.50 469 SER A C 1
ATOM 3648 O O . SER A 1 469 ? -26.697 18.874 -32.969 1.00 37.50 469 SER A O 1
ATOM 3650 N N . ASN A 1 470 ? -27.650 16.841 -32.904 1.00 39.78 470 ASN A N 1
ATOM 3651 C CA . ASN A 1 470 ? -26.386 16.098 -32.991 1.00 39.78 470 ASN A CA 1
ATOM 3652 C C . ASN A 1 470 ? -25.734 16.192 -34.380 1.00 39.78 470 ASN A C 1
ATOM 3654 O O . ASN A 1 470 ? -24.517 16.297 -34.465 1.00 39.78 470 ASN A O 1
ATOM 3658 N N . GLN A 1 471 ? -26.515 16.295 -35.464 1.00 38.69 471 GLN A N 1
ATOM 3659 C CA . GLN A 1 471 ? -25.954 16.422 -36.818 1.00 38.69 471 GLN A CA 1
ATOM 3660 C C . GLN A 1 471 ? -25.171 17.724 -37.033 1.00 38.69 471 GLN A C 1
ATOM 3662 O O . GLN A 1 471 ? -24.126 17.703 -37.677 1.00 38.69 471 GLN A O 1
ATOM 3667 N N . ILE A 1 472 ? -25.637 18.850 -36.478 1.00 40.50 472 ILE A N 1
ATOM 3668 C CA . ILE A 1 472 ? -24.963 20.152 -36.626 1.00 40.50 472 ILE A CA 1
ATOM 3669 C C . ILE A 1 472 ? -23.664 20.184 -35.802 1.00 40.50 472 ILE A C 1
ATOM 3671 O O . ILE A 1 472 ? -22.641 20.698 -36.268 1.00 40.50 472 ILE A O 1
ATOM 3675 N N . ILE A 1 473 ? -23.681 19.582 -34.607 1.00 48.19 473 ILE A N 1
ATOM 3676 C CA . ILE A 1 473 ? -22.518 19.481 -33.717 1.00 48.19 473 ILE A CA 1
ATOM 3677 C C . ILE A 1 473 ? -21.467 18.522 -34.288 1.00 48.19 473 ILE A C 1
ATOM 3679 O O . ILE A 1 473 ? -20.280 18.849 -34.239 1.00 48.19 473 ILE A O 1
ATOM 3683 N N . ASP A 1 474 ? -21.869 17.417 -34.916 1.00 41.25 474 ASP A N 1
ATOM 3684 C CA . ASP A 1 474 ? -20.940 16.495 -35.578 1.00 41.25 474 ASP A CA 1
ATOM 3685 C C . ASP A 1 474 ? -20.224 17.172 -36.752 1.00 41.25 474 ASP A C 1
ATOM 3687 O O . ASP A 1 474 ? -18.997 17.110 -36.840 1.00 41.25 474 ASP A O 1
ATOM 3691 N N . THR A 1 475 ? -20.927 17.948 -37.586 1.00 41.84 475 THR A N 1
ATOM 3692 C CA . THR A 1 475 ? -20.271 18.731 -38.652 1.00 41.84 475 THR A CA 1
ATOM 3693 C C . THR A 1 475 ? -19.306 19.798 -38.125 1.00 41.84 475 THR A C 1
ATOM 3695 O O . THR A 1 475 ? -18.238 19.994 -38.705 1.00 41.84 475 THR A O 1
ATOM 3698 N N . LEU A 1 476 ? -19.626 20.472 -37.014 1.00 45.75 476 LEU A N 1
ATOM 3699 C CA . LEU A 1 476 ? -18.737 21.462 -36.385 1.00 45.75 476 LEU A CA 1
ATOM 3700 C C . LEU A 1 476 ? -17.519 20.818 -35.712 1.00 45.75 476 LEU A C 1
ATOM 3702 O O . LEU A 1 476 ? -16.437 21.408 -35.708 1.00 45.75 476 LEU A O 1
ATOM 3706 N N . THR A 1 477 ? -17.679 19.614 -35.167 1.00 50.72 477 THR A N 1
ATOM 3707 C CA . THR A 1 477 ? -16.599 18.850 -34.532 1.00 50.72 477 THR A CA 1
ATOM 3708 C C . THR A 1 477 ? -15.647 18.295 -35.591 1.00 50.72 477 THR A C 1
ATOM 3710 O O . THR A 1 477 ? -14.437 18.444 -35.446 1.00 50.72 477 THR A O 1
ATOM 3713 N N . VAL A 1 478 ? -16.177 17.791 -36.712 1.00 50.50 478 VAL A N 1
ATOM 3714 C CA . VAL A 1 478 ? -15.400 17.337 -37.880 1.00 50.50 478 VAL A CA 1
ATOM 3715 C C . VAL A 1 478 ? -14.642 18.491 -38.556 1.00 50.50 478 VAL A C 1
ATOM 3717 O O . VAL A 1 478 ? -13.489 18.327 -38.955 1.00 50.50 478 VAL A O 1
ATOM 3720 N N . LEU A 1 479 ? -15.237 19.688 -38.641 1.00 48.41 479 LEU A N 1
ATOM 3721 C CA . LEU A 1 479 ? -14.560 20.880 -39.177 1.00 48.41 479 LEU A CA 1
ATOM 3722 C C . LEU A 1 479 ? -13.439 21.393 -38.254 1.00 48.41 479 LEU A C 1
ATOM 3724 O O . LEU A 1 479 ? -12.401 21.849 -38.741 1.00 48.41 479 LEU A O 1
ATOM 3728 N N . LYS A 1 480 ? -13.614 21.313 -36.927 1.00 57.00 480 LYS A N 1
ATOM 3729 C CA . LYS A 1 480 ? -12.587 21.707 -35.946 1.00 57.00 480 LYS A CA 1
ATOM 3730 C C . LYS A 1 480 ? -11.417 20.722 -35.896 1.00 57.00 480 LYS A C 1
ATOM 3732 O O . LYS A 1 480 ? -10.271 21.168 -35.849 1.00 57.00 480 LYS A O 1
ATOM 3737 N N . THR A 1 481 ? -11.677 19.415 -35.976 1.00 59.72 481 THR A N 1
ATOM 3738 C CA . THR A 1 481 ? -10.619 18.391 -36.025 1.00 59.72 481 THR A CA 1
ATOM 3739 C C . THR A 1 481 ? -9.811 18.463 -37.318 1.00 59.72 481 THR A C 1
ATOM 3741 O O . THR A 1 481 ? -8.588 18.369 -37.259 1.00 59.72 481 THR A O 1
ATOM 3744 N N . HIS A 1 482 ? -10.439 18.752 -38.465 1.00 64.19 482 HIS A N 1
ATOM 3745 C CA . HIS A 1 482 ? -9.715 18.987 -39.723 1.00 64.19 482 HIS A CA 1
ATOM 3746 C C . HIS A 1 482 ? -8.773 20.196 -39.660 1.00 64.19 482 HIS A C 1
ATOM 3748 O O . HIS A 1 482 ? -7.658 20.139 -40.175 1.00 64.19 482 HIS A O 1
ATOM 3754 N N . LYS A 1 483 ? -9.195 21.292 -39.017 1.00 69.06 483 LYS A N 1
ATOM 3755 C CA . LYS A 1 483 ? -8.379 22.510 -38.921 1.00 69.06 483 LYS A CA 1
ATOM 3756 C C . LYS A 1 483 ? -7.161 22.322 -38.010 1.00 69.06 483 LYS A C 1
ATOM 3758 O O . LYS A 1 483 ? -6.075 22.764 -38.369 1.00 69.06 483 LYS A O 1
ATOM 3763 N N . MET A 1 484 ? -7.333 21.634 -36.880 1.00 70.19 484 MET A N 1
ATOM 3764 C CA . MET A 1 484 ? -6.239 21.315 -35.956 1.00 70.19 484 MET A CA 1
ATOM 3765 C C . MET A 1 484 ? -5.262 20.307 -36.580 1.00 70.19 484 MET A C 1
ATOM 3767 O O . MET A 1 484 ? -4.054 20.515 -36.542 1.00 70.19 484 MET A O 1
ATOM 3771 N N . PHE A 1 485 ? -5.769 19.267 -37.248 1.00 75.75 485 PHE A N 1
ATOM 3772 C CA . PHE A 1 485 ? -4.933 18.291 -37.950 1.00 75.75 485 PHE A CA 1
ATOM 3773 C C . PHE A 1 485 ? -4.096 18.931 -39.073 1.00 75.75 485 PHE A C 1
ATOM 3775 O O . PHE A 1 485 ? -2.902 18.664 -39.175 1.00 75.75 485 PHE A O 1
ATOM 3782 N N . ALA A 1 486 ? -4.678 19.844 -39.859 1.00 77.56 486 ALA A N 1
ATOM 3783 C CA . ALA A 1 486 ? -3.946 20.584 -40.889 1.00 77.56 486 ALA A CA 1
ATOM 3784 C C . ALA A 1 486 ? -2.844 21.497 -40.309 1.00 77.56 486 ALA A C 1
ATOM 3786 O O . ALA A 1 486 ? -1.772 21.628 -40.903 1.00 77.56 486 ALA A O 1
ATOM 3787 N N . GLN A 1 487 ? -3.080 22.106 -39.139 1.00 80.38 487 GLN A N 1
ATOM 3788 C CA . GLN A 1 487 ? -2.065 22.893 -38.425 1.00 80.38 487 GLN A CA 1
ATOM 3789 C C . GLN A 1 487 ? -0.894 22.016 -37.970 1.00 80.38 487 GLN A C 1
ATOM 3791 O O . GLN A 1 487 ? 0.257 22.375 -38.211 1.00 80.38 487 GLN A O 1
ATOM 3796 N N . PHE A 1 488 ? -1.175 20.835 -37.415 1.00 79.62 488 PHE A N 1
ATOM 3797 C CA . PHE A 1 488 ? -0.143 19.868 -37.040 1.00 79.62 488 PHE A CA 1
ATOM 3798 C C . PHE A 1 488 ? 0.668 19.381 -38.239 1.00 79.62 488 PHE A C 1
ATOM 3800 O O . PHE A 1 488 ? 1.894 19.417 -38.192 1.00 79.62 488 PHE A O 1
ATOM 3807 N N . GLN A 1 489 ? 0.010 18.989 -39.334 1.00 81.69 489 GLN A N 1
ATOM 3808 C CA . GLN A 1 489 ? 0.707 18.564 -40.552 1.00 81.69 489 GLN A CA 1
ATOM 3809 C C . GLN A 1 489 ? 1.633 19.657 -41.097 1.00 81.69 489 GLN A C 1
ATOM 3811 O O . GLN A 1 489 ? 2.757 19.369 -41.502 1.00 81.69 489 GLN A O 1
ATOM 3816 N N . THR A 1 490 ? 1.191 20.916 -41.053 1.00 83.81 490 THR A N 1
ATOM 3817 C CA . THR A 1 490 ? 2.003 22.056 -41.498 1.00 83.81 490 THR A CA 1
ATOM 3818 C C . THR A 1 490 ? 3.237 22.234 -40.610 1.00 83.81 490 THR A C 1
ATOM 3820 O O . THR A 1 490 ? 4.347 22.336 -41.130 1.00 83.81 490 THR A O 1
ATOM 3823 N N . SER A 1 491 ? 3.084 22.210 -39.284 1.00 82.88 491 SER A N 1
ATOM 3824 C CA . SER A 1 491 ? 4.209 22.380 -38.354 1.00 82.88 491 SER A CA 1
ATOM 3825 C C . SER A 1 491 ? 5.208 21.217 -38.399 1.00 82.88 491 SER A C 1
ATOM 3827 O O . SER A 1 491 ? 6.411 21.465 -38.416 1.00 82.88 491 SER A O 1
ATOM 3829 N N . TYR A 1 492 ? 4.740 19.971 -38.530 1.00 84.50 492 TYR A N 1
ATOM 3830 C CA . TYR A 1 492 ? 5.619 18.807 -38.707 1.00 84.50 492 TYR A CA 1
ATOM 3831 C C . TYR A 1 492 ? 6.401 18.862 -40.023 1.00 84.50 492 TYR A C 1
ATOM 3833 O O . TYR A 1 492 ? 7.613 18.659 -40.020 1.00 84.50 492 TYR A O 1
ATOM 3841 N N . SER A 1 493 ? 5.750 19.236 -41.132 1.00 85.19 493 SER A N 1
ATOM 3842 C CA . SER A 1 493 ? 6.454 19.437 -42.409 1.00 85.19 493 SER A CA 1
ATOM 3843 C C . SER A 1 493 ? 7.499 20.563 -42.337 1.00 85.19 493 SER A C 1
ATOM 3845 O O . SER A 1 493 ? 8.521 20.518 -43.025 1.00 85.19 493 SER A O 1
ATOM 3847 N N . GLY A 1 494 ? 7.272 21.558 -41.469 1.00 85.50 494 GLY A N 1
ATOM 3848 C CA . GLY A 1 494 ? 8.218 22.631 -41.172 1.00 85.50 494 GLY A CA 1
ATOM 3849 C C . GLY A 1 494 ? 9.480 22.127 -40.471 1.00 85.50 494 GLY A C 1
ATOM 3850 O O . GLY A 1 494 ? 10.577 22.452 -40.919 1.00 85.50 494 GLY A O 1
ATOM 3851 N N . ILE A 1 495 ? 9.335 21.282 -39.443 1.00 90.56 495 ILE A N 1
ATOM 3852 C CA . ILE A 1 495 ? 10.475 20.638 -38.766 1.00 90.56 495 ILE A CA 1
ATOM 3853 C C . ILE A 1 495 ? 11.267 19.773 -39.743 1.00 90.56 495 ILE A C 1
ATOM 3855 O O . ILE A 1 495 ? 12.483 19.914 -39.818 1.00 90.56 495 ILE A O 1
ATOM 3859 N N . GLU A 1 496 ? 10.599 18.918 -40.523 1.00 88.75 496 GLU A N 1
ATOM 3860 C CA . GLU A 1 496 ? 11.272 18.045 -41.496 1.00 88.75 496 GLU A CA 1
ATOM 3861 C C . GLU A 1 496 ? 12.080 18.855 -42.516 1.00 88.75 496 GLU A C 1
ATOM 3863 O O . GLU A 1 496 ? 13.229 18.527 -42.817 1.00 88.75 496 GLU A O 1
ATOM 3868 N N . THR A 1 497 ? 11.513 19.963 -43.000 1.00 90.00 497 THR A N 1
ATOM 3869 C CA . THR A 1 497 ? 12.190 20.844 -43.957 1.00 90.00 497 THR A CA 1
ATOM 3870 C C . THR A 1 497 ? 13.391 21.556 -43.325 1.00 90.00 497 THR A C 1
ATOM 3872 O O . THR A 1 497 ? 14.455 21.616 -43.944 1.00 90.00 497 THR A O 1
ATOM 3875 N N . SER A 1 498 ? 13.257 22.092 -42.107 1.00 88.75 498 SER A N 1
ATOM 3876 C CA . SER A 1 498 ? 14.359 22.765 -41.399 1.00 88.75 498 SER A CA 1
ATOM 3877 C C . SER A 1 498 ? 15.473 21.790 -41.002 1.00 88.75 498 SER A C 1
ATOM 3879 O O . SER A 1 498 ? 16.653 22.110 -41.139 1.00 88.75 498 SER A O 1
ATOM 3881 N N . LEU A 1 499 ? 15.117 20.570 -40.594 1.00 90.06 499 LEU A N 1
ATOM 3882 C CA . LEU A 1 499 ? 16.065 19.510 -40.258 1.00 90.06 499 LEU A CA 1
ATOM 3883 C C . LEU A 1 499 ? 16.847 19.045 -41.491 1.00 90.06 499 LEU A C 1
ATOM 3885 O O . LEU A 1 499 ? 18.065 18.867 -41.416 1.00 90.06 499 LEU A O 1
ATOM 3889 N N . GLN A 1 500 ? 16.173 18.894 -42.635 1.00 90.62 500 GLN A N 1
ATOM 3890 C CA . GLN A 1 500 ? 16.829 18.534 -43.891 1.00 90.62 500 GLN A CA 1
ATOM 3891 C C . GLN A 1 500 ? 17.819 19.620 -44.329 1.00 90.62 500 GLN A C 1
ATOM 3893 O O . GLN A 1 500 ? 18.961 19.303 -44.647 1.00 90.62 500 GLN A O 1
ATOM 3898 N N . LYS A 1 501 ? 17.431 20.902 -44.259 1.00 89.06 501 LYS A N 1
ATOM 3899 C CA . LYS A 1 501 ? 18.332 22.029 -44.568 1.00 89.06 501 LYS A CA 1
ATOM 3900 C C . LYS A 1 501 ? 19.579 22.038 -43.685 1.00 89.06 501 LYS A C 1
ATOM 3902 O O . LYS A 1 501 ? 20.686 22.187 -44.198 1.00 89.06 501 LYS A O 1
ATOM 3907 N N . LEU A 1 502 ? 19.412 21.852 -42.373 1.00 89.62 502 LEU A N 1
ATOM 3908 C CA . LEU A 1 502 ? 20.535 21.813 -41.436 1.00 89.62 502 LEU A CA 1
ATOM 3909 C C . LEU A 1 502 ? 21.453 20.617 -41.725 1.00 89.62 502 LEU A C 1
ATOM 3911 O O . LEU A 1 502 ? 22.676 20.753 -41.726 1.00 89.62 502 LEU A O 1
ATOM 3915 N N . THR A 1 503 ? 20.869 19.460 -42.035 1.00 89.56 503 THR A N 1
ATOM 3916 C CA . THR A 1 503 ? 21.613 18.248 -42.399 1.00 89.56 503 THR A CA 1
ATOM 3917 C C . THR A 1 503 ? 22.408 18.446 -43.690 1.00 89.56 503 THR A C 1
ATOM 3919 O O . THR A 1 503 ? 23.585 18.096 -43.738 1.00 89.56 503 THR A O 1
ATOM 3922 N N . ASP A 1 504 ? 21.814 19.074 -44.706 1.00 90.00 504 ASP A N 1
ATOM 3923 C CA . ASP A 1 504 ? 22.480 19.388 -45.974 1.00 90.00 504 ASP A CA 1
ATOM 3924 C C . ASP A 1 504 ? 23.611 20.414 -45.781 1.00 90.00 504 ASP A C 1
ATOM 3926 O O . ASP A 1 504 ? 24.688 20.279 -46.364 1.00 90.00 504 ASP A O 1
ATOM 3930 N N . SER A 1 505 ? 23.408 21.409 -44.911 1.00 88.50 505 SER A N 1
ATOM 3931 C CA . SER A 1 505 ? 24.421 22.399 -44.522 1.00 88.50 505 SER A CA 1
ATOM 3932 C C . SER A 1 505 ? 25.620 21.755 -43.806 1.00 88.50 505 SER A C 1
ATOM 3934 O O . SER A 1 505 ? 26.774 22.078 -44.109 1.00 88.50 505 SER A O 1
ATOM 3936 N N . ILE A 1 506 ? 25.369 20.793 -42.912 1.00 87.50 506 ILE A N 1
ATOM 3937 C CA . ILE A 1 506 ? 26.412 20.016 -42.227 1.00 87.50 506 ILE A CA 1
ATOM 3938 C C . ILE A 1 506 ? 27.132 19.085 -43.213 1.00 87.50 506 ILE A C 1
ATOM 3940 O O . ILE A 1 506 ? 28.362 19.026 -43.212 1.00 87.50 506 ILE A O 1
ATOM 3944 N N . ALA A 1 507 ? 26.393 18.397 -44.088 1.00 88.25 507 ALA A N 1
ATOM 3945 C CA . ALA A 1 507 ? 26.951 17.500 -45.100 1.00 88.25 507 ALA A CA 1
ATOM 3946 C C . ALA A 1 507 ? 27.812 18.241 -46.140 1.00 88.25 507 ALA A C 1
ATOM 3948 O O . ALA A 1 507 ? 28.779 17.685 -46.658 1.00 88.25 507 ALA A O 1
ATOM 3949 N N . ALA A 1 508 ? 27.508 19.514 -46.405 1.00 89.44 508 ALA A N 1
ATOM 3950 C CA . ALA A 1 508 ? 28.315 20.403 -47.237 1.00 89.44 508 ALA A CA 1
ATOM 3951 C C . ALA A 1 508 ? 29.541 21.001 -46.510 1.00 89.44 508 ALA A C 1
ATOM 3953 O O . ALA A 1 508 ? 30.220 21.857 -47.079 1.00 89.44 508 ALA A O 1
ATOM 3954 N N . TYR A 1 509 ? 29.831 20.576 -45.271 1.00 81.75 509 TYR A N 1
ATOM 3955 C CA . TYR A 1 509 ? 30.900 21.103 -44.407 1.00 81.75 509 TYR A CA 1
ATOM 3956 C C . TYR A 1 509 ? 30.819 22.622 -44.158 1.00 81.75 509 TYR A C 1
ATOM 3958 O O . TYR A 1 509 ? 31.831 23.266 -43.879 1.00 81.75 509 TYR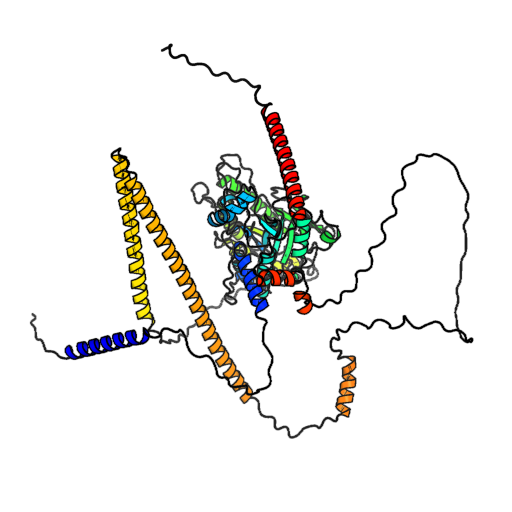 A O 1
ATOM 3966 N N . ASN A 1 510 ? 29.619 23.203 -44.233 1.00 86.31 510 ASN A N 1
ATOM 3967 C CA . ASN A 1 510 ? 29.375 24.625 -43.997 1.00 86.31 510 ASN A CA 1
ATOM 3968 C C . ASN A 1 510 ? 28.156 24.809 -43.072 1.00 86.31 510 ASN A C 1
ATOM 3970 O O . ASN A 1 510 ? 27.086 25.190 -43.557 1.00 86.31 510 ASN A O 1
ATOM 3974 N N . PRO A 1 511 ? 28.288 24.492 -41.768 1.00 82.38 511 PRO A N 1
ATOM 3975 C CA . PRO A 1 511 ? 27.177 24.515 -40.819 1.00 82.38 511 PRO A CA 1
ATOM 3976 C C . PRO A 1 511 ? 26.624 25.936 -40.624 1.00 82.38 511 PRO A C 1
ATOM 3978 O O . PRO A 1 511 ? 27.355 26.864 -40.275 1.00 82.38 511 PRO A O 1
ATOM 3981 N N . SER A 1 512 ? 25.319 26.098 -40.838 1.00 88.50 512 SER A N 1
ATOM 3982 C CA . SER A 1 512 ? 24.599 27.370 -40.751 1.00 88.50 512 SER A CA 1
ATOM 3983 C C . SER A 1 512 ? 23.912 27.515 -39.394 1.00 88.50 512 SER A C 1
ATOM 3985 O O . SER A 1 512 ? 22.975 26.786 -39.075 1.00 88.50 512 SER A O 1
ATOM 3987 N N . VAL A 1 513 ? 24.339 28.508 -38.607 1.00 87.50 513 VAL A N 1
ATOM 3988 C CA . VAL A 1 513 ? 23.685 28.872 -37.332 1.00 87.50 513 VAL A CA 1
ATOM 3989 C C . VAL A 1 513 ? 22.234 29.300 -37.563 1.00 87.50 513 VAL A C 1
ATOM 3991 O O . VAL A 1 513 ? 21.352 28.946 -36.789 1.00 87.50 513 VAL A O 1
ATOM 3994 N N . ARG A 1 514 ? 21.965 29.978 -38.683 1.00 88.31 514 ARG A N 1
ATOM 3995 C CA . ARG A 1 514 ? 20.615 30.402 -39.064 1.00 88.31 514 ARG A CA 1
ATOM 3996 C C . ARG A 1 514 ? 19.680 29.212 -39.304 1.00 88.31 514 ARG A C 1
ATOM 3998 O O . ARG A 1 514 ? 18.507 29.284 -38.963 1.00 88.31 514 ARG A O 1
ATOM 4005 N N . ASP A 1 515 ? 20.190 28.117 -39.862 1.00 87.50 515 ASP A N 1
ATOM 4006 C CA . ASP A 1 515 ? 19.371 26.930 -40.143 1.00 87.50 515 ASP A CA 1
ATOM 4007 C C . ASP A 1 515 ? 19.065 26.158 -38.844 1.00 87.50 515 ASP A C 1
ATOM 4009 O O . ASP A 1 515 ? 18.004 25.550 -38.716 1.00 87.50 515 ASP A O 1
ATOM 4013 N N . ALA A 1 516 ? 19.954 26.241 -37.845 1.00 84.00 516 ALA A N 1
ATOM 4014 C CA . ALA A 1 516 ? 19.701 25.734 -36.496 1.00 84.00 516 ALA A CA 1
ATOM 4015 C C . ALA A 1 516 ? 18.658 26.583 -35.741 1.00 84.00 516 ALA A C 1
ATOM 4017 O O . ALA A 1 516 ? 17.785 26.026 -35.077 1.00 84.00 516 ALA A O 1
ATOM 4018 N N . GLU A 1 517 ? 18.692 27.912 -35.885 1.00 88.81 517 GLU A N 1
ATOM 4019 C CA . GLU A 1 517 ? 17.658 28.813 -35.349 1.00 88.81 517 GLU A CA 1
ATOM 4020 C C . GLU A 1 517 ? 16.286 28.572 -36.014 1.00 88.81 517 GLU A C 1
ATOM 4022 O O . GLU A 1 517 ? 15.262 28.552 -35.329 1.00 88.81 517 GLU A O 1
ATOM 4027 N N . GLU A 1 518 ? 16.248 28.316 -37.329 1.00 87.75 518 GLU A N 1
ATOM 4028 C CA . GLU A 1 518 ? 15.019 27.937 -38.051 1.00 87.75 518 GLU A CA 1
ATOM 4029 C C . GLU A 1 518 ? 14.444 26.590 -37.574 1.00 87.75 518 GLU A C 1
ATOM 4031 O O . GLU A 1 518 ? 13.223 26.414 -37.562 1.00 87.75 518 GLU A O 1
ATOM 4036 N N . LEU A 1 519 ? 15.297 25.637 -37.182 1.00 88.50 519 LEU A N 1
ATOM 4037 C CA . LEU A 1 519 ? 14.861 24.362 -36.611 1.00 88.50 519 LEU A CA 1
ATOM 4038 C C . LEU A 1 519 ? 14.287 24.543 -35.200 1.00 88.50 519 LEU A C 1
ATOM 4040 O O . LEU A 1 519 ? 13.229 23.991 -34.909 1.00 88.50 519 LEU A O 1
ATOM 4044 N N . LEU A 1 520 ? 14.934 25.355 -34.360 1.00 89.19 520 LEU A N 1
ATOM 4045 C CA . LEU A 1 520 ? 14.452 25.659 -33.011 1.00 89.19 520 LEU A CA 1
ATOM 4046 C C . LEU A 1 520 ? 13.071 26.333 -33.046 1.00 89.19 520 LEU A C 1
ATOM 4048 O O . LEU A 1 520 ? 12.157 25.919 -32.340 1.00 89.19 520 LEU A O 1
ATOM 4052 N N . ALA A 1 521 ? 12.879 27.313 -33.932 1.00 87.56 521 ALA A N 1
ATOM 4053 C CA . ALA A 1 521 ? 11.586 27.977 -34.100 1.00 87.56 521 ALA A CA 1
ATOM 4054 C C . ALA A 1 521 ? 10.486 27.026 -34.619 1.00 87.56 521 ALA A C 1
ATOM 4056 O O . ALA A 1 521 ? 9.312 27.174 -34.268 1.00 87.56 521 ALA A O 1
ATOM 4057 N N . ALA A 1 522 ? 10.844 26.049 -35.462 1.00 87.25 522 ALA A N 1
ATOM 4058 C CA . ALA A 1 522 ? 9.911 25.028 -35.937 1.00 87.25 522 ALA A CA 1
ATOM 4059 C C . ALA A 1 522 ? 9.513 24.042 -34.820 1.00 87.25 522 ALA A C 1
ATOM 4061 O O . ALA A 1 522 ? 8.345 23.652 -34.750 1.00 87.25 522 ALA A O 1
ATOM 4062 N N . ASP A 1 523 ? 10.449 23.694 -33.932 1.00 87.94 523 ASP A N 1
ATOM 4063 C CA . ASP A 1 523 ? 10.207 22.862 -32.747 1.00 87.94 523 ASP A CA 1
ATOM 4064 C C . ASP A 1 523 ? 9.275 23.553 -31.736 1.00 87.94 523 ASP A C 1
ATOM 4066 O O . ASP A 1 523 ? 8.244 22.996 -31.350 1.00 87.94 523 ASP A O 1
ATOM 4070 N N . GLU A 1 524 ? 9.536 24.825 -31.412 1.00 88.06 524 GLU A N 1
ATOM 4071 C CA . GLU A 1 524 ? 8.664 25.635 -30.547 1.00 88.06 524 GLU A CA 1
ATOM 4072 C C . GLU A 1 524 ? 7.227 25.733 -31.091 1.00 88.06 524 GLU A C 1
ATOM 4074 O O . GLU A 1 524 ? 6.250 25.667 -30.336 1.00 88.06 524 GLU A O 1
ATOM 4079 N N . ALA A 1 525 ? 7.067 25.849 -32.414 1.00 84.69 525 ALA A N 1
ATOM 4080 C CA . ALA A 1 525 ? 5.754 25.884 -33.052 1.00 84.69 525 ALA A CA 1
ATOM 4081 C C . ALA A 1 525 ? 4.992 24.552 -32.922 1.00 84.69 525 ALA A C 1
ATOM 4083 O O . ALA A 1 525 ? 3.766 24.563 -32.776 1.00 84.69 525 ALA A O 1
ATOM 4084 N N . VAL A 1 526 ? 5.690 23.410 -32.956 1.00 85.38 526 VAL A N 1
ATOM 4085 C CA . VAL A 1 526 ? 5.081 22.094 -32.707 1.00 85.38 526 VAL A CA 1
ATOM 4086 C C . VAL A 1 526 ? 4.707 21.940 -31.238 1.00 85.38 526 VAL A C 1
ATOM 4088 O O . VAL A 1 526 ? 3.567 21.563 -30.962 1.00 85.38 526 VAL A O 1
ATOM 4091 N N . ASN A 1 527 ? 5.585 22.316 -30.307 1.00 83.69 527 ASN A N 1
ATOM 4092 C CA . ASN A 1 527 ? 5.292 22.264 -28.871 1.00 83.69 527 ASN A CA 1
ATOM 4093 C C . ASN A 1 527 ? 4.045 23.085 -28.517 1.00 83.69 527 ASN A C 1
ATOM 4095 O O . ASN A 1 527 ? 3.128 22.580 -27.869 1.00 83.69 527 ASN A O 1
ATOM 4099 N N . LYS A 1 528 ? 3.916 24.296 -29.067 1.00 85.44 528 LYS A N 1
ATOM 4100 C CA . LYS A 1 528 ? 2.721 25.131 -28.886 1.00 85.44 528 LYS A CA 1
ATOM 4101 C C . LYS A 1 528 ? 1.436 24.482 -29.418 1.00 85.44 528 LYS A C 1
ATOM 4103 O O . LYS A 1 528 ? 0.370 24.632 -28.819 1.00 85.44 528 LYS A O 1
ATOM 4108 N N . ASN A 1 529 ? 1.504 23.764 -30.540 1.00 83.06 529 ASN A N 1
ATOM 4109 C CA . ASN A 1 529 ? 0.345 23.037 -31.067 1.00 83.06 529 ASN A CA 1
ATOM 4110 C C . ASN A 1 529 ? -0.020 21.837 -30.176 1.00 83.06 529 ASN A C 1
ATOM 4112 O O . ASN A 1 529 ? -1.207 21.572 -29.969 1.00 83.06 529 ASN A O 1
ATOM 4116 N N . ILE A 1 530 ? 0.974 21.139 -29.614 1.00 81.25 530 ILE A N 1
ATOM 4117 C CA . ILE A 1 530 ? 0.776 20.036 -28.659 1.00 81.25 530 ILE A CA 1
ATOM 4118 C C . ILE A 1 530 ? 0.096 20.545 -27.384 1.00 81.25 530 ILE A C 1
ATOM 4120 O O . ILE A 1 530 ? -0.908 19.972 -26.963 1.00 81.25 530 ILE A O 1
ATOM 4124 N N . GLU A 1 531 ? 0.549 21.663 -26.817 1.00 82.62 531 GLU A N 1
ATOM 4125 C CA . GLU A 1 531 ? -0.089 22.292 -25.651 1.00 82.62 531 GLU A CA 1
ATOM 4126 C C . GLU A 1 531 ? -1.560 22.655 -25.911 1.00 82.62 531 GLU A C 1
ATOM 4128 O O . GLU A 1 531 ? -2.440 22.429 -25.070 1.00 82.62 531 GLU A O 1
ATOM 4133 N N . GLN A 1 532 ? -1.863 23.174 -27.105 1.00 82.06 532 GLN A N 1
ATOM 4134 C CA . GLN A 1 532 ? -3.239 23.465 -27.514 1.00 82.06 532 GLN A CA 1
ATOM 4135 C C . GLN A 1 532 ? -4.092 22.196 -27.633 1.00 82.06 532 GLN A C 1
ATOM 4137 O O . GLN A 1 532 ? -5.265 22.212 -27.246 1.00 82.06 532 GLN A O 1
ATOM 4142 N N . LEU A 1 533 ? -3.522 21.092 -28.126 1.00 79.38 533 LEU A N 1
ATOM 4143 C CA . LEU A 1 533 ? -4.203 19.798 -28.194 1.00 79.38 533 LEU A CA 1
ATOM 4144 C C . LEU A 1 533 ? -4.510 19.256 -26.794 1.00 79.38 533 LEU A C 1
ATOM 4146 O O . LEU A 1 533 ? -5.643 18.842 -26.546 1.00 79.38 533 LEU A O 1
ATOM 4150 N N . VAL A 1 534 ? -3.545 19.316 -25.874 1.00 79.50 534 VAL A N 1
ATOM 4151 C CA . VAL A 1 534 ? -3.727 18.905 -24.472 1.00 79.50 534 VAL A CA 1
ATOM 4152 C C . VAL A 1 534 ? -4.835 19.728 -23.817 1.00 79.50 534 VAL A C 1
ATOM 4154 O O . VAL A 1 534 ? -5.775 19.171 -23.247 1.00 79.50 534 VAL A O 1
ATOM 4157 N N . THR A 1 535 ? -4.802 21.051 -23.990 1.00 79.19 535 THR A N 1
ATOM 4158 C CA . THR A 1 535 ? -5.844 21.957 -23.485 1.00 79.19 535 THR A CA 1
ATOM 4159 C C . THR A 1 535 ? -7.221 21.603 -24.059 1.00 79.19 535 THR A C 1
ATOM 4161 O O . THR A 1 535 ? -8.227 21.586 -23.347 1.00 79.19 535 THR A O 1
ATOM 4164 N N . HIS A 1 536 ? -7.300 21.279 -25.353 1.00 80.38 536 HIS A N 1
ATOM 4165 C CA . HIS A 1 536 ? -8.552 20.868 -25.988 1.00 80.38 536 HIS A CA 1
ATOM 4166 C C . HIS A 1 536 ? -9.064 19.519 -25.458 1.00 80.38 536 HIS A C 1
ATOM 4168 O O . HIS A 1 536 ? -10.265 19.373 -25.228 1.00 80.38 536 HIS A O 1
ATOM 4174 N N . GLN A 1 537 ? -8.181 18.546 -25.225 1.00 79.19 537 GLN A N 1
ATOM 4175 C CA . GLN A 1 537 ? -8.541 17.251 -24.638 1.00 79.19 537 GLN A CA 1
ATOM 4176 C C . GLN A 1 537 ? -9.061 17.403 -23.204 1.00 79.19 537 GLN A C 1
ATOM 4178 O O . GLN A 1 537 ? -10.112 16.849 -22.880 1.00 79.19 537 GLN A O 1
ATOM 4183 N N . GLN A 1 538 ? -8.402 18.222 -22.380 1.00 78.62 538 GLN A N 1
ATOM 4184 C CA . GLN A 1 538 ? -8.861 18.549 -21.026 1.00 78.62 538 GLN A CA 1
ATOM 4185 C C . GLN A 1 538 ? -10.236 19.234 -21.044 1.00 78.62 538 GLN A C 1
ATOM 4187 O O . GLN A 1 538 ? -11.143 18.857 -20.299 1.00 78.62 538 GLN A O 1
ATOM 4192 N N . ASN A 1 539 ? -10.440 20.196 -21.949 1.00 78.50 539 ASN A N 1
ATOM 4193 C CA . ASN A 1 539 ? -11.735 20.855 -22.121 1.00 78.50 539 ASN A CA 1
ATOM 4194 C C . ASN A 1 539 ? -12.828 19.884 -22.590 1.00 78.50 539 ASN A C 1
ATOM 4196 O O . ASN A 1 539 ? -13.967 19.980 -22.136 1.00 78.50 539 ASN A O 1
ATOM 4200 N N . HIS A 1 540 ? -12.501 18.930 -23.465 1.00 82.31 540 HIS A N 1
ATOM 4201 C CA . HIS A 1 540 ? -13.437 17.894 -23.895 1.00 82.31 540 HIS A CA 1
ATOM 4202 C C . HIS A 1 540 ? -13.827 16.963 -22.739 1.00 82.31 540 HIS A C 1
ATOM 4204 O O . HIS A 1 540 ? -15.011 16.697 -22.548 1.00 82.31 540 HIS A O 1
ATOM 4210 N N . GLN A 1 541 ? -12.861 16.515 -21.933 1.00 78.75 541 GLN A N 1
ATOM 4211 C CA . GLN A 1 541 ? -13.128 15.714 -20.734 1.00 78.75 541 GLN A CA 1
ATOM 4212 C C . GLN A 1 541 ? -14.021 16.471 -19.743 1.00 78.75 541 GLN A C 1
ATOM 4214 O O . GLN A 1 541 ? -14.989 15.911 -19.231 1.00 78.75 541 GLN A O 1
ATOM 4219 N N . ARG A 1 542 ? -13.768 17.771 -19.547 1.00 82.75 542 ARG A N 1
ATOM 4220 C CA . ARG A 1 542 ? -14.620 18.644 -18.729 1.00 82.75 542 ARG A CA 1
ATOM 4221 C C . ARG A 1 542 ? -16.034 18.792 -19.296 1.00 82.75 542 ARG A C 1
ATOM 4223 O O . ARG A 1 542 ? -17.001 18.800 -18.546 1.00 82.75 542 ARG A O 1
ATOM 4230 N N . LEU A 1 543 ? -16.185 18.922 -20.612 1.00 81.25 543 LEU A N 1
ATOM 4231 C CA . LEU A 1 543 ? -17.506 18.971 -21.243 1.00 81.25 543 LEU A CA 1
ATOM 4232 C C . LEU A 1 543 ? -18.256 17.641 -21.105 1.00 81.25 543 LEU A C 1
ATOM 4234 O O . LEU A 1 543 ? -19.465 17.649 -20.886 1.00 81.25 543 LEU A O 1
ATOM 4238 N N . ALA A 1 544 ? -17.555 16.512 -21.212 1.00 83.12 544 ALA A N 1
ATOM 4239 C CA . ALA A 1 544 ? -18.137 15.191 -21.006 1.00 83.12 544 ALA A CA 1
ATOM 4240 C C . ALA A 1 544 ? -18.614 15.005 -19.557 1.00 83.12 544 ALA A C 1
ATOM 4242 O O . ALA A 1 544 ? -19.735 14.545 -19.348 1.00 83.12 544 ALA A O 1
ATOM 4243 N N . SER A 1 545 ? -17.825 15.435 -18.565 1.00 83.31 545 SER A N 1
ATOM 4244 C CA . SER A 1 545 ? -18.234 15.360 -17.158 1.00 83.31 545 SER A CA 1
ATOM 4245 C C . SER A 1 545 ? -19.431 16.261 -16.854 1.00 83.31 545 SER A C 1
ATOM 4247 O O . SER A 1 545 ? -20.383 15.812 -16.221 1.00 83.31 545 SER A O 1
ATOM 4249 N N . LEU A 1 546 ? -19.442 17.494 -17.374 1.00 85.94 546 LEU A N 1
ATOM 4250 C CA . LEU A 1 546 ? -20.577 18.410 -17.225 1.00 85.94 546 LEU A CA 1
ATOM 4251 C C . LEU A 1 546 ? -21.866 17.845 -17.835 1.00 85.94 546 LEU A C 1
ATOM 4253 O O . LEU A 1 546 ? -22.936 18.022 -17.259 1.00 85.94 546 LEU A O 1
ATOM 4257 N N . ARG A 1 547 ? -21.773 17.144 -18.972 1.00 86.12 547 ARG A N 1
ATOM 4258 C CA . ARG A 1 547 ? -22.921 16.453 -19.580 1.00 86.12 547 ARG A CA 1
ATOM 4259 C C . ARG A 1 547 ? -23.413 15.304 -18.709 1.00 86.12 547 ARG A C 1
ATOM 4261 O O . ARG A 1 547 ? -24.597 15.262 -18.410 1.00 86.12 547 ARG A O 1
ATOM 4268 N N . ALA A 1 548 ? -22.509 14.456 -18.222 1.00 85.06 548 ALA A N 1
ATOM 4269 C CA . ALA A 1 548 ? -22.875 13.370 -17.317 1.00 85.06 548 ALA A CA 1
ATOM 4270 C C . ALA A 1 548 ? -23.552 13.891 -16.034 1.00 85.06 548 ALA A C 1
ATOM 4272 O O . ALA A 1 548 ? -24.529 13.312 -15.566 1.00 85.06 548 ALA A O 1
ATOM 4273 N N . THR A 1 549 ? -23.082 15.021 -15.492 1.00 85.19 549 THR A N 1
ATOM 4274 C CA . THR A 1 549 ? -23.730 15.675 -14.343 1.00 85.19 549 THR A CA 1
ATOM 4275 C C . THR A 1 549 ? -25.126 16.194 -14.691 1.00 85.19 549 THR A C 1
ATOM 4277 O O . THR A 1 549 ? -26.048 16.019 -13.899 1.00 85.19 549 THR A O 1
ATOM 4280 N N . ALA A 1 550 ? -25.303 16.816 -15.860 1.00 87.62 550 ALA A N 1
ATOM 4281 C CA . ALA A 1 550 ? -26.613 17.286 -16.306 1.00 87.62 550 ALA A CA 1
ATOM 4282 C C . ALA A 1 550 ? -27.608 16.123 -16.467 1.00 87.62 550 ALA A C 1
ATOM 4284 O O . ALA A 1 550 ? -28.714 16.199 -15.938 1.00 87.62 550 ALA A O 1
ATOM 4285 N N . ASP A 1 551 ? -27.186 15.022 -17.095 1.00 88.19 551 ASP A N 1
ATOM 4286 C CA . ASP A 1 551 ? -28.019 13.829 -17.284 1.00 88.19 551 ASP A CA 1
ATOM 4287 C C . ASP A 1 551 ? -28.409 13.184 -15.938 1.00 88.19 551 ASP A C 1
ATOM 4289 O O . ASP A 1 551 ? -29.557 12.780 -15.736 1.00 88.19 551 ASP A O 1
ATOM 4293 N N . ALA A 1 552 ? -27.479 13.134 -14.976 1.00 85.00 552 ALA A N 1
ATOM 4294 C CA . ALA A 1 552 ? -27.740 12.621 -13.629 1.00 85.00 552 ALA A CA 1
ATOM 4295 C C . ALA A 1 552 ? -28.728 13.502 -12.841 1.00 85.00 552 ALA A C 1
ATOM 4297 O O . ALA A 1 552 ? -29.607 12.993 -12.134 1.00 85.00 552 ALA A O 1
ATOM 4298 N N . LEU A 1 553 ? -28.612 14.826 -12.972 1.00 86.06 553 LEU A N 1
ATOM 4299 C CA . LEU A 1 553 ? -29.550 15.772 -12.369 1.00 86.06 553 LEU A CA 1
ATOM 4300 C C . LEU A 1 553 ? -30.948 15.623 -12.975 1.00 86.06 553 LEU A C 1
ATOM 4302 O O . LEU A 1 553 ? -31.923 15.542 -12.228 1.00 86.06 553 LEU A O 1
ATOM 4306 N N . ASP A 1 554 ? -31.053 15.495 -14.296 1.00 91.06 554 ASP A N 1
ATOM 4307 C CA . ASP A 1 554 ? -32.330 15.262 -14.975 1.00 91.06 554 ASP A CA 1
ATOM 4308 C C . ASP A 1 554 ? -32.979 13.943 -14.532 1.00 91.06 554 ASP A C 1
ATOM 4310 O O . ASP A 1 554 ? -34.176 13.908 -14.227 1.00 91.06 554 ASP A O 1
ATOM 4314 N N . ALA A 1 555 ? -32.200 12.864 -14.406 1.00 86.38 555 ALA A N 1
ATOM 4315 C CA . ALA A 1 555 ? -32.690 11.594 -13.871 1.00 86.38 555 ALA A CA 1
ATOM 4316 C C . ALA A 1 555 ? -33.203 11.740 -12.427 1.00 86.38 555 ALA A C 1
ATOM 4318 O O . ALA A 1 555 ? -34.262 11.209 -12.076 1.00 86.38 555 ALA A O 1
ATOM 4319 N N . THR A 1 556 ? -32.494 12.512 -11.601 1.00 90.38 556 THR A N 1
ATOM 4320 C CA . THR A 1 556 ? -32.890 12.799 -10.216 1.00 90.38 556 THR A CA 1
ATOM 4321 C C . THR A 1 556 ? -34.205 13.570 -10.161 1.00 90.38 556 THR A C 1
ATOM 4323 O O . THR A 1 556 ? -35.098 13.194 -9.397 1.00 90.38 556 THR A O 1
ATOM 4326 N N . ILE A 1 557 ? -34.366 14.598 -11.001 1.00 92.62 557 ILE A N 1
ATOM 4327 C CA . ILE A 1 557 ? -35.602 15.385 -11.118 1.00 92.62 557 ILE A CA 1
ATOM 4328 C C . ILE A 1 557 ? -36.768 14.484 -11.537 1.00 92.62 557 ILE A C 1
ATOM 4330 O O . ILE A 1 557 ? -37.836 14.516 -10.925 1.00 92.62 557 ILE A O 1
ATOM 4334 N N . GLN A 1 558 ? -36.573 13.627 -12.541 1.00 90.25 558 GLN A N 1
ATOM 4335 C CA . GLN A 1 558 ? -37.619 12.699 -12.968 1.00 90.25 558 GLN A CA 1
ATOM 4336 C C . GLN A 1 558 ? -38.023 11.731 -11.850 1.00 90.25 558 GLN A C 1
ATOM 4338 O O . GLN A 1 558 ? -39.213 11.492 -11.643 1.00 90.25 558 GLN A O 1
ATOM 4343 N N . ASN A 1 559 ? -37.054 11.190 -11.111 1.00 91.19 559 ASN A N 1
ATOM 4344 C CA . ASN A 1 559 ? -37.319 10.258 -10.017 1.00 91.19 559 ASN A CA 1
ATOM 4345 C C . ASN A 1 559 ? -38.021 10.931 -8.835 1.00 91.19 559 ASN A C 1
ATOM 4347 O O . ASN A 1 559 ? -38.963 10.360 -8.289 1.00 91.19 559 ASN A O 1
ATOM 4351 N N . THR A 1 560 ? -37.637 12.159 -8.480 1.00 91.94 560 THR A N 1
ATOM 4352 C CA . THR A 1 560 ? -38.339 12.923 -7.437 1.00 91.94 560 THR A CA 1
ATOM 4353 C C . THR A 1 560 ? -39.765 13.252 -7.851 1.00 91.94 560 THR A C 1
ATOM 4355 O O . THR A 1 560 ? -40.672 13.088 -7.041 1.00 91.94 560 THR A O 1
ATOM 4358 N N . ILE A 1 561 ? -40.005 13.633 -9.109 1.00 93.88 561 ILE A N 1
ATOM 4359 C CA . ILE A 1 561 ? -41.367 13.865 -9.612 1.00 93.88 561 ILE A CA 1
ATOM 4360 C C . ILE A 1 561 ? -42.207 12.581 -9.544 1.00 93.88 561 ILE A C 1
ATOM 4362 O O . ILE A 1 561 ? -43.359 12.640 -9.111 1.00 93.88 561 ILE A O 1
ATOM 4366 N N . ARG A 1 562 ? -41.648 11.421 -9.922 1.00 91.19 562 ARG A N 1
ATOM 4367 C CA . ARG A 1 562 ? -42.336 10.120 -9.800 1.00 91.19 562 ARG A CA 1
ATOM 4368 C C . ARG A 1 562 ? -42.673 9.803 -8.345 1.00 91.19 562 ARG A C 1
ATOM 4370 O O . ARG A 1 562 ? -43.832 9.540 -8.043 1.00 91.19 562 ARG A O 1
ATOM 4377 N N . LEU A 1 563 ? -41.704 9.938 -7.441 1.00 92.88 563 LEU A N 1
ATOM 4378 C CA . LEU A 1 563 ? -41.903 9.704 -6.010 1.00 92.88 563 LEU A CA 1
ATOM 4379 C C . LEU A 1 563 ? -42.973 10.634 -5.416 1.00 92.88 563 LEU A C 1
ATOM 4381 O O . LEU A 1 563 ? -43.796 10.211 -4.608 1.00 92.88 563 LEU A O 1
ATOM 4385 N N . LEU A 1 564 ? -43.003 11.899 -5.834 1.00 92.12 564 LEU A N 1
ATOM 4386 C CA . LEU A 1 564 ? -43.989 12.878 -5.374 1.00 92.12 564 LEU A CA 1
ATOM 4387 C C . LEU A 1 564 ? -45.396 12.562 -5.913 1.00 92.12 564 LEU A C 1
ATOM 4389 O O . LEU A 1 564 ? -46.397 12.746 -5.221 1.00 92.12 564 LEU A O 1
ATOM 4393 N N . ALA A 1 565 ? -45.483 12.034 -7.135 1.00 91.50 565 ALA A N 1
ATOM 4394 C CA . ALA A 1 565 ? -46.735 11.543 -7.700 1.00 91.50 565 ALA A CA 1
ATOM 4395 C C . ALA A 1 565 ? -47.241 10.278 -6.983 1.00 91.50 565 ALA A C 1
ATOM 4397 O O . ALA A 1 565 ? -48.440 10.173 -6.718 1.00 91.50 565 ALA A O 1
ATOM 4398 N N . ASP A 1 566 ? -46.345 9.350 -6.642 1.00 91.00 566 ASP A N 1
ATOM 4399 C CA . ASP A 1 566 ? -46.682 8.108 -5.942 1.00 91.00 566 ASP A CA 1
ATOM 4400 C C . ASP A 1 566 ? -47.096 8.376 -4.491 1.00 91.00 566 ASP A C 1
ATOM 4402 O O . ASP A 1 566 ? -48.182 7.978 -4.087 1.00 91.00 566 ASP A O 1
ATOM 4406 N N . THR A 1 567 ? -46.333 9.180 -3.749 1.00 88.31 567 THR A N 1
ATOM 4407 C CA . THR A 1 567 ? -46.706 9.600 -2.384 1.00 88.31 567 THR A CA 1
ATOM 4408 C C . THR A 1 567 ? -48.034 10.351 -2.348 1.00 88.31 567 THR A C 1
ATOM 4410 O O . THR A 1 567 ? -48.840 10.148 -1.441 1.00 88.31 567 THR A O 1
ATOM 4413 N N . ARG A 1 568 ? -48.327 11.187 -3.354 1.00 91.75 568 ARG A N 1
ATOM 4414 C CA . ARG A 1 568 ? -49.647 11.819 -3.478 1.00 91.75 568 ARG A CA 1
ATOM 4415 C C . ARG A 1 568 ? -50.752 10.786 -3.688 1.00 91.75 568 ARG A C 1
ATOM 4417 O O . ARG A 1 568 ? -51.821 10.937 -3.098 1.00 91.75 568 ARG A O 1
ATOM 4424 N N . ARG A 1 569 ? -50.519 9.769 -4.523 1.00 91.19 569 ARG A N 1
ATOM 4425 C CA . ARG A 1 569 ? -51.470 8.669 -4.738 1.00 91.19 569 ARG A CA 1
ATOM 4426 C C . ARG A 1 569 ? -51.703 7.895 -3.441 1.00 91.19 569 ARG A C 1
ATOM 4428 O O . ARG A 1 569 ? -52.854 7.628 -3.107 1.00 91.19 569 ARG A O 1
ATOM 4435 N N . ASP A 1 570 ? -50.641 7.629 -2.690 1.00 88.50 570 ASP A N 1
ATOM 4436 C CA . ASP A 1 570 ? -50.705 6.916 -1.417 1.00 88.50 570 ASP A CA 1
ATOM 4437 C C . ASP A 1 570 ? -51.483 7.718 -0.371 1.00 88.50 570 ASP A C 1
ATOM 4439 O O . ASP A 1 570 ? -52.420 7.189 0.220 1.00 88.50 570 ASP A O 1
ATOM 4443 N N . ILE A 1 571 ? -51.203 9.016 -0.209 1.00 85.69 571 ILE A N 1
ATOM 4444 C CA . ILE A 1 571 ? -51.944 9.893 0.715 1.00 85.69 571 ILE A CA 1
ATOM 4445 C C . ILE A 1 571 ? -53.428 9.963 0.342 1.00 85.69 571 ILE A C 1
ATOM 4447 O O . ILE A 1 571 ? -54.286 9.906 1.217 1.00 85.69 571 ILE A O 1
ATOM 4451 N N . GLN A 1 572 ? -53.748 10.058 -0.951 1.00 84.19 572 GLN A N 1
ATOM 4452 C CA . GLN A 1 572 ? -55.137 10.050 -1.418 1.00 84.19 572 GLN A CA 1
ATOM 4453 C C . GLN A 1 572 ? -55.837 8.702 -1.198 1.00 84.19 572 GLN A C 1
ATOM 4455 O O . GLN A 1 572 ? -57.064 8.664 -1.143 1.00 84.19 572 GLN A O 1
ATOM 4460 N N . SER A 1 573 ? -55.078 7.611 -1.080 1.00 84.19 573 SER A N 1
ATOM 4461 C CA . SER A 1 573 ? -55.611 6.276 -0.802 1.00 84.19 573 SER A CA 1
ATOM 4462 C C . SER A 1 573 ? -55.889 6.026 0.683 1.00 84.19 573 SER A C 1
ATOM 4464 O O . SER A 1 573 ? -56.590 5.068 1.010 1.00 84.19 573 SER A O 1
ATOM 4466 N N . ILE A 1 574 ? -55.387 6.885 1.581 1.00 82.62 574 ILE A N 1
ATOM 4467 C CA . ILE A 1 574 ? -55.672 6.792 3.014 1.00 82.62 574 ILE A CA 1
ATOM 4468 C C . ILE A 1 574 ? -57.146 7.176 3.235 1.00 82.62 574 ILE A C 1
ATOM 4470 O O . ILE A 1 574 ? -57.532 8.310 2.941 1.00 82.62 574 ILE A O 1
ATOM 4474 N N . PRO A 1 575 ? -57.992 6.269 3.759 1.00 72.75 575 PRO A N 1
ATOM 4475 C CA . PRO A 1 575 ? -59.377 6.598 4.057 1.00 72.75 575 PRO A CA 1
ATOM 4476 C C . PRO A 1 575 ? -59.439 7.652 5.167 1.00 72.75 575 PRO A C 1
ATOM 4478 O O . PRO A 1 575 ? -58.813 7.490 6.215 1.00 72.75 575 PRO A O 1
ATOM 4481 N N . SER A 1 576 ? -60.220 8.716 4.960 1.00 61.31 576 SER A N 1
ATOM 4482 C CA . SER A 1 576 ? -60.520 9.684 6.021 1.00 61.31 576 SER A CA 1
ATOM 4483 C C . SER A 1 576 ? -61.320 8.982 7.113 1.00 61.31 576 SER A C 1
ATOM 4485 O O . SER A 1 576 ? -62.461 8.576 6.889 1.00 61.31 576 SER A O 1
ATOM 4487 N N . VAL A 1 577 ? -60.719 8.812 8.289 1.00 60.66 577 VAL A N 1
ATOM 4488 C CA . VAL A 1 577 ? -61.433 8.329 9.469 1.00 60.66 577 VAL A CA 1
ATOM 4489 C C . VAL A 1 577 ? -62.142 9.529 10.087 1.00 60.66 577 VAL A C 1
ATOM 4491 O O . VAL A 1 577 ? -61.567 10.240 10.908 1.00 60.66 577 VAL A O 1
ATOM 4494 N N . ASP A 1 578 ? -63.394 9.765 9.695 1.00 60.47 578 ASP A N 1
ATOM 4495 C CA . ASP A 1 578 ? -64.305 10.574 10.507 1.00 60.47 578 ASP A CA 1
ATOM 4496 C C . ASP A 1 578 ? -64.665 9.751 11.749 1.00 60.47 578 ASP A C 1
ATOM 4498 O O . ASP A 1 578 ? -65.655 9.021 11.794 1.00 60.47 578 ASP A O 1
ATOM 4502 N N . SER A 1 579 ? -63.788 9.781 12.751 1.00 53.88 579 SER A N 1
ATOM 4503 C CA . SER A 1 579 ? -64.058 9.156 14.039 1.00 53.88 579 SER A CA 1
ATOM 4504 C C . SER A 1 579 ? -64.982 10.070 14.845 1.00 53.88 579 SER A C 1
ATOM 4506 O O . SER A 1 579 ? -64.520 11.039 15.452 1.00 53.88 579 SER A O 1
ATOM 4508 N N . GLU A 1 580 ? -66.275 9.744 14.883 1.00 55.06 580 GLU A N 1
ATOM 4509 C CA . GLU A 1 580 ? -67.219 10.337 15.843 1.00 55.06 580 GLU A CA 1
ATOM 4510 C C . GLU A 1 580 ? -66.923 9.938 17.305 1.00 55.06 580 GLU A C 1
ATOM 4512 O O . GLU A 1 580 ? -67.447 10.556 18.225 1.00 55.06 580 GLU A O 1
ATOM 4517 N N . ASP A 1 581 ? -66.012 8.991 17.554 1.00 58.44 581 ASP A N 1
ATOM 4518 C CA . ASP A 1 581 ? -65.560 8.622 18.901 1.00 58.44 581 ASP A CA 1
ATOM 4519 C C . ASP A 1 581 ? -64.237 9.313 19.270 1.00 58.44 581 ASP A C 1
ATOM 4521 O O . ASP A 1 581 ? -63.166 8.702 19.349 1.00 58.44 581 ASP A O 1
ATOM 4525 N N . ARG A 1 582 ? -64.295 10.620 19.546 1.00 56.81 582 ARG A N 1
ATOM 4526 C CA . ARG A 1 582 ? -63.243 11.273 20.338 1.00 56.81 582 ARG A CA 1
ATOM 4527 C C . ARG A 1 582 ? -63.453 10.917 21.806 1.00 56.81 582 ARG A C 1
ATOM 4529 O O . ARG A 1 582 ? -64.281 11.518 22.483 1.00 56.81 582 ARG A O 1
ATOM 4536 N N . ARG A 1 583 ? -62.669 9.969 22.324 1.00 63.16 583 ARG A N 1
ATOM 4537 C CA . ARG A 1 583 ? -62.513 9.818 23.776 1.00 63.16 583 ARG A CA 1
ATOM 4538 C C . ARG A 1 583 ? -61.810 11.067 24.305 1.00 63.16 583 ARG A C 1
ATOM 4540 O O . ARG A 1 583 ? -60.629 11.271 24.033 1.00 63.16 583 ARG A O 1
ATOM 4547 N N . GLU A 1 584 ? -62.538 11.916 25.021 1.00 62.66 584 GLU A N 1
ATOM 4548 C CA . GLU A 1 584 ? -61.942 13.038 25.744 1.00 62.66 584 GLU A CA 1
ATOM 4549 C C . GLU A 1 584 ? -61.069 12.486 26.874 1.00 62.66 584 GLU A C 1
ATOM 4551 O O . GLU A 1 584 ? -61.567 11.980 27.878 1.00 62.66 584 GLU A O 1
ATOM 4556 N N . VAL A 1 585 ? -59.752 12.542 26.682 1.00 65.31 585 VAL A N 1
ATOM 4557 C CA . VAL A 1 585 ? -58.783 12.164 27.713 1.00 65.31 585 VAL A CA 1
ATOM 4558 C C . VAL A 1 585 ? -58.659 13.335 28.682 1.00 65.31 585 VAL A C 1
ATOM 4560 O O . VAL A 1 585 ? -58.243 14.433 28.303 1.00 65.31 585 VAL A O 1
ATOM 4563 N N . GLY A 1 586 ? -59.050 13.112 29.934 1.00 76.56 586 GLY A N 1
ATOM 4564 C CA . GLY A 1 586 ? -58.975 14.126 30.979 1.00 76.56 586 GLY A CA 1
ATOM 4565 C C . GLY A 1 586 ? -57.527 14.475 31.328 1.00 76.56 586 GLY A C 1
ATOM 4566 O O . GLY A 1 586 ? -56.641 13.620 31.304 1.00 76.56 586 GLY A O 1
ATOM 4567 N N . VAL A 1 587 ? -57.287 15.729 31.719 1.00 71.12 587 VAL A N 1
ATOM 4568 C CA . VAL A 1 587 ? -55.959 16.211 32.154 1.00 71.12 587 VAL A CA 1
ATOM 4569 C C . VAL A 1 587 ? -55.382 15.334 33.272 1.00 71.12 587 VAL A C 1
ATOM 4571 O O . VAL A 1 587 ? -54.186 15.061 33.291 1.00 71.12 587 VAL A O 1
ATOM 4574 N N . GLU A 1 588 ? -56.237 14.821 34.156 1.00 74.19 588 GLU A N 1
ATOM 4575 C CA . GLU A 1 588 ? -55.832 13.952 35.263 1.00 74.19 588 GLU A CA 1
ATOM 4576 C C . GLU A 1 588 ? -55.313 12.582 34.792 1.00 74.19 588 GLU A C 1
ATOM 4578 O O . GLU A 1 588 ? -54.356 12.051 35.353 1.00 74.19 588 GLU A O 1
ATOM 4583 N N . GLU A 1 589 ? -55.905 12.028 33.730 1.00 78.31 589 GLU A N 1
ATOM 4584 C CA . GLU A 1 589 ? -55.499 10.750 33.134 1.00 78.31 589 GLU A CA 1
ATOM 4585 C C . GLU A 1 589 ? -54.155 10.900 32.408 1.00 78.31 589 GLU A C 1
ATOM 4587 O O . GLU A 1 589 ? -53.266 10.060 32.550 1.00 78.31 589 GLU A O 1
ATOM 4592 N N . LEU A 1 590 ? -53.949 12.038 31.733 1.00 73.81 590 LEU A N 1
ATOM 4593 C CA . LEU A 1 590 ? -52.655 12.407 31.155 1.00 73.81 590 LEU A CA 1
ATOM 4594 C C . LEU A 1 590 ? -51.583 12.611 32.227 1.00 73.81 590 LEU A C 1
ATOM 4596 O O . LEU A 1 590 ? -50.452 12.169 32.044 1.00 73.81 590 LEU A O 1
ATOM 4600 N N . LEU A 1 591 ? -51.923 13.246 33.351 1.00 76.69 591 LEU A N 1
ATOM 4601 C CA . LEU A 1 591 ? -50.991 13.453 34.459 1.00 76.69 591 LEU A CA 1
ATOM 4602 C C . LEU A 1 591 ? -50.640 12.137 35.158 1.00 76.69 591 LEU A C 1
ATOM 4604 O O . LEU A 1 591 ? -49.475 11.935 35.495 1.00 76.69 591 LEU A O 1
ATOM 4608 N N . GLN A 1 592 ? -51.594 11.218 35.336 1.00 77.88 592 GLN A N 1
ATOM 4609 C CA . GLN A 1 592 ? -51.321 9.875 35.860 1.00 77.88 592 GLN A CA 1
ATOM 4610 C C . GLN A 1 592 ? -50.436 9.064 34.917 1.00 77.88 592 GLN A C 1
ATOM 4612 O O . GLN A 1 592 ? -49.466 8.455 35.372 1.00 77.88 592 GLN A O 1
ATOM 4617 N N . TYR A 1 593 ? -50.723 9.099 33.616 1.00 75.19 593 TYR A N 1
ATOM 4618 C CA . TYR A 1 593 ? -49.908 8.424 32.613 1.00 75.19 593 TYR A CA 1
ATOM 4619 C C . TYR A 1 593 ? -48.493 9.015 32.549 1.00 75.19 593 TYR A C 1
ATOM 4621 O O . TYR A 1 593 ? -47.514 8.273 32.595 1.00 75.19 593 TYR A O 1
ATOM 4629 N N . ALA A 1 594 ? -48.370 10.347 32.569 1.00 73.12 594 ALA A N 1
ATOM 4630 C CA . ALA A 1 594 ? -47.093 11.053 32.649 1.00 73.12 594 ALA A CA 1
ATOM 4631 C C . ALA A 1 594 ? -46.303 10.671 33.911 1.00 73.12 594 ALA A C 1
ATOM 4633 O O . ALA A 1 594 ? -45.094 10.464 33.842 1.00 73.12 594 ALA A O 1
ATOM 4634 N N . LYS A 1 595 ? -46.977 10.499 35.056 1.00 75.44 595 LYS A N 1
ATOM 4635 C CA . LYS A 1 595 ? -46.359 10.035 36.309 1.00 75.44 595 LYS A CA 1
ATOM 4636 C C . LYS A 1 595 ? -45.862 8.590 36.222 1.00 75.44 595 LYS A C 1
ATOM 4638 O O . LYS A 1 595 ? -44.881 8.255 36.878 1.00 75.44 595 LYS A O 1
ATOM 4643 N N . PHE A 1 596 ? -46.530 7.753 35.428 1.00 75.62 596 PHE A N 1
ATOM 4644 C CA . PHE A 1 596 ? -46.175 6.348 35.230 1.00 75.62 596 PHE A CA 1
ATOM 4645 C C . PHE A 1 596 ? -44.942 6.183 34.336 1.00 75.62 596 PHE A C 1
ATOM 4647 O O . PHE A 1 596 ? -44.112 5.315 34.591 1.00 75.62 596 PHE A O 1
ATOM 4654 N N . ILE A 1 597 ? -44.797 7.036 33.317 1.00 71.50 597 ILE A N 1
ATOM 4655 C CA . ILE A 1 597 ? -43.661 6.992 32.385 1.00 71.50 597 ILE A CA 1
ATOM 4656 C C . ILE A 1 597 ? -42.458 7.817 32.861 1.00 71.50 597 ILE A C 1
ATOM 4658 O O . ILE A 1 597 ? -41.333 7.443 32.539 1.00 71.50 597 ILE A O 1
ATOM 4662 N N . ALA A 1 598 ? -42.660 8.853 33.691 1.00 70.31 598 ALA A N 1
ATOM 4663 C CA . ALA A 1 598 ? -41.603 9.725 34.225 1.00 70.31 598 ALA A CA 1
ATOM 4664 C C . ALA A 1 598 ? -40.373 9.003 34.825 1.00 70.31 598 ALA A C 1
ATOM 4666 O O . ALA A 1 598 ? -39.264 9.483 34.595 1.00 70.31 598 ALA A O 1
ATOM 4667 N N . PRO A 1 599 ? -40.493 7.857 35.535 1.00 65.12 599 PRO A N 1
ATOM 4668 C CA . PRO A 1 599 ? -39.330 7.117 36.039 1.00 65.12 599 PRO A CA 1
ATOM 4669 C C . PRO A 1 599 ? -38.487 6.464 34.932 1.00 65.12 599 PRO A C 1
ATOM 4671 O O . PRO A 1 599 ? -37.311 6.182 35.139 1.00 65.12 599 PRO A O 1
ATOM 4674 N N . THR A 1 600 ? -39.090 6.202 33.770 1.00 59.28 600 THR A N 1
ATOM 4675 C CA . THR A 1 600 ? -38.469 5.516 32.621 1.00 59.28 600 THR A CA 1
ATOM 4676 C C . THR A 1 600 ? -38.172 6.447 31.446 1.00 59.28 600 THR A C 1
ATOM 4678 O O . THR A 1 600 ? -37.433 6.082 30.538 1.00 59.28 600 THR A O 1
ATOM 4681 N N . THR A 1 601 ? -38.715 7.663 31.464 1.00 57.94 601 THR A N 1
ATOM 4682 C CA . THR A 1 601 ? -38.487 8.693 30.451 1.00 57.94 601 THR A CA 1
ATOM 4683 C C . THR A 1 601 ? -37.578 9.772 31.022 1.00 57.94 601 THR A C 1
ATOM 4685 O O . THR A 1 601 ? -38.017 10.873 31.353 1.00 57.94 601 THR A O 1
ATOM 4688 N N . VAL A 1 602 ? -36.292 9.456 31.142 1.00 51.06 602 VAL A N 1
ATOM 4689 C CA . VAL A 1 602 ? -35.259 10.475 31.333 1.00 51.06 602 VAL A CA 1
ATOM 4690 C C . VAL A 1 602 ? -34.808 10.910 29.941 1.00 51.06 602 VAL A C 1
ATOM 4692 O O . VAL A 1 602 ? -34.210 10.128 29.204 1.00 51.06 602 VAL A O 1
ATOM 4695 N N . ALA A 1 603 ? -35.109 12.151 29.553 1.00 50.12 603 ALA A N 1
ATOM 4696 C CA . ALA A 1 603 ? -34.405 12.775 28.435 1.00 50.12 603 ALA A CA 1
ATOM 4697 C C . ALA A 1 603 ? -32.911 12.847 28.803 1.00 50.12 603 ALA A C 1
ATOM 4699 O O . ALA A 1 603 ? -32.626 13.140 29.964 1.00 50.12 603 ALA A O 1
ATOM 4700 N N . PRO A 1 604 ? -31.956 12.599 27.887 1.00 37.62 604 PRO A N 1
ATOM 4701 C CA . PRO A 1 604 ? -30.531 12.634 28.207 1.00 37.62 604 PRO A CA 1
ATOM 4702 C C . PRO A 1 604 ? -30.136 14.041 28.674 1.00 37.62 604 PRO A C 1
ATOM 4704 O O . PRO A 1 604 ? -29.840 14.934 27.882 1.00 37.62 604 PRO A O 1
ATOM 4707 N N . THR A 1 605 ? -30.173 14.270 29.985 1.00 42.91 605 THR A N 1
ATOM 4708 C CA . THR A 1 605 ? -29.795 15.538 30.594 1.00 42.91 605 THR A CA 1
ATOM 4709 C C . THR A 1 605 ? -28.284 15.572 30.732 1.00 42.91 605 THR A C 1
ATOM 4711 O O . THR A 1 605 ? -27.723 15.172 31.748 1.00 42.91 605 THR A O 1
ATOM 4714 N N . PHE A 1 606 ? -27.623 16.105 29.707 1.00 42.28 606 PHE A N 1
ATOM 4715 C CA . PHE A 1 606 ? -26.318 16.746 29.846 1.00 42.28 606 PHE A CA 1
ATOM 4716 C C . PHE A 1 606 ? -26.483 17.990 30.739 1.00 42.28 606 PHE A C 1
ATOM 4718 O O . PHE A 1 606 ? -26.673 19.106 30.259 1.00 42.28 606 PHE A O 1
ATOM 4725 N N . ARG A 1 607 ? -26.454 17.813 32.061 1.00 36.22 607 ARG A N 1
ATOM 4726 C CA . ARG A 1 607 ? -26.172 18.901 33.006 1.00 36.22 607 ARG A CA 1
ATOM 4727 C C . ARG A 1 607 ? -25.181 18.395 34.046 1.00 36.22 607 ARG A C 1
ATOM 4729 O O . ARG A 1 607 ? -25.443 17.404 34.720 1.00 36.22 607 ARG A O 1
ATOM 4736 N N . LYS A 1 608 ? -24.029 19.069 34.132 1.00 35.72 608 LYS A N 1
ATOM 4737 C CA . LYS A 1 608 ? -23.038 18.872 35.198 1.00 35.72 608 LYS A CA 1
ATOM 4738 C C . LYS A 1 608 ? -23.715 19.070 36.567 1.00 35.72 608 LYS A C 1
ATOM 4740 O O . LYS A 1 608 ? -24.564 19.960 36.667 1.00 35.72 608 LYS A O 1
ATOM 4745 N N . PRO A 1 609 ? -23.338 18.304 37.605 1.00 34.28 609 PRO A N 1
ATOM 4746 C CA . PRO A 1 609 ? -23.699 18.636 38.978 1.00 34.28 609 PRO A CA 1
ATOM 4747 C C . PRO A 1 609 ? -23.186 20.041 39.313 1.00 34.28 609 PRO A C 1
ATOM 4749 O O . PRO A 1 609 ? -22.065 20.393 38.936 1.00 34.28 609 PRO A O 1
ATOM 4752 N N . LEU A 1 610 ? -24.020 20.845 39.972 1.00 34.97 610 LEU A N 1
ATOM 4753 C CA . LEU A 1 610 ? -23.601 22.135 40.517 1.00 34.97 610 LEU A CA 1
ATOM 4754 C C . LEU A 1 610 ? -22.581 21.897 41.648 1.00 34.97 610 LEU A C 1
ATOM 4756 O O . LEU A 1 610 ? -22.736 20.913 42.373 1.00 34.97 610 LEU A O 1
ATOM 4760 N N . PRO A 1 611 ? -21.549 22.747 41.794 1.00 38.78 611 PRO A N 1
ATOM 4761 C CA . PRO A 1 611 ? -20.621 22.666 42.917 1.00 38.78 611 PRO A CA 1
ATOM 4762 C C . PRO A 1 611 ? -21.340 22.996 44.228 1.00 38.78 611 PRO A C 1
ATOM 4764 O O . PRO A 1 611 ? -22.207 23.870 44.243 1.00 38.78 611 PRO A O 1
ATOM 4767 N N . ASP A 1 612 ? -20.948 22.325 45.309 1.00 37.25 612 ASP A N 1
ATOM 4768 C CA . ASP A 1 612 ? -21.411 22.616 46.665 1.00 37.25 612 ASP A CA 1
ATOM 4769 C C . ASP A 1 612 ? -21.102 24.080 47.028 1.00 37.25 612 ASP A C 1
ATOM 4771 O O . ASP A 1 612 ? -19.944 24.483 47.159 1.00 37.25 612 ASP A O 1
ATOM 4775 N N . GLU A 1 613 ? -22.149 24.892 47.179 1.00 36.81 613 GLU A N 1
ATOM 4776 C CA . GLU A 1 613 ? -22.060 26.207 47.809 1.00 36.81 613 GLU A CA 1
ATOM 4777 C C . GLU A 1 613 ? -22.014 26.013 49.326 1.00 36.81 613 GLU A C 1
ATOM 4779 O O . GLU A 1 613 ? -23.054 25.999 49.972 1.00 36.81 613 GLU A O 1
ATOM 4784 N N . ASP A 1 614 ? -20.818 25.850 49.893 1.00 34.66 614 ASP A N 1
ATOM 4785 C CA . ASP A 1 614 ? -20.594 26.046 51.332 1.00 34.66 614 ASP A CA 1
ATOM 4786 C C . ASP A 1 614 ? -19.119 26.364 51.651 1.00 34.66 614 ASP A C 1
ATOM 4788 O O . ASP A 1 614 ? -18.475 25.730 52.479 1.00 34.66 614 ASP A O 1
ATOM 4792 N N . GLU A 1 615 ? -18.566 27.413 51.035 1.00 35.84 615 GLU A N 1
ATOM 4793 C CA . GLU A 1 615 ? -17.422 28.134 51.614 1.00 35.84 615 GLU A CA 1
ATOM 4794 C C . GLU A 1 615 ? -17.543 29.645 51.384 1.00 35.84 615 GLU A C 1
ATOM 4796 O O . GLU A 1 615 ? -16.909 30.208 50.499 1.00 35.84 615 GLU A O 1
ATOM 4801 N N . GLN A 1 616 ? -18.355 30.315 52.211 1.00 33.31 616 GLN A N 1
ATOM 4802 C CA . GLN A 1 616 ? -17.994 31.567 52.901 1.00 33.31 616 GLN A CA 1
ATOM 4803 C C . GLN A 1 616 ? -19.206 32.169 53.616 1.00 33.31 616 GLN A C 1
ATOM 4805 O O . GLN A 1 616 ? -19.947 32.957 53.042 1.00 33.31 616 GLN A O 1
ATOM 4810 N N . MET A 1 617 ? -19.335 31.910 54.920 1.00 28.83 617 MET A N 1
ATOM 4811 C CA . MET A 1 617 ? -19.809 32.922 55.869 1.00 28.83 617 MET A CA 1
ATOM 4812 C C . MET A 1 617 ? -19.325 32.626 57.305 1.00 28.83 617 MET A C 1
ATOM 4814 O O . MET A 1 617 ? -18.955 31.498 57.626 1.00 28.83 617 MET A O 1
ATOM 4818 N N . PRO A 1 618 ? -19.195 33.663 58.155 1.00 33.59 618 PRO A N 1
ATOM 4819 C CA . PRO A 1 618 ? -18.186 33.723 59.208 1.00 33.59 618 PRO A CA 1
ATOM 4820 C C . PRO A 1 618 ? -18.594 33.049 60.524 1.00 33.59 618 PRO A C 1
ATOM 4822 O O . PRO A 1 618 ? -19.755 33.045 60.928 1.00 33.59 618 PRO A O 1
ATOM 4825 N N . LYS A 1 619 ? -17.573 32.574 61.251 1.00 31.19 619 LYS A N 1
ATOM 4826 C CA . LYS A 1 619 ? -17.651 32.047 62.621 1.00 31.19 619 LYS A CA 1
ATOM 4827 C C . LYS A 1 619 ? -18.474 32.953 63.547 1.00 31.19 619 LYS A C 1
ATOM 4829 O O . LYS A 1 619 ? -18.075 34.086 63.825 1.00 31.19 619 LYS A O 1
ATOM 4834 N N . LYS A 1 620 ? -19.524 32.395 64.157 1.00 27.41 620 LYS A N 1
ATOM 4835 C CA . LYS A 1 620 ? -20.064 32.874 65.435 1.00 27.41 620 LYS A CA 1
ATOM 4836 C C . LYS A 1 620 ? -20.429 31.700 66.350 1.00 27.41 620 LYS A C 1
ATOM 4838 O O . LYS A 1 620 ? -20.779 30.619 65.902 1.00 27.41 620 LYS A O 1
ATOM 4843 N N . LYS A 1 621 ? -20.201 31.949 67.633 1.00 26.47 621 LYS A N 1
ATOM 4844 C CA . LYS A 1 621 ? -20.053 31.039 68.771 1.00 26.47 621 LYS A CA 1
ATOM 4845 C C . LYS A 1 621 ? -21.360 30.446 69.328 1.00 26.47 621 LYS A C 1
ATOM 4847 O O . LYS A 1 621 ? -22.388 31.107 69.280 1.00 26.47 621 LYS A O 1
ATOM 4852 N N . GLU A 1 622 ? -21.148 29.336 70.051 1.00 25.95 622 GLU A N 1
ATOM 4853 C CA . GLU A 1 622 ? -21.831 28.856 71.276 1.00 25.95 622 GLU A CA 1
ATOM 4854 C C . GLU A 1 622 ? -23.175 28.106 71.160 1.00 25.95 622 GLU A C 1
ATOM 4856 O O . GLU A 1 622 ? -24.128 28.589 70.565 1.00 25.95 622 GLU A O 1
ATOM 4861 N N . GLY A 1 623 ? -23.261 26.959 71.859 1.00 26.19 623 GLY A N 1
ATOM 4862 C CA . GLY A 1 623 ? -24.527 26.353 72.302 1.00 26.19 623 GLY A CA 1
ATOM 4863 C C . GLY A 1 623 ? -24.530 24.822 72.373 1.00 26.19 623 GLY A C 1
ATOM 4864 O O . GLY A 1 623 ? -24.385 24.165 71.358 1.00 26.19 623 GLY A O 1
ATOM 4865 N N . ALA A 1 624 ? -24.681 24.275 73.579 1.00 26.11 624 ALA A N 1
ATOM 4866 C CA . ALA A 1 624 ? -24.575 22.867 73.972 1.00 26.11 624 ALA A CA 1
ATOM 4867 C C . ALA A 1 624 ? -25.737 21.923 73.555 1.00 26.11 624 ALA A C 1
ATOM 4869 O O . ALA A 1 624 ? -26.794 22.381 73.125 1.00 26.11 624 ALA A O 1
ATOM 4870 N N . THR A 1 625 ? -25.545 20.631 73.906 1.00 26.50 625 THR A N 1
ATOM 4871 C CA . THR A 1 625 ? -26.524 19.539 74.204 1.00 26.50 625 THR A CA 1
ATOM 4872 C C . THR A 1 625 ? -27.278 18.896 73.023 1.00 26.50 625 THR A C 1
ATOM 4874 O O . THR A 1 625 ? -27.691 19.599 72.119 1.00 26.50 625 THR A O 1
ATOM 4877 N N . GLU A 1 626 ? -27.596 17.595 72.949 1.00 26.56 626 GLU A N 1
ATOM 4878 C CA . GLU A 1 626 ? -27.248 16.328 73.629 1.00 26.56 626 GLU A CA 1
ATOM 4879 C C . GLU A 1 626 ? -28.070 15.199 72.935 1.00 26.56 626 GLU A C 1
ATOM 4881 O O . GLU A 1 626 ? -29.109 15.494 72.348 1.00 26.56 626 GLU A O 1
ATOM 4886 N N . VAL A 1 627 ? -27.655 13.929 73.106 1.00 27.62 627 VAL A N 1
ATOM 4887 C CA . VAL A 1 627 ? -28.389 12.644 72.882 1.00 27.62 627 VAL A CA 1
ATOM 4888 C C . VAL A 1 627 ? -28.630 12.221 71.418 1.00 27.62 627 VAL A C 1
ATOM 4890 O O . VAL A 1 627 ? -29.155 12.987 70.628 1.00 27.62 627 VAL A O 1
ATOM 4893 N N . GLY A 1 628 ? -28.353 11.004 70.932 1.00 26.97 628 GLY A N 1
ATOM 4894 C CA . GLY A 1 628 ? -27.942 9.673 71.428 1.00 26.97 628 GLY A CA 1
ATOM 4895 C C . GLY A 1 628 ? -28.242 8.677 70.274 1.00 26.97 628 GLY A C 1
ATOM 4896 O O . GLY A 1 628 ? -28.854 9.072 69.290 1.00 26.97 628 GLY A O 1
ATOM 4897 N N . ALA A 1 629 ? -27.923 7.388 70.230 1.00 26.59 629 ALA A N 1
ATOM 4898 C CA . ALA A 1 629 ? -27.062 6.456 70.942 1.00 26.59 629 ALA A CA 1
ATOM 4899 C C . ALA A 1 629 ? -27.030 5.156 70.084 1.00 26.59 629 ALA A C 1
ATOM 4901 O O . ALA A 1 629 ? -27.908 4.959 69.243 1.00 26.59 629 ALA A O 1
ATOM 4902 N N . ASN A 1 630 ? -26.093 4.253 70.413 1.00 27.67 630 ASN A N 1
ATOM 4903 C CA . ASN A 1 630 ? -25.990 2.816 70.063 1.00 27.67 630 ASN A CA 1
ATOM 4904 C C . ASN A 1 630 ? -25.285 2.488 68.726 1.00 27.67 630 ASN A C 1
ATOM 4906 O O . ASN A 1 630 ? -25.784 2.835 67.668 1.00 27.67 630 ASN A O 1
ATOM 4910 N N . GLY A 1 631 ? -24.151 1.781 68.649 1.00 26.39 631 GLY A N 1
ATOM 4911 C CA . GLY A 1 631 ? -23.382 1.001 69.630 1.00 26.39 631 GLY A CA 1
ATOM 4912 C C . GLY A 1 631 ? -23.199 -0.456 69.161 1.00 26.39 631 GLY A C 1
ATOM 4913 O O . GLY A 1 631 ? -24.183 -1.056 68.745 1.00 26.39 631 GLY A O 1
ATOM 4914 N N . ILE A 1 632 ? -21.958 -0.974 69.263 1.00 29.72 632 ILE A N 1
ATOM 4915 C CA . ILE A 1 632 ? -21.432 -2.378 69.281 1.00 29.72 632 ILE A CA 1
ATOM 4916 C C . ILE A 1 632 ? -20.114 -2.389 68.465 1.00 29.72 632 ILE A C 1
ATOM 4918 O O . ILE A 1 632 ? -20.160 -2.258 67.250 1.00 29.72 632 ILE A O 1
ATOM 4922 N N . VAL A 1 633 ? -18.915 -2.222 69.047 1.00 28.81 633 VAL A N 1
ATOM 4923 C CA . VAL A 1 633 ? -18.082 -3.029 69.987 1.00 28.81 633 VAL A CA 1
ATOM 4924 C C . VAL A 1 633 ? -17.138 -4.030 69.277 1.00 28.81 633 VAL A C 1
ATOM 4926 O O . VAL A 1 633 ? -17.552 -4.822 68.441 1.00 28.81 633 VAL A O 1
ATOM 4929 N N . THR A 1 634 ? -15.857 -3.901 69.655 1.00 29.19 634 THR A N 1
ATOM 4930 C CA . THR A 1 634 ? -14.565 -4.529 69.272 1.00 29.19 634 THR A CA 1
ATOM 4931 C C . THR A 1 634 ? -14.369 -5.949 69.881 1.00 29.19 634 THR A C 1
ATOM 4933 O O . THR A 1 634 ? -15.330 -6.408 70.505 1.00 29.19 634 THR A O 1
ATOM 4936 N N . PRO A 1 635 ? -13.232 -6.703 69.726 1.00 35.50 635 PRO A N 1
ATOM 4937 C CA . PRO A 1 635 ? -11.883 -6.425 70.319 1.00 35.50 635 PRO A CA 1
ATOM 4938 C C . PRO A 1 635 ? -10.645 -6.788 69.422 1.00 35.50 635 PRO A C 1
ATOM 4940 O O . PRO A 1 635 ? -10.772 -7.609 68.524 1.00 35.50 635 PRO A O 1
ATOM 4943 N N . VAL A 1 636 ? -9.510 -6.056 69.416 1.00 27.39 636 VAL A N 1
ATOM 4944 C CA . VAL A 1 636 ? -8.277 -6.017 70.279 1.00 27.39 636 VAL A CA 1
ATOM 4945 C C . VAL A 1 636 ? -7.259 -7.173 70.105 1.00 27.39 636 VAL A C 1
ATOM 4947 O O . VAL A 1 636 ? -7.613 -8.317 70.339 1.00 27.39 636 VAL A O 1
ATOM 4950 N N . ASP A 1 637 ? -6.001 -6.818 69.765 1.00 25.78 637 ASP A N 1
ATOM 4951 C CA . ASP A 1 637 ? -4.690 -7.251 70.346 1.00 25.78 637 ASP A CA 1
ATOM 4952 C C . ASP A 1 637 ? -3.566 -6.471 69.598 1.00 25.78 637 ASP A C 1
ATOM 4954 O O . ASP A 1 637 ? -3.565 -6.470 68.371 1.00 25.78 637 ASP A O 1
ATOM 4958 N N . VAL A 1 638 ? -2.743 -5.557 70.144 1.00 27.50 638 VAL A N 1
ATOM 4959 C CA . VAL A 1 638 ? -1.784 -5.459 71.281 1.00 27.50 638 VAL A CA 1
ATOM 4960 C C . VAL A 1 638 ? -0.327 -5.841 70.921 1.00 27.50 638 VAL A C 1
ATOM 4962 O O . VAL A 1 638 ? 0.007 -7.003 70.734 1.00 27.50 638 VAL A O 1
ATOM 4965 N N . ASP A 1 639 ? 0.498 -4.779 70.891 1.00 26.44 639 ASP A N 1
ATOM 4966 C CA . ASP A 1 639 ? 1.926 -4.595 71.221 1.00 26.44 639 ASP A CA 1
ATOM 4967 C C . ASP A 1 639 ? 3.051 -5.453 70.608 1.00 26.44 639 ASP A C 1
ATOM 4969 O O . ASP A 1 639 ? 3.137 -6.661 70.790 1.00 26.44 639 ASP A O 1
ATOM 4973 N N . THR A 1 640 ? 4.088 -4.788 70.073 1.00 28.36 640 THR A N 1
ATOM 4974 C CA . THR A 1 640 ? 5.321 -4.452 70.834 1.00 28.36 640 THR A CA 1
ATOM 4975 C C . THR A 1 640 ? 6.427 -3.874 69.928 1.00 28.36 640 THR A C 1
ATOM 4977 O O . THR A 1 640 ? 6.787 -4.433 68.899 1.00 28.36 640 THR A O 1
ATOM 4980 N N . ASN A 1 641 ? 7.013 -2.756 70.363 1.00 29.97 641 ASN A N 1
ATOM 4981 C CA . ASN A 1 641 ? 8.348 -2.265 69.981 1.00 29.97 641 ASN A CA 1
ATOM 4982 C C . ASN A 1 641 ? 9.341 -2.728 71.075 1.00 29.97 641 ASN A C 1
ATOM 4984 O O . ASN A 1 641 ? 8.901 -2.897 72.217 1.00 29.97 641 ASN A O 1
ATOM 4988 N N . PRO A 1 642 ? 10.659 -2.879 70.814 1.00 35.56 642 PRO A N 1
ATOM 4989 C CA . PRO A 1 642 ? 11.566 -1.786 71.201 1.00 35.56 642 PRO A CA 1
ATOM 4990 C C . PRO A 1 642 ? 12.872 -1.642 70.378 1.00 35.56 642 PRO A C 1
ATOM 4992 O O . PRO A 1 642 ? 13.320 -2.528 69.660 1.00 35.56 642 PRO A O 1
ATOM 4995 N N . ALA A 1 643 ? 13.499 -0.476 70.551 1.00 26.62 643 ALA A N 1
ATOM 4996 C CA . ALA A 1 643 ? 14.781 -0.031 69.999 1.00 26.62 643 ALA A CA 1
ATOM 4997 C C . ALA A 1 643 ? 16.029 -0.639 70.690 1.00 26.62 643 ALA A C 1
ATOM 4999 O O . ALA A 1 643 ? 15.923 -1.008 71.855 1.00 26.62 643 ALA A O 1
ATOM 5000 N N . TYR A 1 644 ? 17.215 -0.609 70.037 1.00 24.78 644 TYR A N 1
ATOM 5001 C CA . TYR A 1 644 ? 18.507 -0.130 70.610 1.00 24.78 644 TYR A CA 1
ATOM 5002 C C . TYR A 1 644 ? 19.691 -0.051 69.584 1.00 24.78 644 TYR A C 1
ATOM 5004 O O . TYR 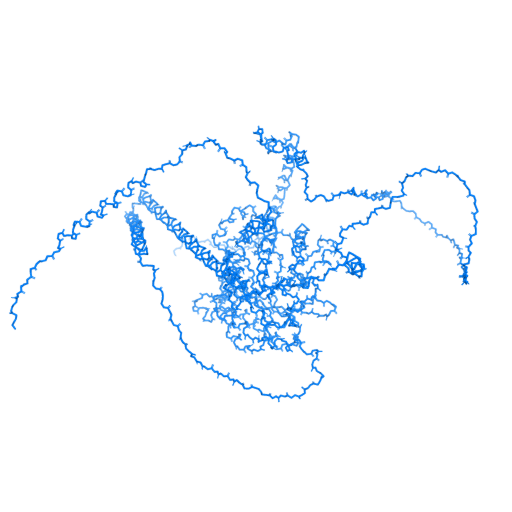A 1 644 ? 20.110 -1.046 69.008 1.00 24.78 644 TYR A O 1
ATOM 5012 N N . THR A 1 645 ? 20.223 1.173 69.410 1.00 25.66 645 THR A N 1
ATOM 5013 C CA . THR A 1 645 ? 21.637 1.667 69.327 1.00 25.66 645 THR A CA 1
ATOM 5014 C C . THR A 1 645 ? 22.776 1.116 68.419 1.00 25.66 645 THR A C 1
ATOM 5016 O O . THR A 1 645 ? 23.303 0.035 68.642 1.00 25.66 645 THR A O 1
ATOM 5019 N N . LYS A 1 646 ? 23.308 2.054 67.597 1.00 26.77 646 LYS A N 1
ATOM 5020 C CA . LYS A 1 646 ? 24.698 2.594 67.403 1.00 26.77 646 LYS A CA 1
ATOM 5021 C C . LYS A 1 646 ? 25.952 1.709 67.180 1.00 26.77 646 LYS A C 1
ATOM 5023 O O . LYS A 1 646 ? 26.441 1.066 68.097 1.00 26.77 646 LYS A O 1
ATOM 5028 N N . SER A 1 647 ? 26.643 1.979 66.061 1.00 25.12 647 SER A N 1
ATOM 5029 C CA . SER A 1 647 ? 28.070 2.397 65.878 1.00 25.12 647 SER A CA 1
ATOM 5030 C C . SER A 1 647 ? 28.319 2.510 64.351 1.00 25.12 647 SER A C 1
ATOM 5032 O O . SER A 1 647 ? 27.595 1.863 63.610 1.00 25.12 647 SER A O 1
ATOM 5034 N N . GLY A 1 648 ? 29.195 3.297 63.720 1.00 28.28 648 GLY A N 1
ATOM 5035 C CA . GLY A 1 648 ? 30.259 4.251 64.032 1.00 28.28 648 GLY A CA 1
ATOM 5036 C C . GLY A 1 648 ? 30.743 4.857 62.683 1.00 28.28 648 GLY A C 1
ATOM 5037 O O . GLY A 1 648 ? 30.363 4.377 61.622 1.00 28.28 648 GLY A O 1
ATOM 5038 N N . GLN A 1 649 ? 31.503 5.950 62.754 1.00 26.17 649 GLN A N 1
ATOM 5039 C CA . GLN A 1 649 ? 31.950 6.902 61.711 1.00 26.17 649 GLN A CA 1
ATOM 5040 C C . GLN A 1 649 ? 32.527 6.339 60.386 1.00 26.17 649 GLN A C 1
ATOM 5042 O O . GLN A 1 649 ? 33.283 5.380 60.417 1.00 26.17 649 GLN A O 1
ATOM 5047 N N . ASP A 1 650 ? 32.305 7.029 59.250 1.00 29.14 650 ASP A N 1
ATOM 5048 C CA . ASP A 1 650 ? 33.293 7.981 58.693 1.00 29.14 650 ASP A CA 1
ATOM 5049 C C . ASP A 1 650 ? 32.769 8.838 57.519 1.00 29.14 650 ASP A C 1
ATOM 5051 O O . ASP A 1 650 ? 31.900 8.443 56.746 1.00 29.14 650 ASP A O 1
ATOM 5055 N N . LYS A 1 651 ? 33.288 10.071 57.450 1.00 27.48 651 LYS A N 1
ATOM 5056 C CA . LYS A 1 651 ? 32.874 11.188 56.583 1.00 27.48 651 LYS A CA 1
ATOM 5057 C C . LYS A 1 651 ? 33.527 11.142 55.194 1.00 27.48 651 LYS A C 1
ATOM 5059 O O . LYS A 1 651 ? 34.737 10.955 55.123 1.00 27.48 651 LYS A O 1
ATOM 5064 N N . LYS A 1 652 ? 32.789 11.546 54.149 1.00 28.36 652 LYS A N 1
ATOM 5065 C CA . LYS A 1 652 ? 33.272 12.456 53.084 1.00 28.36 652 LYS A CA 1
ATOM 5066 C C . LYS A 1 652 ? 32.116 13.331 52.580 1.00 28.36 652 LYS A C 1
ATOM 5068 O O . LYS A 1 652 ? 31.045 12.822 52.275 1.00 28.36 652 LYS A O 1
ATOM 5073 N N . GLU A 1 653 ? 32.348 14.640 52.564 1.00 28.70 653 GLU A N 1
ATOM 5074 C CA . GLU A 1 653 ? 31.435 15.690 52.098 1.00 28.70 653 GLU A CA 1
ATOM 5075 C C . GLU A 1 653 ? 31.240 15.650 50.573 1.00 28.70 653 GLU A C 1
ATOM 5077 O O . GLU A 1 653 ? 32.206 15.485 49.829 1.00 28.70 653 GLU A O 1
ATOM 5082 N N . ALA A 1 654 ? 29.999 15.866 50.131 1.00 30.58 654 ALA A N 1
ATOM 5083 C CA . ALA A 1 654 ? 29.634 16.363 48.806 1.00 30.58 654 ALA A CA 1
ATOM 5084 C C . ALA A 1 654 ? 28.412 17.297 48.958 1.00 30.58 654 ALA A C 1
ATOM 5086 O O . ALA A 1 654 ? 27.600 17.113 49.864 1.00 30.58 654 ALA A O 1
ATOM 5087 N N . GLU A 1 655 ? 28.365 18.328 48.119 1.00 33.81 655 GLU A N 1
ATOM 5088 C CA . GLU A 1 655 ? 27.529 19.541 48.145 1.00 33.81 655 GLU A CA 1
ATOM 5089 C C . GLU A 1 655 ? 26.011 19.357 48.383 1.00 33.81 655 GLU A C 1
ATOM 5091 O O . GLU A 1 655 ? 25.444 18.316 48.045 1.00 33.81 655 GLU A O 1
ATOM 5096 N N . PRO A 1 656 ? 25.303 20.380 48.918 1.00 38.72 656 PRO A N 1
ATOM 5097 C CA . PRO A 1 656 ? 23.860 20.309 49.120 1.00 38.72 656 PRO A CA 1
ATOM 5098 C C . PRO A 1 656 ? 23.110 20.384 47.782 1.00 38.72 656 PRO A C 1
ATOM 5100 O O . PRO A 1 656 ? 23.114 21.409 47.101 1.00 38.72 656 PRO A O 1
ATOM 5103 N N . ALA A 1 657 ? 22.421 19.296 47.435 1.00 38.22 657 ALA A N 1
ATOM 5104 C CA . ALA A 1 657 ? 21.447 19.266 46.353 1.00 38.22 657 ALA A CA 1
ATOM 5105 C C . ALA A 1 657 ? 20.301 20.259 46.625 1.00 38.22 657 ALA A C 1
ATOM 5107 O O . ALA A 1 657 ? 19.766 20.331 47.734 1.00 38.22 657 ALA A O 1
ATOM 5108 N N . ALA A 1 658 ? 19.935 21.022 45.594 1.00 43.47 658 ALA A N 1
ATOM 5109 C CA . ALA A 1 658 ? 18.810 21.948 45.609 1.00 43.47 658 ALA A CA 1
ATOM 5110 C C . ALA A 1 658 ? 17.487 21.224 45.953 1.00 43.47 658 ALA A C 1
ATOM 5112 O O . ALA A 1 658 ? 17.302 20.069 45.558 1.00 43.47 658 ALA A O 1
ATOM 5113 N N . PRO A 1 659 ? 16.554 21.877 46.674 1.00 56.16 659 PRO A N 1
ATOM 5114 C CA . PRO A 1 659 ? 15.248 21.292 46.963 1.00 56.16 659 PRO A CA 1
ATOM 5115 C C . PRO A 1 659 ? 14.468 21.035 45.660 1.00 56.16 659 PRO A C 1
ATOM 5117 O O . PRO A 1 659 ? 14.611 21.806 44.706 1.00 56.16 659 PRO A O 1
ATOM 5120 N N . PRO A 1 660 ? 13.635 19.978 45.598 1.00 55.78 660 PRO A N 1
ATOM 5121 C CA . PRO A 1 660 ? 12.805 19.715 44.428 1.00 55.78 660 PRO A CA 1
ATOM 5122 C C . PRO A 1 660 ? 11.867 20.906 44.162 1.00 55.78 660 PRO A C 1
ATOM 5124 O O . PRO A 1 660 ? 11.381 21.523 45.118 1.00 55.78 660 PRO A O 1
ATOM 5127 N N . PRO A 1 661 ? 11.607 21.249 42.886 1.00 51.38 661 PRO A N 1
ATOM 5128 C CA . PRO A 1 661 ? 10.726 22.357 42.552 1.00 51.38 661 PRO A CA 1
ATOM 5129 C C . PRO A 1 661 ? 9.302 22.090 43.069 1.00 51.38 661 PRO A C 1
ATOM 5131 O O . PRO A 1 661 ? 8.860 20.936 43.095 1.00 51.38 661 PRO A O 1
ATOM 5134 N N . PRO A 1 662 ? 8.573 23.140 43.490 1.00 56.53 662 PRO A N 1
ATOM 5135 C CA . PRO A 1 662 ? 7.194 23.000 43.932 1.00 56.53 662 PRO A CA 1
ATOM 5136 C C . PRO A 1 662 ? 6.305 22.481 42.789 1.00 56.53 662 PRO A C 1
ATOM 5138 O O . PRO A 1 662 ? 6.594 22.748 41.618 1.00 56.53 662 PRO A O 1
ATOM 5141 N N . PRO A 1 663 ? 5.218 21.755 43.109 1.00 55.97 663 PRO A N 1
ATOM 5142 C CA . PRO A 1 663 ? 4.264 21.311 42.103 1.00 55.97 663 PRO A CA 1
ATOM 5143 C C . PRO A 1 663 ? 3.706 22.519 41.332 1.00 55.97 663 PRO A C 1
ATOM 5145 O O . PRO A 1 663 ? 3.507 23.584 41.929 1.00 55.97 663 PRO A O 1
ATOM 5148 N N . PRO A 1 664 ? 3.463 22.377 40.017 1.00 50.31 664 PRO A N 1
ATOM 5149 C CA . PRO A 1 664 ? 2.931 23.465 39.213 1.00 50.31 664 PRO A CA 1
ATOM 5150 C C . PRO A 1 664 ? 1.567 23.910 39.763 1.00 50.31 664 PRO A C 1
ATOM 5152 O O . PRO A 1 664 ? 0.803 23.074 40.261 1.00 50.31 664 PRO A O 1
ATOM 5155 N N . PRO A 1 665 ? 1.247 25.214 39.692 1.00 50.88 665 PRO A N 1
ATOM 5156 C CA . PRO A 1 665 ? -0.049 25.705 40.127 1.00 50.88 665 PRO A CA 1
ATOM 5157 C C . PRO A 1 665 ? -1.162 25.018 39.320 1.00 50.88 665 PRO A C 1
ATOM 5159 O O . PRO A 1 665 ? -0.975 24.760 38.125 1.00 50.88 665 PRO A O 1
ATOM 5162 N N . PRO A 1 666 ? -2.314 24.711 39.943 1.00 49.38 666 PRO A N 1
ATOM 5163 C CA . PRO A 1 666 ? -3.447 24.155 39.222 1.00 49.38 666 PRO A CA 1
ATOM 5164 C C . PRO A 1 666 ? -3.831 25.106 38.087 1.00 49.38 666 PRO A C 1
ATOM 5166 O O . PRO A 1 666 ? -3.952 26.317 38.290 1.00 49.38 666 PRO A O 1
ATOM 5169 N N . LEU A 1 667 ? -3.968 24.545 36.884 1.00 44.03 667 LEU A N 1
ATOM 5170 C CA . LEU A 1 667 ? -4.347 25.291 35.689 1.00 44.03 667 LEU A CA 1
ATOM 5171 C C . LEU A 1 667 ? -5.645 26.067 35.966 1.00 44.03 667 LEU A C 1
ATOM 5173 O O . LEU A 1 667 ? -6.577 25.485 36.533 1.00 44.03 667 LEU A O 1
ATOM 5177 N N . PRO A 1 668 ? -5.741 27.351 35.576 1.00 45.56 668 PRO A N 1
ATOM 5178 C CA . PRO A 1 668 ? -7.000 28.069 35.679 1.00 45.56 668 PRO A CA 1
ATOM 5179 C C . PRO A 1 668 ? -8.050 27.316 34.860 1.00 45.56 668 PRO A C 1
ATOM 5181 O O . PRO A 1 668 ? -7.806 26.938 33.712 1.00 45.56 668 PRO A O 1
ATOM 5184 N N . ALA A 1 669 ? -9.202 27.055 35.477 1.00 45.59 669 ALA A N 1
ATOM 5185 C CA . ALA A 1 669 ? -10.332 26.429 34.815 1.00 45.59 669 ALA A CA 1
ATOM 5186 C C . ALA A 1 669 ? -10.796 27.348 33.680 1.00 45.59 669 ALA A C 1
ATOM 5188 O O . ALA A 1 669 ? -11.497 28.333 33.902 1.00 45.59 669 ALA A O 1
ATOM 5189 N N . TYR A 1 670 ? -10.359 27.056 32.460 1.00 44.28 670 TYR A N 1
ATOM 5190 C CA . TYR A 1 670 ? -10.916 27.683 31.278 1.00 44.28 670 TYR A CA 1
ATOM 5191 C C . TYR A 1 670 ? -12.228 26.981 30.957 1.00 44.28 670 TYR A C 1
ATOM 5193 O O . TYR A 1 670 ? -12.248 25.797 30.613 1.00 44.28 670 TYR A O 1
ATOM 5201 N N . ASP A 1 671 ? -13.328 27.723 31.055 1.00 44.75 671 ASP A N 1
ATOM 5202 C CA . ASP A 1 671 ? -14.564 27.348 30.386 1.00 44.75 671 ASP A CA 1
ATOM 5203 C C . ASP A 1 671 ? -14.257 27.209 28.893 1.00 44.75 671 ASP A C 1
ATOM 5205 O O . ASP A 1 671 ? -13.911 28.181 28.216 1.00 44.75 671 ASP A O 1
ATOM 5209 N N . PHE A 1 672 ? -14.323 25.978 28.385 1.00 47.19 672 PHE A N 1
ATOM 5210 C CA . PHE A 1 672 ? -14.207 25.709 26.960 1.00 47.19 672 PHE A CA 1
ATOM 5211 C C . PHE A 1 672 ? -15.381 26.383 26.248 1.00 47.19 672 PHE A C 1
ATOM 5213 O O . PHE A 1 672 ? -16.506 25.882 26.248 1.00 47.19 672 PHE A O 1
ATOM 5220 N N . VAL A 1 673 ? -15.110 27.541 25.657 1.00 47.47 673 VAL A N 1
ATOM 5221 C CA . VAL A 1 673 ? -15.989 28.172 24.680 1.00 47.47 673 VAL A CA 1
ATOM 5222 C C . VAL A 1 673 ? -15.480 27.710 23.315 1.00 47.47 673 VAL A C 1
ATOM 5224 O O . VAL A 1 673 ? -14.322 27.984 22.997 1.00 47.47 673 VAL A O 1
ATOM 5227 N N . PRO A 1 674 ? -16.287 26.986 22.518 1.00 50.56 674 PRO A N 1
ATOM 5228 C CA . PRO A 1 674 ? -15.809 26.293 21.321 1.00 50.56 674 PRO A CA 1
ATOM 5229 C C . PRO A 1 674 ? -15.207 27.222 20.259 1.00 50.56 674 PRO A C 1
ATOM 5231 O O . PRO A 1 674 ? -14.459 26.742 19.417 1.00 50.56 674 PRO A O 1
ATOM 5234 N N . TRP A 1 675 ? -15.479 28.533 20.326 1.00 53.50 675 TRP A N 1
ATOM 5235 C CA . TRP A 1 675 ? -14.840 29.557 19.498 1.00 53.50 675 TRP A CA 1
ATOM 5236 C C . TRP A 1 675 ? -14.638 30.858 20.295 1.00 53.50 675 TRP A C 1
ATOM 5238 O O . TRP A 1 675 ? -15.498 31.202 21.113 1.00 53.50 675 TRP A O 1
ATOM 5248 N N . PRO A 1 676 ? -13.541 31.608 20.077 1.00 54.53 676 PRO A N 1
ATOM 5249 C CA . PRO A 1 676 ? -13.372 32.924 20.681 1.00 54.53 676 PRO A CA 1
ATOM 5250 C C . PRO A 1 676 ? -14.459 33.885 20.178 1.00 54.53 676 PRO A C 1
ATOM 5252 O O . PRO A 1 676 ? -14.744 33.939 18.984 1.00 54.53 676 PRO A O 1
ATOM 5255 N N . ASP A 1 677 ? -15.052 34.663 21.083 1.00 61.50 677 ASP A N 1
ATOM 5256 C CA . ASP A 1 677 ? -15.931 35.782 20.723 1.00 61.50 677 ASP A CA 1
ATOM 5257 C C . ASP A 1 677 ? -15.198 36.762 19.784 1.00 61.50 677 ASP A C 1
ATOM 5259 O O . ASP A 1 677 ? -13.996 37.003 19.935 1.00 61.50 677 ASP A O 1
ATOM 5263 N N . HIS A 1 678 ? -15.929 37.347 18.831 1.00 58.84 678 HIS A N 1
ATOM 5264 C CA . HIS A 1 678 ? -15.425 38.328 17.872 1.00 58.84 678 HIS A CA 1
ATOM 5265 C C . HIS A 1 678 ? -14.665 39.468 18.566 1.00 58.84 678 HIS A C 1
ATOM 5267 O O . HIS A 1 678 ? -13.637 39.908 18.052 1.00 58.84 678 HIS A O 1
ATOM 5273 N N . GLY A 1 679 ? -15.105 39.900 19.756 1.00 66.00 679 GLY A N 1
ATOM 5274 C CA . GLY A 1 679 ? -14.398 40.906 20.554 1.00 66.00 679 GLY A CA 1
ATOM 5275 C C . GLY A 1 679 ? -12.980 40.477 20.954 1.00 66.00 679 GLY A C 1
ATOM 5276 O O . GLY A 1 679 ? -12.044 41.278 20.888 1.00 66.00 679 GLY A O 1
ATOM 5277 N N . LYS A 1 680 ? -12.789 39.194 21.288 1.00 65.12 680 LYS A N 1
ATOM 5278 C CA . LYS A 1 680 ? -11.478 38.613 21.630 1.00 65.12 680 LYS A CA 1
ATOM 5279 C C . LYS A 1 680 ? -10.588 38.422 20.405 1.00 65.12 680 LYS A C 1
ATOM 5281 O O . LYS A 1 680 ? -9.386 38.642 20.506 1.00 65.12 680 LYS A O 1
ATOM 5286 N N . ILE A 1 681 ? -11.162 38.067 19.254 1.00 62.59 681 ILE A N 1
ATOM 5287 C CA . ILE A 1 681 ? -10.418 37.928 17.990 1.00 62.59 681 ILE A CA 1
ATOM 5288 C C . ILE A 1 681 ? -9.866 39.289 17.550 1.00 62.59 681 ILE A C 1
ATOM 5290 O O . ILE A 1 681 ? -8.690 39.400 17.215 1.00 62.59 681 ILE A O 1
ATOM 5294 N N . THR A 1 682 ? -10.676 40.348 17.641 1.00 65.38 682 THR A N 1
ATOM 5295 C CA . THR A 1 682 ? -10.243 41.711 17.292 1.00 65.38 682 THR A CA 1
ATOM 5296 C C . THR A 1 682 ? -9.221 42.306 18.262 1.00 65.38 682 THR A C 1
ATOM 5298 O O . THR A 1 682 ? -8.483 43.217 17.884 1.00 65.38 682 THR A O 1
ATOM 5301 N N . ALA A 1 683 ? -9.170 41.812 19.501 1.00 65.19 683 ALA A N 1
ATOM 5302 C CA . ALA A 1 683 ? -8.235 42.265 20.532 1.00 65.19 683 ALA A CA 1
ATOM 5303 C C . ALA A 1 683 ? -6.939 41.434 20.603 1.00 65.19 683 ALA A C 1
ATOM 5305 O O . ALA A 1 683 ? -6.035 41.802 21.346 1.00 65.19 683 ALA A O 1
ATOM 5306 N N . GLY A 1 684 ? -6.857 40.314 19.877 1.00 68.62 684 GLY A N 1
ATOM 5307 C CA . GLY A 1 684 ? -5.683 39.442 19.845 1.00 68.62 684 GLY A CA 1
ATOM 5308 C C . GLY A 1 684 ? -4.745 39.727 18.670 1.00 68.62 684 GLY A C 1
ATOM 5309 O O . GLY A 1 684 ? -5.050 40.536 17.797 1.00 68.62 684 GLY A O 1
ATOM 5310 N N . ALA A 1 685 ? -3.637 38.983 18.609 1.00 66.44 685 ALA A N 1
ATOM 5311 C CA . ALA A 1 685 ? -2.586 39.144 17.597 1.00 66.44 685 ALA A CA 1
ATOM 5312 C C . ALA A 1 685 ? -3.100 39.082 16.143 1.00 66.44 685 ALA A C 1
ATOM 5314 O O . ALA A 1 685 ? -2.617 39.805 15.278 1.00 66.44 685 ALA A O 1
ATOM 5315 N N . LEU A 1 686 ? -4.129 38.271 15.873 1.00 67.69 686 LEU A N 1
ATOM 5316 C CA . LEU A 1 686 ? -4.803 38.223 14.567 1.00 67.69 686 LEU A CA 1
ATOM 5317 C C . LEU A 1 686 ? -5.518 39.540 14.219 1.00 67.69 686 LEU A C 1
ATOM 5319 O O . LEU A 1 686 ? -5.490 39.972 13.070 1.00 67.69 686 LEU A O 1
ATOM 5323 N N . GLY A 1 687 ? -6.121 40.203 15.208 1.00 77.38 687 GLY A N 1
ATOM 5324 C CA . GLY A 1 687 ? -6.712 41.529 15.044 1.00 77.38 687 GLY A CA 1
ATOM 5325 C C . GLY A 1 687 ? -5.666 42.626 14.826 1.00 77.38 687 GLY A C 1
ATOM 5326 O O . GLY A 1 687 ? -5.932 43.570 14.086 1.00 77.38 687 GLY A O 1
ATOM 5327 N N . ASP A 1 688 ? -4.478 42.500 15.421 1.00 71.75 688 ASP A N 1
ATOM 5328 C CA . ASP A 1 688 ? -3.354 43.415 15.177 1.00 71.75 688 ASP A CA 1
ATOM 5329 C C . ASP A 1 688 ? -2.793 43.269 13.759 1.00 71.75 688 ASP A C 1
ATOM 5331 O O . ASP A 1 688 ? -2.618 44.271 13.069 1.00 71.75 688 ASP A O 1
ATOM 5335 N N . ILE A 1 689 ? -2.610 42.034 13.283 1.00 70.69 689 ILE A N 1
ATOM 5336 C CA . ILE A 1 689 ? -2.177 41.756 11.904 1.00 70.69 689 ILE A CA 1
ATOM 5337 C C . ILE A 1 689 ? -3.192 42.312 10.899 1.00 70.69 689 ILE A C 1
ATOM 5339 O O . ILE A 1 689 ? -2.803 42.954 9.924 1.00 70.69 689 ILE A O 1
ATOM 5343 N N . GLN A 1 690 ? -4.493 42.137 11.153 1.00 74.75 690 GLN A N 1
ATOM 5344 C CA . GLN A 1 690 ? -5.532 42.697 10.287 1.00 74.75 690 GLN A CA 1
ATOM 5345 C C . GLN A 1 690 ? -5.496 44.234 10.273 1.00 74.75 690 GLN A C 1
ATOM 5347 O O . GLN A 1 690 ? -5.596 44.827 9.205 1.00 74.75 690 GLN A O 1
ATOM 5352 N N . ARG A 1 691 ? -5.263 44.895 11.420 1.00 77.81 691 ARG A N 1
ATOM 5353 C CA . ARG A 1 691 ? -5.076 46.359 11.478 1.00 77.81 691 ARG A CA 1
ATOM 5354 C C . ARG A 1 691 ? -3.854 46.832 10.690 1.00 77.81 691 ARG A C 1
ATOM 5356 O O . ARG A 1 691 ? -3.916 47.893 10.075 1.00 77.81 691 ARG A O 1
ATOM 5363 N N . MET A 1 692 ? -2.759 46.071 10.708 1.00 70.50 692 MET A N 1
ATOM 5364 C CA . MET A 1 692 ? -1.553 46.380 9.931 1.00 70.50 692 MET A CA 1
ATOM 5365 C C . MET A 1 692 ? -1.817 46.258 8.428 1.00 70.50 692 MET A C 1
ATOM 5367 O O . MET A 1 692 ? -1.483 47.175 7.678 1.00 70.50 692 MET A O 1
ATOM 5371 N N . LEU A 1 693 ? -2.500 45.191 8.002 1.00 72.62 693 LEU A N 1
ATOM 5372 C CA . LEU A 1 693 ? -2.906 44.994 6.608 1.00 72.62 693 LEU A CA 1
ATOM 5373 C C . LEU A 1 693 ? -3.875 46.086 6.132 1.00 72.62 693 LEU A C 1
ATOM 5375 O O . LEU A 1 693 ? -3.676 46.650 5.057 1.00 72.62 693 LEU A O 1
ATOM 5379 N N . ASP A 1 694 ? -4.865 46.448 6.951 1.00 78.25 694 ASP A N 1
ATOM 5380 C CA . ASP A 1 694 ? -5.832 47.512 6.648 1.00 78.25 694 ASP A CA 1
ATOM 5381 C C . ASP A 1 694 ? -5.165 48.901 6.580 1.00 78.25 694 ASP A C 1
ATOM 5383 O O . ASP A 1 694 ? -5.616 49.781 5.845 1.00 78.25 694 ASP A O 1
ATOM 5387 N N . ALA A 1 695 ? -4.063 49.100 7.313 1.00 73.69 695 ALA A N 1
ATOM 5388 C CA . ALA A 1 695 ? -3.221 50.295 7.256 1.00 73.69 695 ALA A CA 1
ATOM 5389 C C . ALA A 1 695 ? -2.163 50.258 6.131 1.00 73.69 695 ALA A C 1
ATOM 5391 O O . ALA A 1 695 ? -1.399 51.214 5.982 1.00 73.69 695 ALA A O 1
ATOM 5392 N N . GLY A 1 696 ? -2.106 49.179 5.340 1.00 66.50 696 GLY A N 1
ATOM 5393 C CA . GLY A 1 696 ? -1.141 49.002 4.251 1.00 66.50 696 GLY A CA 1
ATOM 5394 C C . GLY A 1 696 ? 0.301 48.755 4.713 1.00 66.50 696 GLY A C 1
ATOM 5395 O O . GLY A 1 696 ? 1.234 49.047 3.967 1.00 66.50 696 GLY A O 1
ATOM 5396 N N . GLN A 1 697 ? 0.496 48.258 5.937 1.00 67.12 697 GLN A N 1
ATOM 5397 C CA . GLN A 1 697 ? 1.799 47.906 6.504 1.00 67.12 697 GLN A CA 1
ATOM 5398 C C . GLN A 1 697 ? 2.047 46.393 6.404 1.00 67.12 697 GLN A C 1
ATOM 5400 O O . GLN A 1 697 ? 1.181 45.594 6.754 1.00 67.12 697 GLN A O 1
ATOM 5405 N N . ASP A 1 698 ? 3.241 46.005 5.943 1.00 66.31 698 ASP A N 1
ATOM 5406 C CA . ASP A 1 698 ? 3.658 44.603 5.811 1.00 66.31 698 ASP A CA 1
ATOM 5407 C C . ASP A 1 698 ? 3.953 43.974 7.194 1.00 66.31 698 ASP A C 1
ATOM 5409 O O . ASP A 1 698 ? 4.869 44.437 7.886 1.00 66.31 698 ASP A O 1
ATOM 5413 N N . PRO A 1 699 ? 3.225 42.917 7.613 1.00 57.78 699 PRO A N 1
ATOM 5414 C CA . PRO A 1 699 ? 3.441 42.236 8.892 1.00 57.78 699 PRO A CA 1
ATOM 5415 C C . PRO A 1 699 ? 4.821 41.576 9.028 1.00 57.78 699 PRO A C 1
ATOM 5417 O O . PRO A 1 699 ? 5.268 41.341 10.149 1.00 57.78 699 PRO A O 1
ATOM 5420 N N . ALA A 1 700 ? 5.506 41.282 7.916 1.00 57.47 700 ALA A N 1
ATOM 5421 C CA . ALA A 1 700 ? 6.827 40.651 7.921 1.00 57.47 700 ALA A CA 1
ATOM 5422 C C . ALA A 1 700 ? 7.978 41.636 8.204 1.00 57.47 700 ALA A C 1
ATOM 5424 O O . ALA A 1 700 ? 9.100 41.214 8.479 1.00 57.47 700 ALA A O 1
ATOM 5425 N N . ALA A 1 701 ? 7.722 42.948 8.154 1.00 60.66 701 ALA A N 1
ATOM 5426 C CA . ALA A 1 701 ? 8.757 43.980 8.221 1.00 60.66 701 ALA A CA 1
ATOM 5427 C C . ALA A 1 701 ? 9.020 44.538 9.636 1.00 60.66 701 ALA A C 1
ATOM 5429 O O . ALA A 1 701 ? 9.776 45.500 9.780 1.00 60.66 701 ALA A O 1
ATOM 5430 N N . VAL A 1 702 ? 8.411 43.970 10.684 1.00 55.03 702 VAL A N 1
ATOM 5431 C CA . VAL A 1 702 ? 8.489 44.498 12.059 1.00 55.03 702 VAL A CA 1
ATOM 5432 C C . VAL A 1 702 ? 9.058 43.453 13.022 1.00 55.03 702 VAL A C 1
ATOM 5434 O O . VAL A 1 702 ? 8.418 43.061 13.991 1.00 55.03 702 VAL A O 1
ATOM 5437 N N . LEU A 1 703 ? 10.291 43.006 12.771 1.00 58.09 703 LEU A N 1
ATOM 5438 C CA . LEU A 1 703 ? 11.163 42.579 13.867 1.00 58.09 703 LEU A CA 1
ATOM 5439 C C . LEU A 1 703 ? 11.862 43.826 14.408 1.00 58.09 703 LEU A C 1
ATOM 5441 O O . LEU A 1 703 ? 12.320 44.678 13.641 1.00 58.09 703 LEU A O 1
ATOM 5445 N N . SER A 1 704 ? 11.922 43.967 15.731 1.00 60.97 704 SER A N 1
ATOM 5446 C CA . SER A 1 704 ? 12.678 45.063 16.336 1.00 60.97 704 SER A CA 1
ATOM 5447 C C . SER A 1 704 ? 14.159 44.967 15.933 1.00 60.97 704 SER A C 1
ATOM 5449 O O . SER A 1 704 ? 14.682 43.880 15.685 1.00 60.97 704 SER A O 1
ATOM 5451 N N . ALA A 1 705 ? 14.871 46.097 15.866 1.00 59.69 705 ALA A N 1
ATOM 5452 C CA . ALA A 1 705 ? 16.290 46.098 15.489 1.00 59.69 705 ALA A CA 1
ATOM 5453 C C . ALA A 1 705 ? 17.162 45.219 16.419 1.00 59.69 705 ALA A C 1
ATOM 5455 O O . ALA A 1 705 ? 18.198 44.715 15.990 1.00 59.69 705 ALA A O 1
ATOM 5456 N N . GLU A 1 706 ? 16.729 45.004 17.668 1.00 61.53 706 GLU A N 1
ATOM 5457 C CA . GLU A 1 706 ? 17.352 44.065 18.611 1.00 61.53 706 GLU A CA 1
ATOM 5458 C C . GLU A 1 706 ? 17.055 42.597 18.275 1.00 61.53 706 GLU A C 1
ATOM 5460 O O . GLU A 1 706 ? 17.973 41.777 18.298 1.00 61.53 706 GLU A O 1
ATOM 5465 N N . GLU A 1 707 ? 15.820 42.249 17.905 1.00 62.75 707 GLU A N 1
ATOM 5466 C CA . GLU A 1 707 ? 15.476 40.879 17.498 1.00 62.75 707 GLU A CA 1
ATOM 5467 C C . GLU A 1 707 ? 16.151 40.487 16.185 1.00 62.75 707 GLU A C 1
ATOM 5469 O O . GLU A 1 707 ? 16.674 39.379 16.076 1.00 62.75 707 GLU A O 1
ATOM 5474 N N . GLN A 1 708 ? 16.236 41.404 15.219 1.00 60.81 708 GLN A N 1
ATOM 5475 C CA . GLN A 1 708 ? 16.953 41.149 13.970 1.00 60.81 708 GLN A CA 1
ATOM 5476 C C . GLN A 1 708 ? 18.451 40.903 14.220 1.00 60.81 708 GLN A C 1
ATOM 5478 O O . GLN A 1 708 ? 19.039 40.000 13.625 1.00 60.81 708 GLN A O 1
ATOM 5483 N N . ALA A 1 709 ? 19.062 41.647 15.150 1.00 70.19 709 ALA A N 1
ATOM 5484 C CA . ALA A 1 709 ? 20.461 41.462 15.530 1.00 70.19 709 ALA A CA 1
ATOM 5485 C C . ALA A 1 709 ? 20.713 40.126 16.255 1.00 70.19 709 ALA A C 1
ATOM 5487 O O . ALA A 1 709 ? 21.763 39.510 16.065 1.00 70.19 709 ALA A O 1
ATOM 5488 N N . GLU A 1 710 ? 19.757 39.654 17.059 1.00 75.50 710 GLU A N 1
ATOM 5489 C CA . GLU A 1 710 ? 19.819 38.349 17.728 1.00 75.50 710 GLU A CA 1
ATOM 5490 C C . GLU A 1 710 ? 19.684 37.191 16.727 1.00 75.50 710 GLU A C 1
ATOM 5492 O O . GLU A 1 710 ? 20.457 36.230 16.786 1.00 75.50 710 GLU A O 1
ATOM 5497 N N . VAL A 1 711 ? 18.757 37.297 15.768 1.00 68.81 711 VAL A N 1
ATOM 5498 C CA . VAL A 1 711 ? 18.596 36.307 14.690 1.00 68.81 711 VAL A CA 1
ATOM 5499 C C . VAL A 1 711 ? 19.835 36.266 13.796 1.00 68.81 711 VAL A C 1
ATOM 5501 O O . VAL A 1 711 ? 20.356 35.185 13.518 1.00 68.81 711 VAL A O 1
ATOM 5504 N N . ASP A 1 712 ? 20.376 37.423 13.410 1.00 69.75 712 ASP A N 1
ATOM 5505 C CA . ASP A 1 712 ? 21.597 37.493 12.605 1.00 69.75 712 ASP A CA 1
ATOM 5506 C C . ASP A 1 712 ? 22.827 36.957 13.361 1.00 69.75 712 ASP A C 1
ATOM 5508 O O . ASP A 1 712 ? 23.724 36.379 12.740 1.00 69.75 712 ASP A O 1
ATOM 5512 N N . ARG A 1 713 ? 22.879 37.105 14.696 1.00 80.75 713 ARG A N 1
ATOM 5513 C CA . ARG A 1 713 ? 23.937 36.512 15.531 1.00 80.75 713 ARG A CA 1
ATOM 5514 C C . ARG A 1 713 ? 23.833 34.989 15.560 1.00 80.75 713 ARG A C 1
ATOM 5516 O O . ARG A 1 713 ? 24.836 34.325 15.312 1.00 80.75 713 ARG A O 1
ATOM 5523 N N . LYS A 1 714 ? 22.634 34.445 15.788 1.00 80.88 714 LYS A N 1
ATOM 5524 C CA . LYS A 1 714 ? 22.396 32.992 15.791 1.00 80.88 714 LYS A CA 1
ATOM 5525 C C . LYS A 1 714 ? 22.673 32.358 14.429 1.00 80.88 714 LYS A C 1
ATOM 5527 O O . LYS A 1 714 ? 23.301 31.305 14.376 1.00 80.88 714 LYS A O 1
ATOM 5532 N N . ARG A 1 715 ? 22.300 33.030 13.333 1.00 78.88 715 ARG A N 1
ATOM 5533 C CA . ARG A 1 715 ? 22.614 32.575 11.970 1.00 78.88 715 ARG A CA 1
ATOM 5534 C C . ARG A 1 715 ? 24.126 32.508 11.733 1.00 78.88 715 ARG A C 1
ATOM 5536 O O . ARG A 1 715 ? 24.620 31.502 11.242 1.00 78.88 715 ARG A O 1
ATOM 5543 N N . LYS A 1 716 ? 24.878 33.534 12.149 1.00 83.94 716 LYS A N 1
ATOM 5544 C CA . LYS A 1 716 ? 26.350 33.542 12.031 1.00 83.94 716 LYS A CA 1
ATOM 5545 C C . LYS A 1 716 ? 27.031 32.473 12.887 1.00 83.94 716 LYS A C 1
ATOM 5547 O O . LYS A 1 716 ? 28.057 31.940 12.474 1.00 83.94 716 LYS A O 1
ATOM 5552 N N . GLU A 1 717 ? 26.497 32.168 14.070 1.00 85.75 717 GLU A N 1
ATOM 5553 C CA . GLU A 1 717 ? 27.004 31.076 14.912 1.00 85.75 717 GLU A CA 1
ATOM 5554 C C . GLU A 1 717 ? 26.766 29.705 14.266 1.00 85.75 717 GLU A C 1
ATOM 5556 O O . GLU A 1 717 ? 27.694 28.898 14.225 1.00 85.75 717 GLU A O 1
ATOM 5561 N N . GLN A 1 718 ? 25.583 29.476 13.689 1.00 75.25 718 GLN A N 1
ATOM 5562 C CA . GLN A 1 718 ? 25.270 28.244 12.957 1.00 75.25 718 GLN A CA 1
ATOM 5563 C C . GLN A 1 718 ? 26.147 28.072 11.710 1.00 75.25 718 GLN A C 1
ATOM 5565 O O . GLN A 1 718 ? 26.769 27.025 11.546 1.00 75.25 718 GLN A O 1
ATOM 5570 N N . GLU A 1 719 ? 26.300 29.118 10.891 1.00 80.38 719 GLU A N 1
ATOM 5571 C CA . GLU A 1 719 ? 27.178 29.093 9.710 1.00 80.38 719 GLU A CA 1
ATOM 5572 C C . GLU A 1 719 ? 28.648 28.815 10.085 1.00 80.38 719 GLU A C 1
ATOM 5574 O O . GLU A 1 719 ? 29.377 28.131 9.359 1.00 80.38 719 GLU A O 1
ATOM 5579 N N . ALA A 1 720 ? 29.110 29.322 11.234 1.00 85.38 720 ALA A N 1
ATOM 5580 C CA . ALA A 1 720 ? 30.457 29.058 11.734 1.00 85.38 720 ALA A CA 1
ATOM 5581 C C . ALA A 1 720 ? 30.626 27.618 12.249 1.00 85.38 720 ALA A C 1
ATOM 5583 O O . ALA A 1 720 ? 31.709 27.041 12.112 1.00 85.38 720 ALA A O 1
ATOM 5584 N N . GLU A 1 721 ? 29.585 27.032 12.841 1.00 86.31 721 GLU A N 1
ATOM 5585 C CA . GLU A 1 721 ? 29.591 25.642 13.301 1.00 86.31 721 GLU A CA 1
ATOM 5586 C C . GLU A 1 721 ? 29.559 24.658 12.121 1.00 86.31 721 GLU A C 1
ATOM 5588 O O . GLU A 1 721 ? 30.331 23.698 12.093 1.00 86.31 721 GLU A O 1
ATOM 5593 N N . GLU A 1 722 ? 28.752 24.941 11.097 1.00 74.25 722 GLU A N 1
ATOM 5594 C CA . GLU A 1 722 ? 28.697 24.160 9.858 1.00 74.25 722 GLU A CA 1
ATOM 5595 C C . GLU A 1 722 ? 30.018 24.204 9.093 1.00 74.25 722 GLU A C 1
ATOM 5597 O O . GLU A 1 722 ? 30.516 23.164 8.656 1.00 74.25 722 GLU A O 1
ATOM 5602 N N . ARG A 1 723 ? 30.654 25.380 9.001 1.00 83.25 723 ARG A N 1
ATOM 5603 C CA . ARG A 1 723 ? 31.970 25.510 8.363 1.00 83.25 723 ARG A CA 1
ATOM 5604 C C . ARG A 1 723 ? 33.042 24.691 9.091 1.00 83.25 723 ARG A C 1
ATOM 5606 O O . ARG A 1 723 ? 33.857 24.050 8.433 1.00 83.25 723 ARG A O 1
ATOM 5613 N N . LYS A 1 724 ? 33.011 24.638 10.429 1.00 83.88 724 LYS A N 1
ATOM 5614 C CA . LYS A 1 724 ? 33.915 23.778 11.215 1.00 83.88 724 LYS A CA 1
ATOM 5615 C C . LYS A 1 724 ? 33.669 22.292 10.964 1.00 83.88 724 LYS A C 1
ATOM 5617 O O . LYS A 1 724 ? 34.631 21.550 10.793 1.00 83.88 724 LYS A O 1
ATOM 5622 N N . ARG A 1 725 ? 32.404 21.859 10.905 1.00 81.19 725 ARG A N 1
ATOM 5623 C CA . ARG A 1 725 ? 32.058 20.460 10.593 1.00 81.19 725 ARG A CA 1
ATOM 5624 C C . ARG A 1 725 ? 32.492 20.073 9.178 1.00 81.19 725 ARG A C 1
ATOM 5626 O O . ARG A 1 725 ? 33.002 18.974 8.989 1.00 81.19 725 ARG A O 1
ATOM 5633 N N . ALA A 1 726 ? 32.356 20.976 8.206 1.00 74.00 726 ALA A N 1
ATOM 5634 C CA . ALA A 1 726 ? 32.815 20.753 6.836 1.00 74.00 726 ALA A CA 1
ATOM 5635 C C . ALA A 1 726 ? 34.348 20.627 6.746 1.00 74.00 726 ALA A C 1
ATOM 5637 O O . ALA A 1 726 ? 34.851 19.710 6.099 1.00 74.00 726 ALA A O 1
ATOM 5638 N N . GLU A 1 727 ? 35.098 21.492 7.438 1.00 79.38 727 GLU A N 1
ATOM 5639 C CA . GLU A 1 727 ? 36.567 21.415 7.504 1.00 79.38 727 GLU A CA 1
ATOM 5640 C C . GLU A 1 727 ? 37.055 20.128 8.197 1.00 79.38 727 GLU A C 1
ATOM 5642 O O . GLU A 1 727 ? 38.051 19.529 7.779 1.00 79.38 727 GLU A O 1
ATOM 5647 N N . GLU A 1 728 ? 36.347 19.666 9.232 1.00 77.50 728 GLU A N 1
ATOM 5648 C CA . GLU A 1 728 ? 36.648 18.411 9.928 1.00 77.50 728 GLU A CA 1
ATOM 5649 C C . GLU A 1 728 ? 36.361 17.183 9.051 1.00 77.50 728 GLU A C 1
ATOM 5651 O O . GLU A 1 728 ? 37.186 16.267 8.990 1.00 77.50 728 GLU A O 1
ATOM 5656 N N . LEU A 1 729 ? 35.259 17.199 8.295 1.00 72.38 729 LEU A N 1
ATOM 5657 C CA . LEU A 1 729 ? 34.923 16.158 7.322 1.00 72.38 729 LEU A CA 1
ATOM 5658 C C . LEU A 1 729 ? 35.965 16.084 6.193 1.00 72.38 729 LEU A C 1
ATOM 5660 O O . LEU A 1 729 ? 36.416 15.002 5.825 1.00 72.38 729 LEU A O 1
ATOM 5664 N N . GLU A 1 730 ? 36.408 17.234 5.680 1.00 71.75 730 GLU A N 1
ATOM 5665 C CA . GLU A 1 730 ? 37.432 17.309 4.633 1.00 71.75 730 GLU A CA 1
ATOM 5666 C C . GLU A 1 730 ? 38.801 16.815 5.142 1.00 71.75 730 GLU A C 1
ATOM 5668 O O . GLU A 1 730 ? 39.583 16.203 4.409 1.00 71.75 730 GLU A O 1
ATOM 5673 N N . ARG A 1 731 ? 39.103 17.032 6.429 1.00 74.56 731 ARG A N 1
ATOM 5674 C CA . ARG A 1 731 ? 40.294 16.472 7.082 1.00 74.56 731 ARG A CA 1
ATOM 5675 C C . ARG A 1 731 ? 40.206 14.949 7.214 1.00 74.56 731 ARG A C 1
ATOM 5677 O O . ARG A 1 731 ? 41.165 14.275 6.855 1.00 74.56 731 ARG A O 1
ATOM 5684 N N . GLN A 1 732 ? 39.057 14.414 7.629 1.00 69.38 732 GLN A N 1
ATOM 5685 C CA . GLN A 1 732 ? 38.824 12.966 7.697 1.00 69.38 732 GLN A CA 1
ATOM 5686 C C . GLN A 1 732 ? 38.901 12.301 6.313 1.00 69.38 732 GLN A C 1
ATOM 5688 O O . GLN A 1 732 ? 39.470 11.219 6.182 1.00 69.38 732 GLN A O 1
ATOM 5693 N N . GLN A 1 733 ? 38.407 12.963 5.262 1.00 61.53 733 GLN A N 1
ATOM 5694 C CA . GLN A 1 733 ? 38.525 12.474 3.883 1.00 61.53 733 GLN A CA 1
ATOM 5695 C C . GLN A 1 733 ? 39.976 12.468 3.380 1.00 61.53 733 GLN A C 1
ATOM 5697 O O . GLN A 1 733 ? 40.383 11.517 2.711 1.00 61.53 733 GLN A O 1
ATOM 5702 N N . ARG A 1 734 ? 40.783 13.482 3.728 1.00 62.00 734 ARG A N 1
ATOM 5703 C CA . ARG A 1 734 ? 42.225 13.503 3.415 1.00 62.00 734 ARG A CA 1
ATOM 5704 C C . ARG A 1 734 ? 42.990 12.388 4.129 1.00 62.00 734 ARG A C 1
ATOM 5706 O O . ARG A 1 734 ? 43.831 11.746 3.502 1.00 62.00 734 ARG A O 1
ATOM 5713 N N . ASP A 1 735 ? 42.667 12.124 5.392 1.00 62.91 735 ASP A N 1
ATOM 5714 C CA . ASP A 1 735 ? 43.301 11.055 6.171 1.00 62.91 735 ASP A CA 1
ATOM 5715 C C . ASP A 1 735 ? 42.894 9.656 5.655 1.00 62.91 735 ASP A C 1
ATOM 5717 O O . ASP A 1 735 ? 43.728 8.754 5.605 1.00 62.91 735 ASP A O 1
ATOM 5721 N N . ALA A 1 736 ? 41.661 9.490 5.156 1.00 54.06 736 ALA A N 1
ATOM 5722 C CA . ALA A 1 736 ? 41.193 8.247 4.531 1.00 54.06 736 ALA A CA 1
ATOM 5723 C C . ALA A 1 736 ? 41.825 7.966 3.149 1.00 54.06 736 ALA A C 1
ATOM 5725 O O . ALA A 1 736 ? 41.980 6.806 2.764 1.00 54.06 736 ALA A O 1
ATOM 5726 N N . PHE A 1 737 ? 42.223 9.003 2.401 1.00 45.97 737 PHE A N 1
ATOM 5727 C CA . PHE A 1 737 ? 42.867 8.864 1.085 1.00 45.97 737 PHE A CA 1
ATOM 5728 C C . PHE A 1 737 ? 44.399 8.712 1.144 1.00 45.97 737 PHE A C 1
ATOM 5730 O O . PHE A 1 737 ? 45.013 8.275 0.167 1.00 45.97 737 PHE A O 1
ATOM 5737 N N . GLY A 1 738 ? 45.033 9.043 2.275 1.00 43.12 738 GLY A N 1
ATOM 5738 C CA . GLY A 1 738 ? 46.486 8.943 2.461 1.00 43.12 738 GLY A CA 1
ATOM 5739 C C . GLY A 1 738 ? 47.028 7.510 2.542 1.00 43.12 738 GLY A C 1
ATOM 5740 O O . GLY A 1 738 ? 48.196 7.284 2.221 1.00 43.12 738 GLY A O 1
ATOM 5741 N N . ASP A 1 739 ? 46.187 6.534 2.896 1.00 43.47 739 ASP A N 1
ATOM 5742 C CA . ASP A 1 739 ? 46.616 5.155 3.185 1.00 43.47 739 ASP A CA 1
ATOM 5743 C C . ASP A 1 739 ? 46.628 4.226 1.948 1.00 43.47 739 ASP A C 1
ATOM 5745 O O . ASP A 1 739 ? 47.073 3.082 2.011 1.00 43.47 739 ASP A O 1
ATOM 5749 N N . TYR A 1 740 ? 46.211 4.721 0.773 1.00 43.16 740 TYR A N 1
ATOM 5750 C CA . TYR A 1 740 ? 46.120 3.926 -0.467 1.00 43.16 740 TYR A CA 1
ATOM 5751 C C . TYR A 1 740 ? 47.247 4.161 -1.495 1.00 43.16 740 TYR A C 1
ATOM 5753 O O . TYR A 1 740 ? 47.232 3.543 -2.561 1.00 43.16 740 TYR A O 1
ATOM 5761 N N . SER A 1 741 ? 48.261 4.998 -1.212 1.00 40.62 741 SER A N 1
ATOM 5762 C CA . SER A 1 741 ? 49.323 5.330 -2.195 1.00 40.62 741 SER A CA 1
ATOM 5763 C C . SER A 1 741 ? 50.691 4.651 -1.998 1.00 40.62 741 SER A C 1
ATOM 5765 O O . SER A 1 741 ? 51.675 5.044 -2.625 1.00 40.62 741 SER A O 1
ATOM 5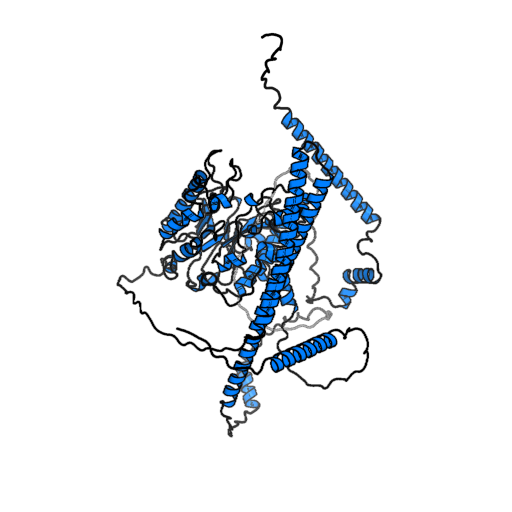767 N N . SER A 1 742 ? 50.786 3.573 -1.210 1.00 38.72 742 SER A N 1
ATOM 5768 C CA . SER A 1 742 ? 52.028 2.784 -1.086 1.00 38.72 742 SER A CA 1
ATOM 5769 C C . SER A 1 742 ? 51.889 1.359 -1.652 1.00 38.72 742 SER A C 1
ATOM 5771 O O . SER A 1 742 ? 51.860 0.369 -0.933 1.00 38.72 742 SER A O 1
ATOM 5773 N N . GLY A 1 743 ? 51.819 1.235 -2.988 1.00 31.94 743 GLY A N 1
ATOM 5774 C CA . GLY A 1 743 ? 51.590 -0.067 -3.643 1.00 31.94 743 GLY A CA 1
ATOM 5775 C C . GLY A 1 743 ? 51.864 -0.155 -5.152 1.00 31.94 743 GLY A C 1
ATOM 5776 O O . GLY A 1 743 ? 51.035 -0.646 -5.901 1.00 31.94 743 GLY A O 1
ATOM 5777 N N . ARG A 1 744 ? 53.020 0.346 -5.604 1.00 33.31 744 ARG A N 1
ATOM 5778 C CA . ARG A 1 744 ? 53.792 -0.001 -6.826 1.00 33.31 744 ARG A CA 1
ATOM 5779 C C . ARG A 1 744 ? 53.112 -0.861 -7.931 1.00 33.31 744 ARG A C 1
ATOM 5781 O O . ARG A 1 744 ? 53.010 -2.079 -7.803 1.00 33.31 744 ARG A O 1
ATOM 5788 N N . ARG A 1 745 ? 52.920 -0.286 -9.131 1.00 32.06 745 ARG A N 1
ATOM 5789 C CA . ARG A 1 745 ? 53.055 -1.011 -10.417 1.00 32.06 745 ARG A CA 1
ATOM 5790 C C . ARG A 1 745 ? 53.680 -0.094 -11.473 1.00 32.06 745 ARG A C 1
ATOM 5792 O O . ARG A 1 745 ? 53.151 0.969 -11.766 1.00 32.06 745 ARG A O 1
ATOM 5799 N N . GLY A 1 746 ? 54.860 -0.483 -11.959 1.00 32.31 746 GLY A N 1
ATOM 5800 C CA . GLY A 1 746 ? 55.672 0.295 -12.891 1.00 32.31 746 GLY A CA 1
ATOM 5801 C C . GLY A 1 746 ? 55.148 0.238 -14.323 1.00 32.31 746 GLY A C 1
ATOM 5802 O O . GLY A 1 746 ? 54.804 -0.831 -14.824 1.00 32.31 746 GLY A O 1
ATOM 5803 N N . THR A 1 747 ? 55.132 1.394 -14.974 1.00 31.56 747 THR A N 1
ATOM 5804 C CA . THR A 1 747 ? 54.905 1.560 -16.408 1.00 31.56 747 THR A CA 1
ATOM 5805 C C . THR A 1 747 ? 56.239 1.493 -17.146 1.00 31.56 747 THR A C 1
ATOM 5807 O O . THR A 1 747 ? 57.177 2.234 -16.856 1.00 31.56 747 THR A O 1
ATOM 5810 N N . VAL A 1 748 ? 56.310 0.561 -18.094 1.00 33.88 748 VAL A N 1
ATOM 5811 C CA . VAL A 1 748 ? 57.373 0.428 -19.091 1.00 33.88 748 VAL A CA 1
ATOM 5812 C C . VAL A 1 748 ? 57.295 1.630 -20.033 1.00 33.88 748 VAL A C 1
ATOM 5814 O O . VAL A 1 748 ? 56.240 1.905 -20.600 1.00 33.88 748 VAL A O 1
ATOM 5817 N N . VAL A 1 749 ? 58.405 2.351 -20.179 1.00 33.91 749 VAL A N 1
ATOM 5818 C CA . VAL A 1 749 ? 58.562 3.436 -21.152 1.00 33.91 749 VAL A CA 1
ATOM 5819 C C . VAL A 1 749 ? 58.904 2.808 -22.502 1.00 33.91 749 VAL A C 1
ATOM 5821 O O . VAL A 1 749 ? 59.932 2.147 -22.632 1.00 33.91 749 VAL A O 1
ATOM 5824 N N . PHE A 1 750 ? 58.034 2.997 -23.491 1.00 34.53 750 PHE A N 1
ATOM 5825 C CA . PHE A 1 750 ? 58.316 2.711 -24.896 1.00 34.53 750 PHE A CA 1
ATOM 5826 C C . PHE A 1 750 ? 59.100 3.896 -25.482 1.00 34.53 750 PHE A C 1
ATOM 5828 O O . PHE A 1 750 ? 58.642 5.036 -25.394 1.00 34.53 750 PHE A O 1
ATOM 5835 N N . ASN A 1 751 ? 60.291 3.628 -26.021 1.00 39.09 751 ASN A N 1
ATOM 5836 C CA . ASN A 1 751 ? 61.191 4.615 -26.618 1.00 39.09 751 ASN A CA 1
ATOM 5837 C C . ASN A 1 751 ? 61.117 4.487 -28.155 1.00 39.09 751 ASN A C 1
ATOM 5839 O O . ASN A 1 751 ? 61.342 3.387 -28.655 1.00 39.09 751 ASN A O 1
ATOM 5843 N N . PRO A 1 752 ? 60.792 5.547 -28.915 1.00 41.00 752 PRO A N 1
ATOM 5844 C CA . PRO A 1 752 ? 60.454 5.434 -30.338 1.00 41.00 752 PRO A CA 1
ATOM 5845 C C . PRO A 1 752 ? 61.652 5.353 -31.311 1.00 41.00 752 PRO A C 1
ATOM 5847 O O . PRO A 1 752 ? 61.470 5.634 -32.491 1.00 41.00 752 PRO A O 1
ATOM 5850 N N . ASP A 1 753 ? 62.839 4.937 -30.857 1.00 43.12 753 ASP A N 1
ATOM 5851 C CA . ASP A 1 753 ? 64.033 4.766 -31.711 1.00 43.12 753 ASP A CA 1
ATOM 5852 C C . ASP A 1 753 ? 64.402 3.297 -32.011 1.00 43.12 753 ASP A C 1
ATOM 5854 O O . ASP A 1 753 ? 65.396 3.050 -32.690 1.00 43.12 753 ASP A O 1
ATOM 5858 N N . ASP A 1 754 ? 63.588 2.324 -31.592 1.00 47.28 754 ASP A N 1
ATOM 5859 C CA . ASP A 1 754 ? 63.784 0.911 -31.946 1.00 47.28 754 ASP A CA 1
ATOM 5860 C C . ASP A 1 754 ? 62.621 0.411 -32.825 1.00 47.28 754 ASP A C 1
ATOM 5862 O O . ASP A 1 754 ? 61.510 0.172 -32.343 1.00 47.28 754 ASP A O 1
ATOM 5866 N N . LEU A 1 755 ? 62.895 0.302 -34.132 1.00 41.75 755 LEU A N 1
ATOM 5867 C CA . LEU A 1 755 ? 62.074 -0.378 -35.148 1.00 41.75 755 LEU A CA 1
ATOM 5868 C C . LEU A 1 755 ? 61.956 -1.886 -34.896 1.00 41.75 755 LEU A C 1
ATOM 5870 O O . LEU A 1 755 ? 62.996 -2.510 -34.578 1.00 41.75 755 LEU A O 1
#

Secondary structure (DSSP, 8-state):
----------SHHHHHHHHHHHHHHHHHHHHHTT-------------PPPP----------HHHHHHHHHHHHHHHHHH------TT---TTTSGGGGS-TT-BGGGS-EEEETTGGGGG-SHHHHHHTHHHHHHTT-----HHHH---SS-HHHHHHTT--EEEEEEEE-TTSSSEEEEETTEE--SS-BHHHHHHHHHHHHHH-TT--EEEEEEE-SS---HHHHHHHHHHHTSHHHHHHB---BS---BHHHHTTSEEEEEE---TTS-HHHHTT--BEE--GGGS-TT-SSEEEEEETTTTEEEEEE---S--PPTT--HHHHHHHHHHHHHHHHHHHHHSS-TTSEEEEE----BTTSSS-B-HHHHHH--SSTTSTT-SHHHHHHHHHHHTTT----EEEESSTTSSTTHHHHHHTTS-HHHHHHHHGGGT--SS--------------------------SHHHHHHHHHHHHHHHHHHHHHHHHHHHHHHHHHHHHHHHTT---HHHHHHHHHHHHHHHHHHHHHHHHHHHHHHHHHHHHHHHHHHHHHHHHHHHHHHHHHHHHHS-----S------HHHHHHHHHHHTTT-------PPPP---S-----------------------------------------PPPPPPPPPPPP-----SS--HHHHHHSHHHHHHHHHHTT--GGG---HHHHHHHHHHHHHHHHHHHHHHHHHHHHHHHHHGGG-----PPPPP-TT--

Sequence (755 aa):
MSPTCRPSCSHAPLLLFLFTMLAILLITLVAIAGLADPGLVLAFVSPSPRKEESSDKHSASILPYFALQKVLKEASPIYGTTAVNYGAESDTATWMSAYHDETLLVHMNIPGTHHAASWNHASAAQDSLEYINHLANLSAVRPDFYRCQARSIAVMLDAGIRVFDLRYALDVTRTNLVFWHGDALQSETASVDDVLYSLYNWLEWHKSEAILLSFQYEAGGNDAVTQAMLYATLTSPAARQYMVQARGDLGTLGQARGKITLLRRFDLDLLPPVYENSIPGVHFPPNNWTDNGPDMALIYNKTTGATAYIEDYYQPLTPNNSTAETNIRWKVNATEAHLRKAAWGDHPDSLYWTFASSTNTGHNPPITPVIQALGNGSKSTPDGGVNDQLLPFFQSMRGERLGIVMFDFYDDVVELVPTFLGLLAPDESVRFSGKHICCANFESRSRCRCFLLHNNPCFQIDSASASSSNQIIDTLTVLKTHKMFAQFQTSYSGIETSLQKLTDSIAAYNPSVRDAEELLAADEAVNKNIEQLVTHQQNHQRLASLRATADALDATIQNTIRLLADTRRDIQSIPSVDSEDRREVGVEELLQYAKFIAPTTVAPTFRKPLPDEDEQMPKKKEGATEVGANGIVTPVDVDTNPAYTKSGQDKKEAEPAAPPPPPPPPLPAYDFVPWPDHGKITAGALGDIQRMLDAGQDPAAVLSAEEQAEVDRKRKEQEAEERKRAEELERQQRDAFGDYSSGRRGTVVFNPDDL